Protein AF-0000000073273911 (afdb_homodimer)

Solvent-accessible surface area (backbone atoms only — not comparable to full-atom values): 30010 Å² total; per-residue (Å²): 138,80,82,76,74,84,79,80,79,82,79,71,81,73,72,78,70,66,84,69,39,42,67,83,77,44,75,66,49,50,50,39,46,49,52,36,50,47,49,43,40,64,58,46,48,48,30,57,54,45,45,56,52,60,46,42,65,83,39,64,59,64,43,53,55,41,64,68,31,66,60,48,45,40,10,49,48,44,33,51,50,40,32,65,50,28,38,58,53,31,44,55,45,12,52,44,36,21,52,50,58,52,48,34,56,60,95,61,49,66,58,51,53,50,58,50,46,41,44,70,32,44,25,38,44,46,48,8,46,23,50,35,52,35,46,22,87,86,15,88,43,23,68,63,33,63,73,73,69,56,64,32,52,52,22,65,58,32,34,33,52,42,43,32,38,64,34,36,39,40,26,24,66,41,31,30,62,53,56,61,67,44,65,61,61,62,56,49,49,38,43,73,74,65,44,48,73,69,52,33,37,67,70,48,48,45,68,73,39,41,60,39,45,51,47,13,51,50,53,23,39,37,45,41,57,28,53,36,34,22,42,60,57,23,12,65,55,36,82,78,73,35,25,29,42,47,50,46,22,55,51,25,45,76,68,66,35,53,68,54,15,32,41,43,38,45,53,52,48,51,52,22,50,50,48,51,52,50,48,52,54,47,53,50,51,47,52,49,48,57,59,61,77,95,138,80,83,77,74,83,80,79,79,82,80,71,80,69,74,78,72,66,84,68,39,41,67,80,76,44,74,66,46,50,52,38,46,49,52,36,49,47,49,43,38,62,58,44,48,48,28,56,54,45,45,54,52,61,46,42,65,82,38,64,60,63,41,53,55,41,63,67,33,66,61,49,45,39,10,48,48,44,33,52,49,41,30,66,50,28,40,58,54,32,44,55,44,11,52,42,37,21,52,49,59,52,47,34,56,62,95,58,48,67,59,52,52,52,58,50,47,40,45,70,32,42,25,38,46,46,49,8,48,23,49,35,52,35,47,23,88,87,14,87,42,21,67,64,32,63,73,71,68,56,65,34,52,52,22,66,59,34,35,35,51,41,42,33,40,62,32,36,38,41,25,24,64,41,31,31,61,53,56,60,67,46,65,62,61,61,53,47,50,36,43,73,72,65,42,48,72,67,52,34,37,68,69,48,49,45,67,72,39,41,59,39,46,52,48,11,50,52,53,22,39,36,43,40,58,28,53,38,33,21,44,58,57,23,13,66,57,35,83,78,72,33,26,29,42,46,50,45,23,53,51,25,45,76,67,67,34,54,66,54,16,32,41,42,39,45,53,51,47,51,54,22,51,51,48,51,49,51,48,53,54,47,55,51,50,48,51,50,48,57,59,61,78,95

pLDDT: mean 86.37, std 15.65, range [27.27, 98.19]

InterPro domains:
  IPR000515 ABC transporter type 1, transmembrane domain MetI-like [PF00528] (91-285)
  IPR000515 ABC transporter type 1, transmembrane domain MetI-like [PS50928] (76-279)
  IPR000515 ABC transporter type 1, transmembrane domain MetI-like [cd06261] (79-273)
  IPR005667 Sulphate ABC transporter permease protein 2 [PTHR30406] (26-291)
  IPR005667 Sulphate ABC transporter permease protein 2 [TIGR00969] (34-283)
  IPR011866 Sulphate ABC transporter, permease protein CysW [TIGR02140] (31-285)
  IPR035906 MetI-like superfamily [G3DSA:1.10.3720.10] (29-289)
  IPR035906 MetI-like superfamily [SSF161098] (30-283)

Structure (mmCIF, N/CA/C/O backbone):
data_AF-0000000073273911-model_v1
#
loop_
_entity.id
_entity.type
_entity.pdbx_description
1 polymer 'Sulfate transport system permease protein CysW'
#
loop_
_atom_site.group_PDB
_atom_site.id
_atom_site.type_symbol
_atom_site.label_atom_id
_atom_site.label_alt_id
_atom_site.label_comp_id
_atom_site.label_asym_id
_atom_site.label_entity_id
_atom_site.label_seq_id
_atom_site.pdbx_PDB_ins_code
_atom_site.Cartn_x
_atom_site.Cartn_y
_atom_site.Cartn_z
_atom_site.occupancy
_atom_site.B_iso_or_equiv
_atom_site.auth_seq_id
_atom_site.auth_comp_id
_atom_site.auth_asym_id
_atom_site.auth_atom_id
_atom_site.pdbx_PDB_model_num
ATOM 1 N N . MET A 1 1 ? -10.18 60.844 46.906 1 27.36 1 MET A N 1
ATOM 2 C CA . MET A 1 1 ? -11.227 60.562 45.938 1 27.36 1 MET A CA 1
ATOM 3 C C . MET A 1 1 ? -10.672 59.812 44.719 1 27.36 1 MET A C 1
ATOM 5 O O . MET A 1 1 ? -10.07 60.406 43.844 1 27.36 1 MET A O 1
ATOM 9 N N . GLY A 1 2 ? -10.039 58.625 44.875 1 27.38 2 GLY A N 1
ATOM 10 C CA . GLY A 1 2 ? -9.109 57.75 44.188 1 27.38 2 GLY A CA 1
ATOM 11 C C . GLY A 1 2 ? -9.711 57.062 43 1 27.38 2 GLY A C 1
ATOM 12 O O . GLY A 1 2 ? -10.766 56.438 43.094 1 27.38 2 GLY A O 1
ATOM 13 N N . ALA A 1 3 ? -9.523 57.688 41.75 1 33.06 3 ALA A N 1
ATOM 14 C CA . ALA A 1 3 ? -10.07 57.375 40.438 1 33.06 3 ALA A CA 1
ATOM 15 C C . ALA A 1 3 ? -9.719 55.938 40.031 1 33.06 3 ALA A C 1
ATOM 17 O O . ALA A 1 3 ? -8.547 55.594 39.969 1 33.06 3 ALA A O 1
ATOM 18 N N . GLY A 1 4 ? -10.477 54.906 40.5 1 31.5 4 GLY A N 1
ATOM 19 C CA . GLY A 1 4 ? -10.383 53.5 40.219 1 31.5 4 GLY A CA 1
ATOM 20 C C . GLY A 1 4 ? -10.359 53.156 38.75 1 31.5 4 GLY A C 1
ATOM 21 O O . GLY A 1 4 ? -11.258 53.531 38 1 31.5 4 GLY A O 1
ATOM 22 N N . GLY A 1 5 ? -9.148 53.188 38.094 1 32.78 5 GLY A N 1
ATOM 23 C CA . GLY A 1 5 ? -8.906 53 36.688 1 32.78 5 GLY A CA 1
ATOM 24 C C . GLY A 1 5 ? -9.578 51.75 36.125 1 32.78 5 GLY A C 1
ATOM 25 O O . GLY A 1 5 ? -9.875 50.812 36.875 1 32.78 5 GLY A O 1
ATOM 26 N N . PRO A 1 6 ? -10.414 51.875 35 1 35.94 6 PRO A N 1
ATOM 27 C CA . PRO A 1 6 ? -11.281 50.844 34.438 1 35.94 6 PRO A CA 1
ATOM 28 C C . PRO A 1 6 ? -10.523 49.531 34.156 1 35.94 6 PRO A C 1
ATOM 30 O O . PRO A 1 6 ? -9.32 49.594 33.875 1 35.94 6 PRO A O 1
ATOM 33 N N . LYS A 1 7 ? -10.875 48.375 34.781 1 38.03 7 LYS A N 1
ATOM 34 C CA . LYS A 1 7 ? -10.492 46.969 34.656 1 38.03 7 LYS A CA 1
ATOM 35 C C . LYS A 1 7 ? -10.57 46.5 33.219 1 38.03 7 LYS A C 1
ATOM 37 O O . LYS A 1 7 ? -11.602 46.656 32.562 1 38.03 7 LYS A O 1
ATOM 42 N N . GLY A 1 8 ? -9.414 46.656 32.438 1 31.7 8 GLY A N 1
ATOM 43 C CA . GLY A 1 8 ? -9.25 46.125 31.078 1 31.7 8 GLY A CA 1
ATOM 44 C C . GLY A 1 8 ? -9.703 44.688 30.953 1 31.7 8 GLY A C 1
ATOM 45 O O . GLY A 1 8 ? -9.234 43.812 31.672 1 31.7 8 GLY A O 1
ATOM 46 N N . LYS A 1 9 ? -11.047 44.406 30.562 1 37.41 9 LYS A N 1
ATOM 47 C CA . LYS A 1 9 ? -11.688 43.125 30.266 1 37.41 9 LYS A CA 1
ATOM 48 C C . LYS A 1 9 ? -10.828 42.281 29.344 1 37.41 9 LYS A C 1
ATOM 50 O O . LYS A 1 9 ? -10.281 42.781 28.359 1 37.41 9 LYS A O 1
ATOM 55 N N . GLY A 1 10 ? -10.219 41.156 29.859 1 30.23 10 GLY A N 1
ATOM 56 C CA . GLY A 1 10 ? -9.43 40.062 29.312 1 30.23 10 GLY A CA 1
ATOM 57 C C . GLY A 1 10 ? -10.047 39.469 28.062 1 30.23 10 GLY A C 1
ATOM 58 O O . GLY A 1 10 ? -11.141 38.875 28.125 1 30.23 10 GLY A O 1
ATOM 59 N N . ILE A 1 11 ? -9.891 39.969 26.781 1 33.06 11 ILE A N 1
ATOM 60 C CA . ILE A 1 11 ? -10.281 39.5 25.469 1 33.06 11 ILE A CA 1
ATOM 61 C C . ILE A 1 11 ? -9.711 38.094 25.234 1 33.06 11 ILE A C 1
ATOM 63 O O . ILE A 1 11 ? -9.727 37.594 24.125 1 33.06 11 ILE A O 1
ATOM 67 N N . GLY A 1 12 ? -8.953 37.469 26.188 1 31.44 12 GLY A N 1
ATOM 68 C CA . GLY A 1 12 ? -8.094 36.344 25.781 1 31.44 12 GLY A CA 1
ATOM 69 C C . GLY A 1 12 ? -8.867 35.219 25.156 1 31.44 12 GLY A C 1
ATOM 70 O O . GLY A 1 12 ? -8.352 34.531 24.266 1 31.44 12 GLY A O 1
ATOM 71 N N . SER A 1 13 ? -9.836 34.531 25.859 1 34.91 13 SER A N 1
ATOM 72 C CA . SER A 1 13 ? -10.078 33.094 25.719 1 34.91 13 SER A CA 1
ATOM 73 C C . SER A 1 13 ? -10.812 32.781 24.422 1 34.91 13 SER A C 1
ATOM 75 O O . SER A 1 13 ? -11.305 31.656 24.234 1 34.91 13 SER A O 1
ATOM 77 N N . LYS A 1 14 ? -11.266 33.656 23.531 1 35.56 14 LYS A N 1
ATOM 78 C CA . LYS A 1 14 ? -12.289 33.25 22.562 1 35.56 14 LYS A CA 1
ATOM 79 C C . LYS A 1 14 ? -11.742 32.25 21.562 1 35.56 14 LYS A C 1
ATOM 81 O O . LYS A 1 14 ? -12.469 31.781 20.688 1 35.56 14 LYS A O 1
ATOM 86 N N . LEU A 1 15 ? -10.469 32.25 21.203 1 33.84 15 LEU A N 1
ATOM 87 C CA . LEU A 1 15 ? -10.109 31.766 19.859 1 33.84 15 LEU A CA 1
ATOM 88 C C . LEU A 1 15 ? -10.211 30.25 19.781 1 33.84 15 LEU A C 1
ATOM 90 O O . LEU A 1 15 ? -9.859 29.641 18.766 1 33.84 15 LEU A O 1
ATOM 94 N N . ALA A 1 16 ? -9.984 29.531 20.891 1 38.75 16 ALA A N 1
ATOM 95 C CA . ALA A 1 16 ? -9.828 28.125 20.578 1 38.75 16 ALA A CA 1
ATOM 96 C C . ALA A 1 16 ? -11.117 27.531 20.016 1 38.75 16 ALA A C 1
ATOM 98 O O . ALA A 1 16 ? -12.016 27.156 20.766 1 38.75 16 ALA A O 1
ATOM 99 N N . ASN A 1 17 ? -11.773 28.109 19.016 1 37.59 17 ASN A N 1
ATOM 100 C CA . ASN A 1 17 ? -13.008 27.609 18.438 1 37.59 17 ASN A CA 1
ATOM 101 C C . ASN A 1 17 ? -12.93 26.109 18.172 1 37.59 17 ASN A C 1
ATOM 103 O O . ASN A 1 17 ? -12.141 25.656 17.328 1 37.59 17 ASN A O 1
ATOM 107 N N . LYS A 1 18 ? -13.07 25.188 19.109 1 41.75 18 LYS A N 1
ATOM 108 C CA . LYS A 1 18 ? -13.273 23.734 19.141 1 41.75 18 LYS A CA 1
ATOM 109 C C . LYS A 1 18 ? -14.172 23.281 18 1 41.75 18 LYS A C 1
ATOM 111 O O . LYS A 1 18 ? -15.273 23.797 17.812 1 41.75 18 LYS A O 1
ATOM 116 N N . SER A 1 19 ? -13.688 22.969 16.797 1 46.31 19 SER A N 1
ATOM 117 C CA . SER A 1 19 ? -14.492 22.266 15.812 1 46.31 19 SER A CA 1
ATOM 118 C C . SER A 1 19 ? -15.539 21.375 16.484 1 46.31 19 SER A C 1
ATOM 120 O O . SER A 1 19 ? -15.203 20.438 17.188 1 46.31 19 SER A O 1
ATOM 122 N N . THR A 1 20 ? -16.547 21.875 17.172 1 46.97 20 THR A N 1
ATOM 123 C CA . THR A 1 20 ? -17.625 21.203 17.891 1 46.97 20 THR A CA 1
ATOM 124 C C . THR A 1 20 ? -18.281 20.141 17 1 46.97 20 THR A C 1
ATOM 126 O O . THR A 1 20 ? -18.922 20.469 15.992 1 46.97 20 THR A O 1
ATOM 129 N N . GLY A 1 21 ? -17.641 19.094 16.766 1 55.81 21 GLY A N 1
ATOM 130 C CA . GLY A 1 21 ? -18.375 17.984 16.203 1 55.81 21 GLY A CA 1
ATOM 131 C C . GLY A 1 21 ? -19.812 17.922 16.656 1 55.81 21 GLY A C 1
ATOM 132 O O . GLY A 1 21 ? -20.109 18.25 17.812 1 55.81 21 GLY A O 1
ATOM 133 N N . ARG A 1 22 ? -20.844 18.266 15.781 1 63.28 22 ARG A N 1
ATOM 134 C CA . ARG A 1 22 ? -22.266 18.219 16.078 1 63.28 22 ARG A CA 1
ATOM 135 C C . ARG A 1 22 ? -22.703 16.797 16.438 1 63.28 22 ARG A C 1
ATOM 137 O O . ARG A 1 22 ? -22.109 15.828 15.984 1 63.28 22 ARG A O 1
ATOM 144 N N . LYS A 1 23 ? -23.516 16.609 17.406 1 64.56 23 LYS A N 1
ATOM 145 C CA . LYS A 1 23 ? -24.188 15.344 17.672 1 64.56 23 LYS A CA 1
ATOM 146 C C . LYS A 1 23 ? -24.938 14.852 16.438 1 64.56 23 LYS A C 1
ATOM 148 O O . LYS A 1 23 ? -25.406 15.656 15.617 1 64.56 23 LYS A O 1
ATOM 153 N N . IL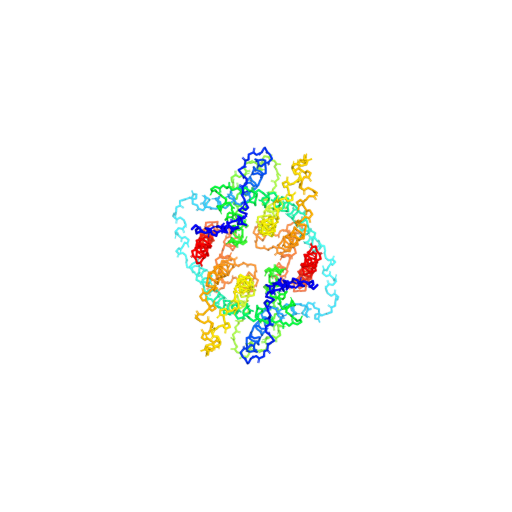E A 1 24 ? -24.844 13.609 16.078 1 62.81 24 ILE A N 1
ATOM 154 C CA . ILE A 1 24 ? -25.578 13.016 14.969 1 62.81 24 ILE A CA 1
ATOM 155 C C . ILE A 1 24 ? -27.078 13.273 15.148 1 62.81 24 ILE A C 1
ATOM 157 O O . ILE A 1 24 ? -27.766 12.523 15.844 1 62.81 24 ILE A O 1
ATOM 161 N N . ASP A 1 25 ? -27.578 14.359 14.766 1 67.62 25 ASP A N 1
ATOM 162 C CA . ASP A 1 25 ? -28.969 14.641 15.117 1 67.62 25 ASP A CA 1
ATOM 163 C C . ASP A 1 25 ? -29.812 14.898 13.875 1 67.62 25 ASP A C 1
ATOM 165 O O . ASP A 1 25 ? -31.016 15.156 13.969 1 67.62 25 ASP A O 1
ATOM 169 N N . THR A 1 26 ? -29.281 14.742 12.766 1 71.81 26 THR A N 1
ATOM 170 C CA . THR A 1 26 ? -30.078 15.008 11.578 1 71.81 26 THR A CA 1
ATOM 171 C C . THR A 1 26 ? -30.281 13.727 10.773 1 71.81 26 THR A C 1
ATOM 173 O O . THR A 1 26 ? -29.453 12.82 10.82 1 71.81 26 THR A O 1
ATOM 176 N N . PRO A 1 27 ? -31.484 13.531 10.258 1 75.62 27 PRO A N 1
ATOM 177 C CA . PRO A 1 27 ? -31.75 12.367 9.414 1 75.62 27 PRO A CA 1
ATOM 178 C C . PRO A 1 27 ? -30.672 12.148 8.352 1 75.62 27 PRO A C 1
ATOM 180 O O . PRO A 1 27 ? -30.344 11.008 8.031 1 75.62 27 PRO A O 1
ATOM 183 N N . GLY A 1 28 ? -30.156 13.188 7.902 1 74.56 28 GLY A N 1
ATOM 184 C CA . GLY A 1 28 ? -29.078 13.078 6.93 1 74.56 28 GLY A CA 1
ATOM 185 C C . GLY A 1 28 ? -27.828 12.469 7.508 1 74.56 28 GLY A C 1
ATOM 186 O O . GLY A 1 28 ? -27.172 11.641 6.859 1 74.56 28 GLY A O 1
ATOM 187 N N . ALA A 1 29 ? -27.531 12.805 8.656 1 76.25 29 ALA A N 1
ATOM 188 C CA . ALA A 1 29 ? -26.359 12.258 9.336 1 76.25 29 ALA A CA 1
ATOM 189 C C . ALA A 1 29 ? -26.531 10.766 9.609 1 76.25 29 ALA A C 1
ATOM 191 O O . ALA A 1 29 ? -25.578 9.992 9.492 1 76.25 29 ALA A O 1
ATOM 192 N N . PHE A 1 30 ? -27.719 10.406 9.875 1 78.69 30 PHE A N 1
ATOM 193 C CA . PHE A 1 30 ? -28 9 10.125 1 78.69 30 PHE A CA 1
ATOM 194 C C . PHE A 1 30 ? -27.859 8.18 8.852 1 78.69 30 PHE A C 1
ATOM 196 O O . PHE A 1 30 ? -27.344 7.059 8.875 1 78.69 30 PHE A O 1
ATOM 203 N N . LEU A 1 31 ? -28.312 8.758 7.809 1 80.44 31 LEU A N 1
ATOM 204 C CA . LEU A 1 31 ? -28.203 8.07 6.527 1 80.44 31 LEU A CA 1
ATOM 205 C C . LEU A 1 31 ? -26.734 7.922 6.113 1 80.44 31 LEU A C 1
ATOM 207 O O . LEU A 1 31 ? -26.328 6.863 5.641 1 80.44 31 LEU A O 1
ATOM 211 N N . LEU A 1 32 ? -26.031 8.984 6.359 1 78.31 32 LEU A N 1
ATOM 212 C CA . LEU A 1 32 ? -24.609 8.938 6.039 1 78.31 32 LEU A CA 1
ATOM 213 C C . LEU A 1 32 ? -23.891 7.895 6.895 1 78.31 32 LEU A C 1
ATOM 215 O O . LEU A 1 32 ? -23.062 7.133 6.395 1 78.31 32 LEU A O 1
ATOM 219 N N . ALA A 1 33 ? -24.25 7.898 8.078 1 81 33 ALA A N 1
ATOM 220 C CA . ALA A 1 33 ? -23.656 6.926 8.992 1 81 33 ALA A CA 1
ATOM 221 C C . ALA A 1 33 ? -24.031 5.5 8.594 1 81 33 ALA A C 1
ATOM 223 O O . ALA A 1 33 ? -23.172 4.613 8.57 1 81 33 ALA A O 1
ATOM 224 N N . PHE A 1 34 ? -25.234 5.332 8.234 1 82.94 34 PHE A N 1
ATOM 225 C CA . PHE A 1 34 ? -25.734 4.008 7.871 1 82.94 34 PHE A CA 1
ATOM 226 C C . PHE A 1 34 ? -25.031 3.492 6.625 1 82.94 34 PHE A C 1
ATOM 228 O O . PHE A 1 34 ? -24.578 2.346 6.59 1 82.94 34 PHE A O 1
ATOM 235 N N . VAL A 1 35 ? -24.875 4.32 5.699 1 83.44 35 VAL A N 1
ATOM 236 C CA . VAL A 1 35 ? -24.266 3.924 4.434 1 83.44 35 VAL A CA 1
ATOM 237 C C . VAL A 1 35 ? -22.781 3.697 4.629 1 83.44 35 VAL A C 1
ATOM 239 O O . VAL A 1 35 ? -22.234 2.686 4.184 1 83.44 35 VAL A O 1
ATOM 242 N N . GLY A 1 36 ? -22.156 4.629 5.359 1 83.56 36 GLY A N 1
ATOM 243 C CA . GLY A 1 36 ? -20.719 4.512 5.59 1 83.56 36 GLY A CA 1
ATOM 244 C C . GLY A 1 36 ? -20.359 3.316 6.449 1 83.56 36 GLY A C 1
ATOM 245 O O . GLY A 1 36 ? -19.5 2.51 6.066 1 83.56 36 GLY A O 1
ATOM 246 N N . ILE A 1 37 ? -21.078 3.141 7.465 1 85.5 37 ILE A N 1
ATOM 247 C CA . ILE A 1 37 ? -20.797 2.049 8.391 1 85.5 37 ILE A CA 1
ATOM 248 C C . ILE A 1 37 ? -21.203 0.719 7.758 1 85.5 37 ILE A C 1
ATOM 250 O O . ILE A 1 37 ? -20.516 -0.291 7.934 1 85.5 37 ILE A O 1
ATOM 254 N N . GLY A 1 38 ? -22.281 0.752 7.066 1 89.5 38 GLY A N 1
ATOM 255 C CA . GLY A 1 38 ? -22.719 -0.447 6.363 1 89.5 38 GLY A CA 1
ATOM 256 C C . GLY A 1 38 ? -21.703 -0.933 5.344 1 89.5 38 GLY A C 1
ATOM 257 O O . GLY A 1 38 ? -21.406 -2.127 5.281 1 89.5 38 GLY A O 1
ATOM 258 N N . TYR A 1 39 ? -21.188 0.005 4.586 1 90.75 39 TYR A N 1
ATOM 259 C CA . TYR A 1 39 ? -20.156 -0.318 3.598 1 90.75 39 TYR A CA 1
ATOM 260 C C . TYR A 1 39 ? -18.906 -0.866 4.27 1 90.75 39 TYR A C 1
ATOM 262 O O . TYR A 1 39 ? -18.344 -1.876 3.83 1 90.75 39 TYR A O 1
ATOM 270 N N . MET A 1 40 ? -18.531 -0.294 5.281 1 89.69 40 MET A N 1
ATOM 271 C CA . MET A 1 40 ? -17.359 -0.735 6.023 1 89.69 40 MET A CA 1
ATOM 272 C C . MET A 1 40 ? -17.578 -2.121 6.617 1 89.69 40 MET A C 1
ATOM 274 O O . MET A 1 40 ? -16.688 -2.975 6.562 1 89.69 40 MET A O 1
ATOM 278 N N . ALA A 1 41 ? -18.719 -2.328 7.203 1 90.88 41 ALA A N 1
ATOM 279 C CA . ALA A 1 41 ? -19.047 -3.623 7.793 1 90.88 41 ALA A CA 1
ATOM 280 C C . ALA A 1 41 ? -19.016 -4.727 6.738 1 90.88 41 ALA A C 1
ATOM 282 O O . ALA A 1 41 ? -18.453 -5.801 6.969 1 90.88 41 ALA A O 1
ATOM 283 N N . LEU A 1 42 ? -19.516 -4.441 5.602 1 90.44 42 LEU A N 1
ATOM 284 C CA . LEU A 1 42 ? -19.656 -5.438 4.543 1 90.44 42 LEU A CA 1
ATOM 285 C C . LEU A 1 42 ? -18.312 -5.707 3.873 1 90.44 42 LEU A C 1
ATOM 287 O O . LEU A 1 42 ? -17.984 -6.855 3.568 1 90.44 42 LEU A O 1
ATOM 291 N N . ILE A 1 43 ? -17.547 -4.684 3.713 1 91.06 43 ILE A N 1
ATOM 292 C CA . ILE A 1 43 ? -16.359 -4.801 2.881 1 91.06 43 ILE A CA 1
ATOM 293 C C . ILE A 1 43 ? -15.141 -5.109 3.758 1 91.06 43 ILE A C 1
ATOM 295 O O . ILE A 1 43 ? -14.219 -5.805 3.33 1 91.06 43 ILE A O 1
ATOM 299 N N . VAL A 1 44 ? -15.164 -4.664 4.977 1 92.25 44 VAL A N 1
ATOM 300 C CA . VAL A 1 44 ? -13.961 -4.777 5.793 1 92.25 44 VAL A CA 1
ATOM 301 C C . VAL A 1 44 ? -14.211 -5.746 6.945 1 92.25 44 VAL A C 1
ATOM 303 O O . VAL A 1 44 ? -13.633 -6.836 6.984 1 92.25 44 VAL A O 1
ATOM 306 N N . ILE A 1 45 ? -15.242 -5.512 7.746 1 92.81 45 ILE A N 1
ATOM 307 C CA . ILE A 1 45 ? -15.406 -6.188 9.031 1 92.81 45 ILE A CA 1
ATOM 308 C C . ILE A 1 45 ? -15.859 -7.629 8.797 1 92.81 45 ILE A C 1
ATOM 310 O O . ILE A 1 45 ? -15.289 -8.562 9.359 1 92.81 45 ILE A O 1
ATOM 314 N N . LEU A 1 46 ? -16.812 -7.82 7.957 1 93.94 46 LEU A N 1
ATOM 315 C CA . LEU A 1 46 ? -17.406 -9.133 7.75 1 93.94 46 LEU A CA 1
ATOM 316 C C . LEU A 1 46 ? -16.391 -10.109 7.16 1 93.94 46 LEU A C 1
ATOM 318 O O . LEU A 1 46 ? -16.172 -11.188 7.711 1 93.94 46 LEU A O 1
ATOM 322 N N . PRO A 1 47 ? -15.75 -9.68 6.059 1 93 47 PRO A N 1
ATOM 323 C CA . PRO A 1 47 ? -14.766 -10.625 5.516 1 93 47 PRO A CA 1
ATOM 324 C C . PRO A 1 47 ? -13.617 -10.891 6.484 1 93 47 PRO A C 1
ATOM 326 O O . PRO A 1 47 ? -13.141 -12.023 6.578 1 93 47 PRO A O 1
ATOM 329 N N . PHE A 1 48 ? -13.164 -9.906 7.152 1 93.12 48 PHE A N 1
ATOM 330 C CA . PHE A 1 48 ? -12.047 -10.055 8.086 1 93.12 48 PHE A CA 1
ATOM 331 C C . PHE A 1 48 ? -12.422 -10.977 9.234 1 93.12 48 PHE A C 1
ATOM 333 O O . PHE A 1 48 ? -11.664 -11.883 9.586 1 93.12 48 PHE A O 1
ATOM 340 N N . ALA A 1 49 ? -13.594 -10.805 9.836 1 93.25 49 ALA A N 1
ATOM 341 C CA . ALA A 1 49 ? -14.07 -11.641 10.938 1 93.25 49 ALA A CA 1
ATOM 342 C C . ALA A 1 49 ? -14.273 -13.086 10.477 1 93.25 49 ALA A C 1
ATOM 344 O O . ALA A 1 49 ? -14.016 -14.023 11.234 1 93.25 49 ALA A O 1
ATOM 345 N N . ASN A 1 50 ? -14.703 -13.258 9.289 1 91.88 50 ASN A N 1
ATOM 346 C CA . ASN A 1 50 ? -15 -14.586 8.758 1 91.88 50 ASN A CA 1
ATOM 347 C C . ASN A 1 50 ? -13.734 -15.43 8.625 1 91.88 50 ASN A C 1
ATOM 349 O O . ASN A 1 50 ? -13.805 -16.656 8.648 1 91.88 50 ASN A O 1
ATOM 353 N N . VAL A 1 51 ? -12.57 -14.766 8.414 1 89.44 51 VAL A N 1
ATOM 354 C CA . VAL A 1 51 ? -11.312 -15.5 8.336 1 89.44 51 VAL A CA 1
ATOM 355 C C . VAL A 1 51 ? -11.086 -16.281 9.625 1 89.44 51 VAL A C 1
ATOM 357 O O . VAL A 1 51 ? -10.695 -17.453 9.586 1 89.44 51 VAL A O 1
ATOM 360 N N . PHE A 1 52 ? -11.375 -15.688 10.719 1 91.94 52 PHE A N 1
ATOM 361 C CA . PHE A 1 52 ? -11.18 -16.328 12.016 1 91.94 52 PHE A CA 1
ATOM 362 C C . PHE A 1 52 ? -12.203 -17.438 12.227 1 91.94 52 PHE A C 1
ATOM 364 O O . PHE A 1 52 ? -11.867 -18.516 12.742 1 91.94 52 PHE A O 1
ATOM 371 N N . VAL A 1 53 ? -13.406 -17.188 11.852 1 90 53 VAL A N 1
ATOM 372 C CA . VAL A 1 53 ? -14.469 -18.172 12.016 1 90 53 VAL A CA 1
ATOM 373 C C . VAL A 1 53 ? -14.141 -19.422 11.203 1 90 53 VAL A C 1
ATOM 375 O O . VAL A 1 53 ? -14.25 -20.547 11.703 1 90 53 VAL A O 1
ATOM 378 N N . GLN A 1 54 ? -13.727 -19.234 10.023 1 86.19 54 GLN A N 1
ATOM 379 C CA . GLN A 1 54 ? -13.445 -20.375 9.148 1 86.19 54 GLN A CA 1
ATOM 380 C C . GLN A 1 54 ? -12.172 -21.094 9.578 1 86.19 54 GLN A C 1
ATOM 382 O O . GLN A 1 54 ? -12.094 -22.328 9.484 1 86.19 54 GLN A O 1
ATOM 387 N N . ALA A 1 55 ? -11.188 -20.344 9.984 1 87.5 55 ALA A N 1
ATOM 388 C CA . ALA A 1 55 ? -9.922 -20.938 10.391 1 87.5 55 ALA A CA 1
ATOM 389 C C . ALA A 1 55 ? -10.117 -21.859 11.586 1 87.5 55 ALA A C 1
ATOM 391 O O . ALA A 1 55 ? -9.43 -22.875 11.719 1 87.5 55 ALA A O 1
ATOM 392 N N . PHE A 1 56 ? -11.125 -21.594 12.398 1 91.38 56 PHE A N 1
ATOM 393 C CA . PHE A 1 56 ? -11.305 -22.375 13.617 1 91.38 56 PHE A CA 1
ATOM 394 C C . PHE A 1 56 ? -12.594 -23.188 13.555 1 91.38 56 PHE A C 1
ATOM 396 O O . PHE A 1 56 ? -13.086 -23.656 14.586 1 91.38 56 PHE A O 1
ATOM 403 N N . SER A 1 57 ? -13.086 -23.297 12.375 1 87.94 57 SER A N 1
ATOM 404 C CA . SER A 1 57 ? -14.32 -24.062 12.203 1 87.94 57 SER A CA 1
ATOM 405 C C . SER A 1 57 ? -14.148 -25.5 12.648 1 87.94 57 SER A C 1
ATOM 407 O O . SER A 1 57 ? -15.102 -26.141 13.094 1 87.94 57 SER A O 1
ATOM 409 N N . LYS A 1 58 ? -13.016 -26.125 12.523 1 89.62 58 LYS A N 1
ATOM 410 C CA . LYS A 1 58 ? -12.734 -27.5 12.906 1 89.62 58 LYS A CA 1
ATOM 411 C C . LYS A 1 58 ? -12.016 -27.562 14.258 1 89.62 58 LYS A C 1
ATOM 413 O O . LYS A 1 58 ? -11.367 -28.562 14.578 1 89.62 58 LYS A O 1
ATOM 418 N N . GLY A 1 59 ? -12.039 -26.469 14.961 1 90.44 59 GLY A N 1
ATOM 419 C CA . GLY A 1 59 ? -11.375 -26.422 16.25 1 90.44 59 GLY A CA 1
ATOM 420 C C . GLY A 1 59 ? -9.984 -25.812 16.188 1 90.44 59 GLY A C 1
ATOM 421 O O . GLY A 1 59 ? -9.523 -25.422 15.102 1 90.44 59 GLY A O 1
ATOM 422 N N . ILE A 1 60 ? -9.312 -25.859 17.266 1 92.44 60 ILE A N 1
ATOM 423 C CA . ILE A 1 60 ? -8.008 -25.219 17.375 1 92.44 60 ILE A CA 1
ATOM 424 C C . ILE A 1 60 ? -6.91 -26.203 17 1 92.44 60 ILE A C 1
ATOM 426 O O . ILE A 1 60 ? -5.777 -25.812 16.703 1 92.44 60 ILE A O 1
ATOM 430 N N . GLY A 1 61 ? -7.207 -27.5 16.969 1 91.56 61 GLY A N 1
ATOM 431 C CA . GLY A 1 61 ? -6.258 -28.562 16.688 1 91.56 61 GLY A CA 1
ATOM 432 C C . GLY A 1 61 ? -5.516 -28.391 15.383 1 91.56 61 GLY A C 1
ATOM 433 O O . GLY A 1 61 ? -4.289 -28.266 15.367 1 91.56 61 GLY A O 1
ATOM 434 N N . PRO A 1 62 ? -6.27 -28.344 14.359 1 91.25 62 PRO A N 1
ATOM 435 C CA . PRO A 1 62 ? -5.617 -28.172 13.062 1 91.25 62 PRO A CA 1
ATOM 436 C C . PRO A 1 62 ? -4.738 -26.922 13 1 91.25 62 PRO A C 1
ATOM 438 O O . PRO A 1 62 ? -3.67 -26.938 12.383 1 91.25 62 PRO A O 1
ATOM 441 N N . PHE A 1 63 ? -5.176 -25.922 13.578 1 92.38 63 PHE A N 1
ATOM 442 C CA . PHE A 1 63 ? -4.395 -24.688 13.633 1 92.38 63 PHE A CA 1
ATOM 443 C C . PHE A 1 63 ? -3.061 -24.922 14.328 1 92.38 63 PHE A C 1
ATOM 445 O O . PHE A 1 63 ? -2.01 -24.531 13.812 1 92.38 63 PHE A O 1
ATOM 452 N N . LEU A 1 64 ? -3.059 -25.578 15.398 1 93.62 64 LEU A N 1
ATOM 453 C CA . LEU A 1 64 ? -1.84 -25.859 16.156 1 93.62 64 LEU A CA 1
ATOM 454 C C . LEU A 1 64 ? -0.936 -26.812 15.398 1 93.62 64 LEU A C 1
ATOM 456 O O . LEU A 1 64 ? 0.291 -26.719 15.477 1 93.62 64 LEU A O 1
ATOM 460 N N . ALA A 1 65 ? -1.518 -27.719 14.727 1 94.44 65 ALA A N 1
ATOM 461 C CA . ALA A 1 65 ? -0.75 -28.672 13.93 1 94.44 65 ALA A CA 1
ATOM 462 C C . ALA A 1 65 ? 0.041 -27.969 12.836 1 94.44 65 ALA A C 1
ATOM 464 O O . ALA A 1 65 ? 1.194 -28.312 12.57 1 94.44 65 ALA A O 1
ATOM 465 N N . VAL A 1 66 ? -0.562 -26.969 12.195 1 94.12 66 VAL A N 1
ATOM 466 C CA . VAL A 1 66 ? 0.091 -26.219 11.125 1 94.12 66 VAL A CA 1
ATOM 467 C C . VAL A 1 66 ? 1.242 -25.391 11.688 1 94.12 66 VAL A C 1
ATOM 469 O O . VAL A 1 66 ? 2.307 -25.297 11.078 1 94.12 66 VAL A O 1
ATOM 472 N N . LEU A 1 67 ? 1.031 -24.891 12.883 1 94.44 67 LEU A N 1
ATOM 473 C CA . LEU A 1 67 ? 2.064 -24.078 13.516 1 94.44 67 LEU A CA 1
ATOM 474 C C . LEU A 1 67 ? 3.318 -24.906 13.773 1 94.44 67 LEU A C 1
ATOM 476 O O . LEU A 1 67 ? 4.426 -24.375 13.82 1 94.44 67 LEU A O 1
ATOM 480 N N . ALA A 1 68 ? 3.119 -26.188 13.883 1 94.5 68 ALA A N 1
ATOM 481 C CA . ALA A 1 68 ? 4.223 -27.078 14.227 1 94.5 68 ALA A CA 1
ATOM 482 C C . ALA A 1 68 ? 4.961 -27.547 12.977 1 94.5 68 ALA A C 1
ATOM 484 O O . ALA A 1 68 ? 6.074 -28.078 13.062 1 94.5 68 ALA A O 1
ATOM 485 N N . GLU A 1 69 ? 4.457 -27.281 11.867 1 95.25 69 GLU A N 1
ATOM 486 C CA . GLU A 1 69 ? 5.082 -27.703 10.617 1 95.25 69 GLU A CA 1
ATOM 487 C C . GLU A 1 69 ? 6.355 -26.906 10.352 1 95.25 69 GLU A C 1
ATOM 489 O O . GLU A 1 69 ? 6.379 -25.688 10.508 1 95.25 69 GLU A O 1
ATOM 494 N N . PRO A 1 70 ? 7.395 -27.641 9.953 1 95.88 70 PRO A N 1
ATOM 495 C CA . PRO A 1 70 ? 8.672 -26.969 9.688 1 95.88 70 PRO A CA 1
ATOM 496 C C . PRO A 1 70 ? 8.57 -25.906 8.594 1 95.88 70 PRO A C 1
ATOM 498 O O . PRO A 1 70 ? 9.195 -24.844 8.703 1 95.88 70 PRO A O 1
ATOM 501 N N . GLU A 1 71 ? 7.828 -26.188 7.578 1 95.56 71 GLU A N 1
ATOM 502 C CA . GLU A 1 71 ? 7.68 -25.234 6.484 1 95.56 71 GLU A CA 1
ATOM 503 C C . GLU A 1 71 ? 7.016 -23.953 6.965 1 95.56 71 GLU A C 1
ATOM 505 O O . GLU A 1 71 ? 7.383 -22.859 6.523 1 95.56 71 GLU A O 1
ATOM 510 N N . PHE A 1 72 ? 6.07 -24.156 7.84 1 96.62 72 PHE A N 1
ATOM 511 C CA . PHE A 1 72 ? 5.379 -23.016 8.406 1 96.62 72 PHE A CA 1
ATOM 512 C C . PHE A 1 72 ? 6.332 -22.172 9.242 1 96.62 72 PHE A C 1
ATOM 514 O O . PHE A 1 72 ? 6.383 -20.938 9.102 1 96.62 72 PHE A O 1
ATOM 521 N N . ARG A 1 73 ? 7.07 -22.75 10.039 1 96.94 73 ARG A N 1
ATOM 522 C CA . ARG A 1 73 ? 8.008 -22.047 10.906 1 96.94 73 ARG A CA 1
ATOM 523 C C . ARG A 1 73 ? 9.086 -21.344 10.102 1 96.94 73 ARG A C 1
ATOM 525 O O . ARG A 1 73 ? 9.539 -20.25 10.469 1 96.94 73 ARG A O 1
ATOM 532 N N . GLN A 1 74 ? 9.5 -21.969 9.086 1 97.06 74 GLN A N 1
ATOM 533 C CA . GLN A 1 74 ? 10.484 -21.344 8.211 1 97.06 74 GLN A CA 1
ATOM 534 C C . GLN A 1 74 ? 9.914 -20.094 7.535 1 97.06 74 GLN A C 1
ATOM 536 O O . GLN A 1 74 ? 10.617 -19.094 7.363 1 97.06 74 GLN A O 1
ATOM 541 N N . ALA A 1 75 ? 8.664 -20.156 7.094 1 97.5 75 ALA A N 1
ATOM 542 C CA . ALA A 1 75 ? 8 -19.016 6.484 1 97.5 75 ALA A CA 1
ATOM 543 C C . ALA A 1 75 ? 7.891 -17.859 7.473 1 97.5 75 ALA A C 1
ATOM 545 O O . ALA A 1 75 ? 8.094 -16.703 7.105 1 97.5 75 ALA A O 1
ATOM 546 N N . VAL A 1 76 ? 7.582 -18.219 8.727 1 96.88 76 VAL A N 1
ATOM 547 C CA . VAL A 1 76 ? 7.508 -17.203 9.781 1 96.88 76 VAL A CA 1
ATOM 548 C C . VAL A 1 76 ? 8.883 -16.562 9.977 1 96.88 76 VAL A C 1
ATOM 550 O O . VAL A 1 76 ? 8.992 -15.336 10.039 1 96.88 76 VAL A O 1
ATOM 553 N N . LYS A 1 77 ? 9.867 -17.359 10.039 1 97.25 77 LYS A N 1
ATOM 554 C CA . LYS A 1 77 ? 11.227 -16.891 10.234 1 97.25 77 LYS A CA 1
ATOM 555 C C . LYS A 1 77 ? 11.656 -15.969 9.094 1 97.25 77 LYS A C 1
ATOM 557 O O . LYS A 1 77 ? 12.258 -14.922 9.32 1 97.25 77 LYS A O 1
ATOM 562 N N . MET A 1 78 ? 11.391 -16.375 7.898 1 97.56 78 MET A N 1
ATOM 563 C CA . MET A 1 78 ? 11.742 -15.578 6.73 1 97.56 78 MET A CA 1
ATOM 564 C C . MET A 1 78 ? 11.062 -14.219 6.773 1 97.56 78 MET A C 1
ATOM 566 O O . MET A 1 78 ? 11.68 -13.195 6.465 1 97.56 78 MET A O 1
ATOM 570 N N . THR A 1 79 ? 9.789 -14.211 7.133 1 97.06 79 THR A N 1
ATOM 571 C CA . THR A 1 79 ? 9.031 -12.969 7.242 1 97.06 79 THR A CA 1
ATOM 572 C C . THR A 1 79 ? 9.648 -12.047 8.289 1 97.06 79 THR A C 1
ATOM 574 O O . THR A 1 79 ? 9.852 -10.859 8.039 1 97.06 79 THR A O 1
ATOM 577 N N . LEU A 1 80 ? 9.984 -12.609 9.422 1 96.69 80 LEU A N 1
ATOM 578 C CA . LEU A 1 80 ? 10.562 -11.828 10.508 1 96.69 80 LEU A CA 1
ATOM 579 C C . LEU A 1 80 ? 11.953 -11.32 10.133 1 96.69 80 LEU A C 1
ATOM 581 O O . LEU A 1 80 ? 12.328 -10.195 10.484 1 96.69 80 LEU A O 1
ATOM 585 N N . LEU A 1 81 ? 12.695 -12.109 9.438 1 97.69 81 LEU A N 1
ATOM 586 C CA . LEU A 1 81 ? 14.039 -11.727 9.031 1 97.69 81 LEU A CA 1
ATOM 587 C C . LEU A 1 81 ? 14 -10.578 8.031 1 97.69 81 LEU A C 1
ATOM 589 O O . LEU A 1 81 ? 14.789 -9.633 8.133 1 97.69 81 LEU A O 1
ATOM 593 N N . LEU A 1 82 ? 13.133 -10.641 7.094 1 97.88 82 LEU A N 1
ATOM 594 C CA . LEU A 1 82 ? 12.992 -9.578 6.113 1 97.88 82 LEU A CA 1
ATOM 595 C C . LEU A 1 82 ? 12.609 -8.258 6.785 1 97.88 82 LEU A C 1
ATOM 597 O O . LEU A 1 82 ? 13.172 -7.207 6.465 1 97.88 82 LEU A O 1
ATOM 601 N N . SER A 1 83 ? 11.664 -8.391 7.672 1 97 83 SER A N 1
ATOM 602 C CA . SER A 1 83 ? 11.266 -7.203 8.414 1 97 83 SER A CA 1
ATOM 603 C C . SER A 1 83 ? 12.414 -6.664 9.258 1 97 83 SER A C 1
ATOM 605 O O . SER A 1 83 ? 12.609 -5.449 9.344 1 97 83 SER A O 1
ATOM 607 N N . ALA A 1 84 ? 13.148 -7.555 9.875 1 97.62 84 ALA A N 1
ATOM 608 C CA . ALA A 1 84 ? 14.25 -7.18 10.758 1 97.62 84 ALA A CA 1
ATOM 609 C C . ALA A 1 84 ? 15.352 -6.465 9.984 1 97.62 84 ALA A C 1
ATOM 611 O O . ALA A 1 84 ? 16.125 -5.691 10.555 1 97.62 84 ALA A O 1
ATOM 612 N N . VAL A 1 85 ? 15.43 -6.664 8.75 1 98.12 85 VAL A N 1
ATOM 613 C CA . VAL A 1 85 ? 16.453 -6.023 7.922 1 98.12 85 VAL A CA 1
ATOM 614 C C . VAL A 1 85 ? 15.883 -4.75 7.297 1 98.12 85 VAL A C 1
ATOM 616 O O . VAL A 1 85 ? 16.484 -3.678 7.398 1 98.12 85 VAL A O 1
ATOM 619 N N . ALA A 1 86 ? 14.742 -4.816 6.73 1 98 86 ALA A N 1
ATOM 620 C CA . ALA A 1 86 ? 14.172 -3.713 5.961 1 98 86 ALA A CA 1
ATOM 621 C C . ALA A 1 86 ? 13.766 -2.559 6.875 1 98 86 ALA A C 1
ATOM 623 O O . ALA A 1 86 ? 13.969 -1.391 6.535 1 98 86 ALA A O 1
ATOM 624 N N . VAL A 1 87 ? 13.18 -2.881 8.039 1 97.75 87 VAL A N 1
ATOM 625 C CA . VAL A 1 87 ? 12.609 -1.852 8.906 1 97.75 87 VAL A CA 1
ATOM 626 C C . VAL A 1 87 ? 13.727 -0.979 9.477 1 97.75 87 VAL A C 1
ATOM 628 O O . VAL A 1 87 ? 13.68 0.248 9.367 1 97.75 87 VAL A O 1
ATOM 631 N N . PRO A 1 88 ? 14.82 -1.542 10.047 1 98.19 88 PRO A N 1
ATOM 632 C CA . PRO A 1 88 ? 15.891 -0.687 10.562 1 98.19 88 PRO A CA 1
ATOM 633 C C . PRO A 1 88 ? 16.578 0.119 9.469 1 98.19 88 PRO A C 1
ATOM 635 O O . PRO A 1 88 ? 16.891 1.297 9.664 1 98.19 88 PRO A O 1
ATOM 638 N N . ILE A 1 89 ? 16.812 -0.461 8.344 1 97.69 89 ILE A N 1
ATOM 639 C CA . ILE A 1 89 ? 17.5 0.233 7.258 1 97.69 89 ILE A CA 1
ATOM 640 C C . ILE A 1 89 ? 16.641 1.392 6.758 1 97.69 89 ILE A C 1
ATOM 642 O O . ILE A 1 89 ? 17.125 2.514 6.609 1 97.69 89 ILE A O 1
ATOM 646 N N . ASN A 1 90 ? 15.344 1.155 6.543 1 97.56 90 ASN A N 1
ATOM 647 C CA . ASN A 1 90 ? 14.445 2.205 6.07 1 97.56 90 ASN A CA 1
ATOM 648 C C . ASN A 1 90 ? 14.188 3.246 7.156 1 97.56 90 ASN A C 1
ATOM 650 O O . ASN A 1 90 ? 13.828 4.387 6.855 1 97.56 90 ASN A O 1
ATOM 654 N N . THR A 1 91 ? 14.312 2.771 8.406 1 97.5 91 THR A N 1
ATOM 655 C CA . THR A 1 91 ? 14.195 3.732 9.5 1 97.5 91 THR A CA 1
ATOM 656 C C . THR A 1 91 ? 15.359 4.719 9.477 1 97.5 91 THR A C 1
ATOM 658 O O . THR A 1 91 ? 15.156 5.93 9.539 1 97.5 91 THR A O 1
ATOM 661 N N . VAL A 1 92 ? 16.562 4.219 9.352 1 95.75 92 VAL A N 1
ATOM 662 C CA . VAL A 1 92 ? 17.75 5.07 9.305 1 95.75 92 VAL A CA 1
ATOM 663 C C . VAL A 1 92 ? 17.688 5.977 8.078 1 95.75 92 VAL A C 1
ATOM 665 O O . VAL A 1 92 ? 17.875 7.191 8.188 1 95.75 92 VAL A O 1
ATOM 668 N N . PHE A 1 93 ? 17.375 5.473 6.98 1 95.38 93 PHE A N 1
ATOM 669 C CA . PHE A 1 93 ? 17.234 6.258 5.758 1 95.38 93 PHE A CA 1
ATOM 670 C C . PHE A 1 93 ? 16.156 7.316 5.918 1 95.38 93 PHE A C 1
ATOM 672 O O . PHE A 1 93 ? 16.344 8.477 5.531 1 95.38 93 PHE A O 1
ATOM 679 N N . GLY A 1 94 ? 14.977 6.836 6.418 1 95.75 94 GLY A N 1
ATOM 680 C CA . GLY A 1 94 ? 13.852 7.742 6.566 1 95.75 94 GLY A CA 1
ATOM 681 C C . GLY A 1 94 ? 14.148 8.93 7.465 1 95.75 94 GLY A C 1
ATOM 682 O O . GLY A 1 94 ? 13.766 10.062 7.16 1 95.75 94 GLY A O 1
ATOM 683 N N . VAL A 1 95 ? 14.82 8.664 8.531 1 94.62 95 VAL A N 1
ATOM 684 C CA . VAL A 1 95 ? 15.195 9.734 9.453 1 94.62 95 VAL A CA 1
ATOM 685 C C . VAL A 1 95 ? 16.156 10.703 8.758 1 94.62 95 VAL A C 1
ATOM 687 O O . VAL A 1 95 ? 15.945 11.922 8.789 1 94.62 95 VAL A O 1
ATOM 690 N N . LEU A 1 96 ? 17.172 10.195 8.086 1 92.31 96 LEU A N 1
ATOM 691 C CA . LEU A 1 96 ? 18.156 11.031 7.398 1 92.31 96 LEU A CA 1
ATOM 692 C C . LEU A 1 96 ? 17.5 11.844 6.285 1 92.31 96 LEU A C 1
ATOM 694 O O . LEU A 1 96 ? 17.75 13.039 6.16 1 92.31 96 LEU A O 1
ATOM 698 N N . ALA A 1 97 ? 16.672 11.219 5.562 1 93.25 97 ALA A N 1
ATOM 699 C CA . ALA A 1 97 ? 16 11.883 4.445 1 93.25 97 ALA A CA 1
ATOM 700 C C . ALA A 1 97 ? 15.039 12.953 4.945 1 93.25 97 ALA A C 1
ATOM 702 O O . ALA A 1 97 ? 15.008 14.062 4.402 1 93.25 97 ALA A O 1
ATOM 703 N N . ALA A 1 98 ? 14.25 12.562 5.953 1 93.44 98 ALA A N 1
ATOM 704 C CA . ALA A 1 98 ? 13.297 13.531 6.5 1 93.44 98 ALA A CA 1
ATOM 705 C C . ALA A 1 98 ? 14.023 14.758 7.051 1 93.44 98 ALA A C 1
ATOM 707 O O . ALA A 1 98 ? 13.57 15.891 6.852 1 93.44 98 ALA A O 1
ATOM 708 N N . LEU A 1 99 ? 15.141 14.594 7.738 1 90.31 99 LEU A N 1
ATOM 709 C CA . LEU A 1 99 ? 15.93 15.703 8.273 1 90.31 99 LEU A CA 1
ATOM 710 C C . LEU A 1 99 ? 16.484 16.578 7.148 1 90.31 99 LEU A C 1
ATOM 712 O O . LEU A 1 99 ? 16.391 17.797 7.203 1 90.31 99 LEU A O 1
ATOM 716 N N . PHE A 1 100 ? 17 15.93 6.152 1 89.38 100 PHE A N 1
ATOM 717 C CA . PHE A 1 100 ? 17.578 16.656 5.031 1 89.38 100 PHE A CA 1
ATOM 718 C C . PHE A 1 100 ? 16.516 17.453 4.285 1 89.38 100 PHE A C 1
ATOM 720 O O . PHE A 1 100 ? 16.719 18.641 3.99 1 89.38 100 PHE A O 1
ATOM 727 N N . LEU A 1 101 ? 15.422 16.844 4.078 1 89.69 101 LEU A N 1
ATOM 728 C CA . LEU A 1 101 ? 14.375 17.453 3.262 1 89.69 101 LEU A CA 1
ATOM 729 C C . LEU A 1 101 ? 13.641 18.547 4.047 1 89.69 101 LEU A C 1
ATOM 731 O O . LEU A 1 101 ? 13.188 19.531 3.469 1 89.69 101 LEU A O 1
ATOM 735 N N . SER A 1 102 ? 13.516 18.344 5.332 1 89.06 102 SER A N 1
ATOM 736 C CA . SER A 1 102 ? 12.773 19.297 6.145 1 89.06 102 SER A CA 1
ATOM 737 C C . SER A 1 102 ? 13.625 20.516 6.488 1 89.06 102 SER A C 1
ATOM 739 O O . SER A 1 102 ? 13.102 21.609 6.691 1 89.06 102 SER A O 1
ATOM 741 N N . ARG A 1 103 ? 14.914 20.406 6.535 1 85.81 103 ARG A N 1
ATOM 742 C CA . ARG A 1 103 ? 15.773 21.469 7.027 1 85.81 103 ARG A CA 1
ATOM 743 C C . ARG A 1 103 ? 16.438 22.219 5.875 1 85.81 103 ARG A C 1
ATOM 745 O O . ARG A 1 103 ? 17.094 23.234 6.082 1 85.81 103 ARG A O 1
ATOM 752 N N . ASN A 1 104 ? 16.297 21.688 4.691 1 86.31 104 ASN A N 1
ATOM 753 C CA . ASN A 1 104 ? 16.969 22.312 3.557 1 86.31 104 ASN A CA 1
ATOM 754 C C . ASN A 1 104 ? 15.977 22.703 2.461 1 86.31 104 ASN A C 1
ATOM 756 O O . ASN A 1 104 ? 14.969 22.016 2.266 1 86.31 104 ASN A O 1
ATOM 760 N N . ARG A 1 105 ? 16.359 23.844 1.79 1 85.38 105 ARG A N 1
ATOM 761 C CA . ARG A 1 105 ? 15.586 24.297 0.629 1 85.38 105 ARG A CA 1
ATOM 762 C C . ARG A 1 105 ? 16.453 24.297 -0.626 1 85.38 105 ARG A C 1
ATOM 764 O O . ARG A 1 105 ? 17.609 24.734 -0.586 1 85.38 105 ARG A O 1
ATOM 771 N N . PHE A 1 106 ? 16.016 23.609 -1.619 1 84.44 106 PHE A N 1
ATOM 772 C CA . PHE A 1 106 ? 16.734 23.578 -2.883 1 84.44 106 PHE A CA 1
ATOM 773 C C . PHE A 1 106 ? 15.797 23.266 -4.039 1 84.44 106 PHE A C 1
ATOM 775 O O . PHE A 1 106 ? 14.695 22.75 -3.828 1 84.44 106 PHE A O 1
ATOM 782 N N . ARG A 1 107 ? 16.047 23.688 -5.309 1 82.31 107 ARG A N 1
ATOM 783 C CA . ARG A 1 107 ? 15.195 23.609 -6.484 1 82.31 107 ARG A CA 1
ATOM 784 C C . ARG A 1 107 ? 14.812 22.172 -6.797 1 82.31 107 ARG A C 1
ATOM 786 O O . ARG A 1 107 ? 13.711 21.906 -7.289 1 82.31 107 ARG A O 1
ATOM 793 N N . GLY A 1 108 ? 15.445 21.094 -6.43 1 86.44 108 GLY A N 1
ATOM 794 C CA . GLY A 1 108 ? 15.18 19.688 -6.734 1 86.44 108 GLY A CA 1
ATOM 795 C C . GLY A 1 108 ? 14.516 18.953 -5.59 1 86.44 108 GLY A C 1
ATOM 796 O O . GLY A 1 108 ? 14.328 17.734 -5.656 1 86.44 108 GLY A O 1
ATOM 797 N N . LYS A 1 109 ? 14.047 19.688 -4.68 1 88.56 109 LYS A N 1
ATOM 798 C CA . LYS A 1 109 ? 13.477 19.078 -3.484 1 88.56 109 LYS A CA 1
ATOM 799 C C . LYS A 1 109 ? 12.164 18.359 -3.807 1 88.56 109 LYS A C 1
ATOM 801 O O . LYS A 1 109 ? 11.961 17.203 -3.404 1 88.56 109 LYS A O 1
ATOM 806 N N . GLU A 1 110 ? 11.32 18.984 -4.566 1 85.5 110 GLU A N 1
ATOM 807 C CA . GLU A 1 110 ? 10.023 18.406 -4.922 1 85.5 110 GLU A CA 1
ATOM 808 C C . GLU A 1 110 ? 10.203 17.156 -5.77 1 85.5 110 GLU A C 1
ATOM 810 O O . GLU A 1 110 ? 9.438 16.188 -5.637 1 85.5 110 GLU A O 1
ATOM 815 N N . LEU A 1 111 ? 11.164 17.219 -6.609 1 86.19 111 LEU A N 1
ATOM 816 C CA . LEU A 1 111 ? 11.453 16.047 -7.445 1 86.19 111 LEU A CA 1
ATOM 817 C C . LEU A 1 111 ? 11.922 14.875 -6.594 1 86.19 111 LEU A C 1
ATOM 819 O O . LEU A 1 111 ? 11.539 13.734 -6.84 1 86.19 111 LEU A O 1
ATOM 823 N N . LEU A 1 112 ? 12.734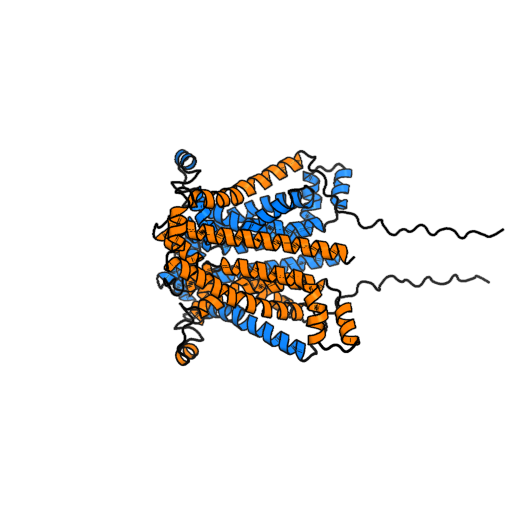 15.18 -5.613 1 89.12 112 LEU A N 1
ATOM 824 C CA . LEU A 1 112 ? 13.219 14.133 -4.723 1 89.12 112 LEU A CA 1
ATOM 825 C C . LEU A 1 112 ? 12.078 13.523 -3.926 1 89.12 112 LEU A C 1
ATOM 827 O O . LEU A 1 112 ? 12.023 12.305 -3.744 1 89.12 112 LEU A O 1
ATOM 831 N N . ILE A 1 113 ? 11.203 14.32 -3.502 1 89.69 113 ILE A N 1
ATOM 832 C CA . ILE A 1 113 ? 10.039 13.852 -2.754 1 89.69 113 ILE A CA 1
ATOM 833 C C . ILE A 1 113 ? 9.172 12.977 -3.65 1 89.69 113 ILE A C 1
ATOM 835 O O . ILE A 1 113 ? 8.688 11.922 -3.223 1 89.69 113 ILE A O 1
ATOM 839 N N . SER A 1 114 ? 9 13.32 -4.879 1 86.62 114 SER A N 1
ATOM 840 C CA . SER A 1 114 ? 8.227 12.539 -5.836 1 86.62 114 SER A CA 1
ATOM 841 C C . SER A 1 114 ? 8.844 11.164 -6.062 1 86.62 114 SER A C 1
ATOM 843 O O . SER A 1 114 ? 8.141 10.164 -6.133 1 86.62 114 SER A O 1
ATOM 845 N N . PHE A 1 115 ? 10.141 11.148 -6.16 1 89 115 PHE A N 1
ATOM 846 C CA . PHE A 1 115 ? 10.828 9.875 -6.348 1 89 115 PHE A CA 1
ATOM 847 C C . PHE A 1 115 ? 10.672 8.992 -5.121 1 89 115 PHE A C 1
ATOM 849 O O . PHE A 1 115 ? 10.57 7.77 -5.242 1 89 115 PHE A O 1
ATOM 856 N N . MET A 1 116 ? 10.688 9.594 -4.031 1 90.12 116 MET A N 1
ATOM 857 C CA . MET A 1 116 ? 10.516 8.844 -2.789 1 90.12 116 MET A CA 1
ATOM 858 C C . MET A 1 116 ? 9.117 8.242 -2.707 1 90.12 116 MET A C 1
ATOM 860 O O . MET A 1 116 ? 8.922 7.203 -2.084 1 90.12 116 MET A O 1
ATOM 864 N N . ASP A 1 117 ? 8.148 8.852 -3.408 1 88.62 117 ASP A N 1
ATOM 865 C CA . ASP A 1 117 ? 6.762 8.391 -3.387 1 88.62 117 ASP A CA 1
ATOM 866 C C . ASP A 1 117 ? 6.504 7.367 -4.488 1 88.62 117 ASP A C 1
ATOM 868 O O . ASP A 1 117 ? 5.434 6.758 -4.539 1 88.62 117 ASP A O 1
ATOM 872 N N . LEU A 1 118 ? 7.469 7.094 -5.301 1 89.75 118 LEU A N 1
ATOM 873 C CA . LEU A 1 118 ? 7.324 6.211 -6.453 1 89.75 118 LEU A CA 1
ATOM 874 C C . LEU A 1 118 ? 6.875 4.82 -6.023 1 89.75 118 LEU A C 1
ATOM 876 O O . LEU A 1 118 ? 6.035 4.203 -6.684 1 89.75 118 LEU A O 1
ATOM 880 N N . PRO A 1 119 ? 7.418 4.285 -4.926 1 92.25 119 PRO A N 1
ATOM 881 C CA . PRO A 1 119 ? 7.008 2.945 -4.504 1 92.25 119 PRO A CA 1
ATOM 882 C C . PRO A 1 119 ? 5.5 2.834 -4.27 1 92.25 119 PRO A C 1
ATOM 884 O O . PRO A 1 119 ? 4.93 1.751 -4.41 1 92.25 119 PRO A O 1
ATOM 887 N N . PHE A 1 120 ? 4.863 3.928 -3.936 1 87.62 120 PHE A N 1
ATOM 888 C CA . PHE A 1 120 ? 3.424 3.904 -3.715 1 87.62 120 PHE A CA 1
ATOM 889 C C . PHE A 1 120 ? 2.676 3.736 -5.031 1 87.62 120 PHE A C 1
ATOM 891 O O . PHE A 1 120 ? 1.575 3.182 -5.059 1 87.62 120 PHE A O 1
ATOM 898 N N . ALA A 1 121 ? 3.32 4.199 -6.047 1 88.06 121 ALA A N 1
ATOM 899 C CA . ALA A 1 121 ? 2.635 4.238 -7.336 1 88.06 121 ALA A CA 1
ATOM 900 C C . ALA A 1 121 ? 2.947 2.992 -8.156 1 88.06 121 ALA A C 1
ATOM 902 O O . ALA A 1 121 ? 2.252 2.693 -9.133 1 88.06 121 ALA A O 1
ATOM 903 N N . ILE A 1 122 ? 3.939 2.338 -7.762 1 92.12 122 ILE A N 1
ATOM 904 C CA . ILE A 1 122 ? 4.383 1.175 -8.523 1 92.12 122 ILE A CA 1
ATOM 905 C C . ILE A 1 122 ? 3.744 -0.089 -7.949 1 92.12 122 ILE A C 1
ATOM 907 O O . ILE A 1 122 ? 3.715 -0.279 -6.73 1 92.12 122 ILE A O 1
ATOM 911 N N . SER A 1 123 ? 3.25 -0.856 -8.836 1 93.75 123 SER A N 1
ATOM 912 C CA . SER A 1 123 ? 2.705 -2.141 -8.406 1 93.75 123 SER A CA 1
ATOM 913 C C . SER A 1 123 ? 3.787 -3.023 -7.797 1 93.75 123 SER A C 1
ATOM 915 O O . SER A 1 123 ? 4.922 -3.049 -8.281 1 93.75 123 SER A O 1
ATOM 917 N N . PRO A 1 124 ? 3.414 -3.762 -6.816 1 94.12 124 PRO A N 1
ATOM 918 C CA . PRO A 1 124 ? 4.406 -4.648 -6.203 1 94.12 124 PRO A CA 1
ATOM 919 C C . PRO A 1 124 ? 4.961 -5.68 -7.184 1 94.12 124 PRO A C 1
ATOM 921 O O . PRO A 1 124 ? 6.137 -6.039 -7.102 1 94.12 124 PRO A O 1
ATOM 924 N N . VAL A 1 125 ? 4.164 -6.137 -8.102 1 94.56 125 VAL A N 1
ATOM 925 C CA . VAL A 1 125 ? 4.633 -7.121 -9.07 1 94.56 125 VAL A CA 1
ATOM 926 C C . VAL A 1 125 ? 5.699 -6.496 -9.969 1 94.56 125 VAL A C 1
ATOM 928 O O . VAL A 1 125 ? 6.676 -7.152 -10.328 1 94.56 125 VAL A O 1
ATOM 931 N N . VAL A 1 126 ? 5.504 -5.27 -10.336 1 94.56 126 VAL A N 1
ATOM 932 C CA . VAL A 1 126 ? 6.484 -4.551 -11.141 1 94.56 126 VAL A CA 1
ATOM 933 C C . VAL A 1 126 ? 7.773 -4.363 -10.352 1 94.56 126 VAL A C 1
ATOM 935 O O . VAL A 1 126 ? 8.875 -4.465 -10.906 1 94.56 126 VAL A O 1
ATOM 938 N N . THR A 1 127 ? 7.598 -4.094 -9.07 1 95.81 127 THR A N 1
ATOM 939 C CA . THR A 1 127 ? 8.766 -3.975 -8.203 1 95.81 127 THR A CA 1
ATOM 940 C C . THR A 1 127 ? 9.594 -5.254 -8.234 1 95.81 127 THR A C 1
ATOM 942 O O . THR A 1 127 ? 10.82 -5.199 -8.383 1 95.81 127 THR A O 1
ATOM 945 N N . GLY A 1 128 ? 8.93 -6.355 -8.117 1 94.94 128 GLY A N 1
ATOM 946 C CA . GLY A 1 128 ? 9.641 -7.617 -8.219 1 94.94 128 GLY A CA 1
ATOM 947 C C . GLY A 1 128 ? 10.367 -7.785 -9.539 1 94.94 128 GLY A C 1
ATOM 948 O O . GLY A 1 128 ? 11.539 -8.18 -9.562 1 94.94 128 GLY A O 1
ATOM 949 N N . MET A 1 129 ? 9.742 -7.41 -10.555 1 92.38 129 MET A N 1
ATOM 950 C CA . MET A 1 129 ? 10.305 -7.551 -11.891 1 92.38 129 MET A CA 1
ATOM 951 C C . MET A 1 129 ? 11.508 -6.633 -12.07 1 92.38 129 MET A C 1
ATOM 953 O O . MET A 1 129 ? 12.5 -7.012 -12.703 1 92.38 129 MET A O 1
ATOM 957 N N . MET A 1 130 ? 11.383 -5.492 -11.578 1 93.12 130 MET A N 1
ATOM 958 C CA . MET A 1 130 ? 12.461 -4.52 -11.68 1 93.12 130 MET A CA 1
ATOM 959 C C . MET A 1 130 ? 13.758 -5.074 -11.086 1 93.12 130 MET A C 1
ATOM 961 O O . MET A 1 130 ? 14.82 -4.961 -11.695 1 93.12 130 MET A O 1
ATOM 965 N N . PHE A 1 131 ? 13.648 -5.684 -9.984 1 94.25 131 PHE A N 1
ATOM 966 C CA . PHE A 1 131 ? 14.844 -6.184 -9.312 1 94.25 131 PHE A CA 1
ATOM 967 C C . PHE A 1 131 ? 15.336 -7.465 -9.977 1 94.25 131 PHE A C 1
ATOM 969 O O . PHE A 1 131 ? 16.547 -7.723 -10.016 1 94.25 131 PHE A O 1
ATOM 976 N N . VAL A 1 132 ? 14.43 -8.25 -10.492 1 92.12 132 VAL A N 1
ATOM 977 C CA . VAL A 1 132 ? 14.844 -9.43 -11.242 1 92.12 132 VAL A CA 1
ATOM 978 C C . VAL A 1 132 ? 15.633 -9.008 -12.477 1 92.12 132 VAL A C 1
ATOM 980 O O . VAL A 1 132 ? 16.672 -9.602 -12.789 1 92.12 132 VAL A O 1
ATOM 983 N N . LEU A 1 133 ? 15.195 -7.996 -13.125 1 89.06 133 LEU A N 1
ATOM 984 C CA . LEU A 1 133 ? 15.844 -7.523 -14.344 1 89.06 133 LEU A CA 1
ATOM 985 C C . LEU A 1 133 ? 17.203 -6.91 -14.039 1 89.06 133 LEU A C 1
ATOM 987 O O . LEU A 1 133 ? 18.125 -7.02 -14.844 1 89.06 133 LEU A O 1
ATOM 991 N N . LEU A 1 134 ? 17.266 -6.332 -12.938 1 91.56 134 LEU A N 1
ATOM 992 C CA . LEU A 1 134 ? 18.484 -5.617 -12.586 1 91.56 134 LEU A CA 1
ATOM 993 C C . LEU A 1 134 ? 19.562 -6.578 -12.07 1 91.56 134 LEU A C 1
ATOM 995 O O . LEU A 1 134 ? 20.734 -6.434 -12.391 1 91.56 134 LEU A O 1
ATOM 999 N N . TYR A 1 135 ? 19.156 -7.539 -11.328 1 91.75 135 TYR A N 1
ATOM 1000 C CA . TYR A 1 135 ? 20.125 -8.359 -10.609 1 91.75 135 TYR A CA 1
ATOM 1001 C C . TYR A 1 135 ? 20.125 -9.789 -11.148 1 91.75 135 TYR A C 1
ATOM 1003 O O . TYR A 1 135 ? 20.891 -10.633 -10.664 1 91.75 135 TYR A O 1
ATOM 1011 N N . GLY A 1 136 ? 19.297 -10.07 -12.07 1 87.25 136 GLY A N 1
ATOM 1012 C CA . GLY A 1 136 ? 19.266 -11.391 -12.688 1 87.25 136 GLY A CA 1
ATOM 1013 C C . GLY A 1 136 ? 20.438 -11.648 -13.602 1 87.25 136 GLY A C 1
ATOM 1014 O O . GLY A 1 136 ? 21.406 -10.891 -13.609 1 87.25 136 GLY A O 1
ATOM 1015 N N . ARG A 1 137 ? 20.359 -12.719 -14.344 1 82.06 137 ARG A N 1
ATOM 1016 C CA . ARG A 1 137 ? 21.469 -13.211 -15.156 1 82.06 137 ARG A CA 1
ATOM 1017 C C . ARG A 1 137 ? 21.812 -12.227 -16.266 1 82.06 137 ARG A C 1
ATOM 1019 O O . ARG A 1 137 ? 22.969 -12.109 -16.672 1 82.06 137 ARG A O 1
ATOM 1026 N N . SER A 1 138 ? 20.859 -11.516 -16.75 1 78.56 138 SER A N 1
ATOM 1027 C CA . SER A 1 138 ? 21.109 -10.586 -17.859 1 78.56 138 SER A CA 1
ATOM 1028 C C . SER A 1 138 ? 21.047 -9.141 -17.375 1 78.56 138 SER A C 1
ATOM 1030 O O . SER A 1 138 ? 20.953 -8.211 -18.188 1 78.56 138 SER A O 1
ATOM 1032 N N . GLY A 1 139 ? 21.156 -8.992 -16.078 1 83.75 139 GLY A N 1
ATOM 1033 C CA . GLY A 1 139 ? 21.016 -7.652 -15.531 1 83.75 139 GLY A CA 1
ATOM 1034 C C . GLY A 1 139 ? 22.312 -6.883 -15.492 1 83.75 139 GLY A C 1
ATOM 1035 O O . GLY A 1 139 ? 23.391 -7.445 -15.742 1 83.75 139 GLY A O 1
ATOM 1036 N N . LEU A 1 140 ? 22.219 -5.613 -15.242 1 83.31 140 LEU A N 1
ATOM 1037 C CA . LEU A 1 140 ? 23.328 -4.672 -15.203 1 83.31 140 LEU A CA 1
ATOM 1038 C C . LEU A 1 140 ? 24.391 -5.121 -14.203 1 83.31 140 LEU A C 1
ATOM 1040 O O . LEU A 1 140 ? 25.578 -4.918 -14.422 1 83.31 140 LEU A O 1
ATOM 1044 N N . PHE A 1 141 ? 23.953 -5.836 -13.156 1 87.88 141 PHE A N 1
ATOM 1045 C CA . PHE A 1 141 ? 24.891 -6.176 -12.086 1 87.88 141 PHE A CA 1
ATOM 1046 C C . PHE A 1 141 ? 25.266 -7.648 -12.156 1 87.88 141 PHE A C 1
ATOM 1048 O O . PHE A 1 141 ? 25.906 -8.172 -11.234 1 87.88 141 PHE A O 1
ATOM 1055 N N . ALA A 1 142 ? 24.906 -8.32 -13.195 1 84.5 142 ALA A N 1
ATOM 1056 C CA . ALA A 1 142 ? 25.156 -9.75 -13.344 1 84.5 142 ALA A CA 1
ATOM 1057 C C . ALA A 1 142 ? 26.656 -10.047 -13.234 1 84.5 142 ALA A C 1
ATOM 1059 O O . ALA A 1 142 ? 27.062 -10.953 -12.5 1 84.5 142 ALA A O 1
ATOM 1060 N N . PRO A 1 143 ? 27.484 -9.227 -13.883 1 83.88 143 PRO A N 1
ATOM 1061 C CA . PRO A 1 143 ? 28.906 -9.523 -13.805 1 83.88 143 PRO A CA 1
ATOM 1062 C C . PRO A 1 143 ? 29.469 -9.359 -12.391 1 83.88 143 PRO A C 1
ATOM 1064 O O . PRO A 1 143 ? 30.281 -10.164 -11.953 1 83.88 143 PRO A O 1
ATOM 1067 N N . LEU A 1 144 ? 29.047 -8.352 -11.711 1 83.69 144 LEU A N 1
ATOM 1068 C CA . LEU A 1 144 ? 29.5 -8.117 -10.344 1 83.69 144 LEU A CA 1
ATOM 1069 C C . LEU A 1 144 ? 29.031 -9.227 -9.414 1 83.69 144 LEU A C 1
ATOM 1071 O O . LEU A 1 144 ? 29.781 -9.656 -8.531 1 83.69 144 LEU A O 1
ATOM 1075 N N . ILE A 1 145 ? 27.891 -9.664 -9.609 1 85.31 145 ILE A N 1
ATOM 1076 C CA . ILE A 1 145 ? 27.312 -10.703 -8.766 1 85.31 145 ILE A CA 1
ATOM 1077 C C . ILE A 1 145 ? 28.031 -12.031 -9.016 1 85.31 145 ILE A C 1
ATOM 1079 O O . ILE A 1 145 ? 28.297 -12.781 -8.07 1 85.31 145 ILE A O 1
ATOM 1083 N N . SER A 1 146 ? 28.25 -12.312 -10.203 1 83.5 146 SER A N 1
ATOM 1084 C CA . SER A 1 146 ? 28.969 -13.531 -10.562 1 83.5 146 SER A CA 1
ATOM 1085 C C . SER A 1 146 ? 30.359 -13.547 -9.938 1 83.5 146 SER A C 1
ATOM 1087 O O . SER A 1 146 ? 30.844 -14.602 -9.516 1 83.5 146 SER A O 1
ATOM 1089 N N . ARG A 1 147 ? 30.953 -12.453 -9.828 1 85.81 147 ARG A N 1
ATOM 1090 C CA . ARG A 1 147 ? 32.312 -12.352 -9.273 1 85.81 147 ARG A CA 1
ATOM 1091 C C . ARG A 1 147 ? 32.312 -12.648 -7.777 1 85.81 147 ARG A C 1
ATOM 1093 O O . ARG A 1 147 ? 33.219 -13.297 -7.27 1 85.81 147 ARG A O 1
ATOM 1100 N N . PHE A 1 148 ? 31.312 -12.289 -7.094 1 86.38 148 PHE A N 1
ATOM 1101 C CA . PHE A 1 148 ? 31.281 -12.445 -5.645 1 86.38 148 PHE A CA 1
ATOM 1102 C C . PHE A 1 148 ? 30.547 -13.719 -5.246 1 86.38 148 PHE A C 1
ATOM 1104 O O . PHE A 1 148 ? 30.672 -14.18 -4.109 1 86.38 148 PHE A O 1
ATOM 1111 N N . GLY A 1 149 ? 29.781 -14.312 -6.148 1 81.62 149 GLY A N 1
ATOM 1112 C CA . GLY A 1 149 ? 29.188 -15.625 -5.961 1 81.62 149 GLY A CA 1
ATOM 1113 C C . GLY A 1 149 ? 27.906 -15.578 -5.137 1 81.62 149 GLY A C 1
ATOM 1114 O O . GLY A 1 149 ? 27.5 -16.594 -4.566 1 81.62 149 GLY A O 1
ATOM 1115 N N . PHE A 1 150 ? 27.438 -14.461 -4.844 1 85 150 PHE A N 1
ATOM 1116 C CA . PHE A 1 150 ? 26.203 -14.469 -4.066 1 85 150 PHE A CA 1
ATOM 1117 C C . PHE A 1 150 ? 25 -14.164 -4.957 1 85 150 PHE A C 1
ATOM 1119 O O . PHE A 1 150 ? 25.109 -13.391 -5.914 1 85 150 PHE A O 1
ATOM 1126 N N . ASN A 1 151 ? 23.938 -14.914 -4.656 1 88.12 151 ASN A N 1
ATOM 1127 C CA . ASN A 1 151 ? 22.719 -14.742 -5.441 1 88.12 151 ASN A CA 1
ATOM 1128 C C . ASN A 1 151 ? 21.812 -13.656 -4.848 1 88.12 151 ASN A C 1
ATOM 1130 O O . ASN A 1 151 ? 21.672 -13.57 -3.629 1 88.12 151 ASN A O 1
ATOM 1134 N N . ILE A 1 152 ? 21.344 -12.875 -5.719 1 92.25 152 ILE A N 1
ATOM 1135 C CA . ILE A 1 152 ? 20.391 -11.852 -5.293 1 92.25 152 ILE A CA 1
ATOM 1136 C C . ILE A 1 152 ? 18.969 -12.266 -5.676 1 92.25 152 ILE A C 1
ATOM 1138 O O . ILE A 1 152 ? 18.062 -12.258 -4.836 1 92.25 152 ILE A O 1
ATOM 1142 N N . VAL A 1 153 ? 18.828 -12.711 -6.902 1 92.69 153 VAL A N 1
ATOM 1143 C CA . VAL A 1 153 ? 17.531 -13.211 -7.34 1 92.69 153 VAL A CA 1
ATOM 1144 C C . VAL A 1 153 ? 17.297 -14.617 -6.789 1 92.69 153 VAL A C 1
ATOM 1146 O O . VAL A 1 153 ? 18.219 -15.43 -6.754 1 92.69 153 VAL A O 1
ATOM 1149 N N . PHE A 1 154 ? 16.062 -14.875 -6.285 1 94.25 154 PHE A N 1
ATOM 1150 C CA . PHE A 1 154 ? 15.672 -16.141 -5.684 1 94.25 154 PHE A CA 1
ATOM 1151 C C . PHE A 1 154 ? 16.438 -16.391 -4.391 1 94.25 154 PHE A C 1
ATOM 1153 O O . PHE A 1 154 ? 16.797 -17.531 -4.082 1 94.25 154 PHE A O 1
ATOM 1160 N N . ALA A 1 155 ? 16.797 -15.328 -3.805 1 95.5 155 ALA A N 1
ATOM 1161 C CA . ALA A 1 155 ? 17.531 -15.383 -2.541 1 95.5 155 ALA A CA 1
ATOM 1162 C C . ALA A 1 155 ? 17.109 -14.25 -1.611 1 95.5 155 ALA A C 1
ATOM 1164 O O . ALA A 1 155 ? 16.422 -13.32 -2.031 1 95.5 155 ALA A O 1
ATOM 1165 N N . PHE A 1 156 ? 17.578 -14.336 -0.378 1 96.62 156 PHE A N 1
ATOM 1166 C CA . PHE A 1 156 ? 17.188 -13.414 0.683 1 96.62 156 PHE A CA 1
ATOM 1167 C C . PHE A 1 156 ? 17.547 -11.977 0.312 1 96.62 156 PHE A C 1
ATOM 1169 O O . PHE A 1 156 ? 16.734 -11.062 0.494 1 96.62 156 PHE A O 1
ATOM 1176 N N . PRO A 1 157 ? 18.688 -11.672 -0.302 1 95.94 157 PRO A N 1
ATOM 1177 C CA . PRO A 1 157 ? 19.047 -10.273 -0.582 1 95.94 157 PRO A CA 1
ATOM 1178 C C . PRO A 1 157 ? 18.078 -9.602 -1.559 1 95.94 157 PRO A C 1
ATOM 1180 O O . PRO A 1 157 ? 17.75 -8.422 -1.401 1 95.94 157 PRO A O 1
ATOM 1183 N N . GLY A 1 158 ? 17.703 -10.383 -2.578 1 96.19 158 GLY A N 1
ATOM 1184 C CA . GLY A 1 158 ? 16.734 -9.828 -3.502 1 96.19 158 GLY A CA 1
ATOM 1185 C C . GLY A 1 158 ? 15.398 -9.5 -2.842 1 96.19 158 GLY A C 1
ATOM 1186 O O . GLY A 1 158 ? 14.805 -8.453 -3.115 1 96.19 158 GLY A O 1
ATOM 1187 N N . MET A 1 159 ? 14.961 -10.406 -1.944 1 97.69 159 MET A N 1
ATOM 1188 C CA . MET A 1 159 ? 13.719 -10.188 -1.2 1 97.69 159 MET A CA 1
ATOM 1189 C C . MET A 1 159 ? 13.836 -8.961 -0.301 1 97.69 159 MET A C 1
ATOM 1191 O O . MET A 1 159 ? 12.898 -8.164 -0.203 1 97.69 159 MET A O 1
ATOM 1195 N N . ALA A 1 160 ? 14.961 -8.828 0.288 1 97.75 160 ALA A N 1
ATOM 1196 C CA . ALA A 1 160 ? 15.211 -7.699 1.177 1 97.75 160 ALA A CA 1
ATOM 1197 C C . ALA A 1 160 ? 15.18 -6.383 0.406 1 97.75 160 ALA A C 1
ATOM 1199 O O . ALA A 1 160 ? 14.562 -5.41 0.846 1 97.75 160 ALA A O 1
ATOM 1200 N N . LEU A 1 161 ? 15.805 -6.363 -0.737 1 96.81 161 LEU A N 1
ATOM 1201 C CA . LEU A 1 161 ? 15.844 -5.16 -1.561 1 96.81 161 LEU A CA 1
ATOM 1202 C C . LEU A 1 161 ? 14.438 -4.758 -1.996 1 96.81 161 LEU A C 1
ATOM 1204 O O . LEU A 1 161 ? 14.078 -3.58 -1.942 1 96.81 161 LEU A O 1
ATOM 1208 N N . ALA A 1 162 ? 13.68 -5.746 -2.428 1 96.94 162 ALA A N 1
ATOM 1209 C CA . ALA A 1 162 ? 12.305 -5.48 -2.854 1 96.94 162 ALA A CA 1
ATOM 1210 C C . ALA A 1 162 ? 11.469 -4.941 -1.7 1 96.94 162 ALA A C 1
ATOM 1212 O O . ALA A 1 162 ? 10.703 -3.984 -1.873 1 96.94 162 ALA A O 1
ATOM 1213 N N . THR A 1 163 ? 11.633 -5.531 -0.531 1 97.56 163 THR A N 1
ATOM 1214 C CA . THR A 1 163 ? 10.898 -5.102 0.653 1 97.56 163 THR A CA 1
ATOM 1215 C C . THR A 1 163 ? 11.312 -3.695 1.068 1 97.56 163 THR A C 1
ATOM 1217 O O . THR A 1 163 ? 10.469 -2.881 1.45 1 97.56 163 THR A O 1
ATOM 1220 N N . MET A 1 164 ? 12.586 -3.404 0.977 1 97.5 164 MET A N 1
ATOM 1221 C CA . MET A 1 164 ? 13.086 -2.066 1.279 1 97.5 164 MET A CA 1
ATOM 1222 C C . MET A 1 164 ? 12.492 -1.035 0.327 1 97.5 164 MET A C 1
ATOM 1224 O O . MET A 1 164 ? 12.109 0.059 0.748 1 97.5 164 MET A O 1
ATOM 1228 N N . PHE A 1 165 ? 12.406 -1.372 -0.884 1 97.19 165 PHE A N 1
ATOM 1229 C CA . PHE A 1 165 ? 11.844 -0.475 -1.886 1 97.19 165 PHE A CA 1
ATOM 1230 C C . PHE A 1 165 ? 10.406 -0.116 -1.543 1 97.19 165 PHE A C 1
ATOM 1232 O O . PHE A 1 165 ? 10.055 1.063 -1.478 1 97.19 165 PHE A O 1
ATOM 1239 N N . VAL A 1 166 ? 9.594 -1.126 -1.252 1 95.56 166 VAL A N 1
ATOM 1240 C CA . VAL A 1 166 ? 8.156 -0.923 -1.082 1 95.56 166 VAL A CA 1
ATOM 1241 C C . VAL A 1 166 ? 7.895 -0.161 0.215 1 95.56 166 VAL A C 1
ATOM 1243 O O . VAL A 1 166 ? 6.902 0.562 0.325 1 95.56 166 VAL A O 1
ATOM 1246 N N . THR A 1 167 ? 8.75 -0.19 1.193 1 95.88 167 THR A N 1
ATOM 1247 C CA . THR A 1 167 ? 8.492 0.381 2.51 1 95.88 167 THR A CA 1
ATOM 1248 C C . THR A 1 167 ? 9.266 1.681 2.701 1 95.88 167 THR A C 1
ATOM 1250 O O . THR A 1 167 ? 9.117 2.354 3.723 1 95.88 167 THR A O 1
ATOM 1253 N N . MET A 1 168 ? 9.953 2.121 1.763 1 94.94 168 MET A N 1
ATOM 1254 C CA . MET A 1 168 ? 10.914 3.215 1.856 1 94.94 168 MET A CA 1
ATOM 1255 C C . MET A 1 168 ? 10.227 4.512 2.27 1 94.94 168 MET A C 1
ATOM 1257 O O . MET A 1 168 ? 10.75 5.258 3.104 1 94.94 168 MET A O 1
ATOM 1261 N N . PRO A 1 169 ? 9.07 4.773 1.799 1 93.94 169 PRO A N 1
ATOM 1262 C CA . PRO A 1 169 ? 8.523 6.117 2.014 1 93.94 169 PRO A CA 1
ATOM 1263 C C . PRO A 1 169 ? 7.902 6.285 3.398 1 93.94 169 PRO A C 1
ATOM 1265 O O . PRO A 1 169 ? 7.68 7.414 3.846 1 93.94 169 PRO A O 1
ATOM 1268 N N . PHE A 1 170 ? 7.621 5.27 4.109 1 94.5 170 PHE A N 1
ATOM 1269 C CA . PHE A 1 170 ? 6.73 5.328 5.262 1 94.5 170 PHE A CA 1
ATOM 1270 C C . PHE A 1 170 ? 7.344 6.168 6.375 1 94.5 170 PHE A C 1
ATOM 1272 O O . PHE A 1 170 ? 6.691 7.07 6.906 1 94.5 170 PHE A O 1
ATOM 1279 N N . VAL A 1 171 ? 8.586 5.996 6.691 1 96.19 171 VAL A N 1
ATOM 1280 C CA . VAL A 1 171 ? 9.203 6.75 7.773 1 96.19 171 VAL A CA 1
ATOM 1281 C C . VAL A 1 171 ? 9.352 8.211 7.367 1 96.19 171 VAL A C 1
ATOM 1283 O O . VAL A 1 171 ? 9.055 9.117 8.148 1 96.19 171 VAL A O 1
ATOM 1286 N N . VAL A 1 172 ? 9.758 8.453 6.152 1 95.06 172 VAL A N 1
ATOM 1287 C CA . VAL A 1 172 ? 9.953 9.82 5.676 1 95.06 172 VAL A CA 1
ATOM 1288 C C . VAL A 1 172 ? 8.633 10.578 5.699 1 95.06 172 VAL A C 1
ATOM 1290 O O . VAL A 1 172 ? 8.562 11.711 6.188 1 95.06 172 VAL A O 1
ATOM 1293 N N . ARG A 1 173 ? 7.605 9.938 5.273 1 91.88 173 ARG A N 1
ATOM 1294 C CA . ARG A 1 173 ? 6.305 10.586 5.145 1 91.88 173 ARG A CA 1
ATOM 1295 C C . ARG A 1 173 ? 5.699 10.875 6.516 1 91.88 173 ARG A C 1
ATOM 1297 O O . ARG A 1 173 ? 4.977 11.859 6.688 1 91.88 173 ARG A O 1
ATOM 1304 N N . GLU A 1 174 ? 6.02 10.07 7.453 1 91.81 174 GLU A N 1
ATOM 1305 C CA . GLU A 1 174 ? 5.516 10.305 8.805 1 91.81 174 GLU A CA 1
ATOM 1306 C C . GLU A 1 174 ? 6.316 11.391 9.508 1 91.81 174 GLU A C 1
ATOM 1308 O O . GLU A 1 174 ? 5.754 12.195 10.266 1 91.81 174 GLU A O 1
ATOM 1313 N N . LEU A 1 175 ? 7.586 11.516 9.203 1 95.5 175 LEU A N 1
ATOM 1314 C CA . LEU A 1 175 ? 8.469 12.391 9.969 1 95.5 175 LEU A CA 1
ATOM 1315 C C . LEU A 1 175 ? 8.477 13.797 9.383 1 95.5 175 LEU A C 1
ATOM 1317 O O . LEU A 1 175 ? 8.625 14.781 10.117 1 95.5 175 LEU A O 1
ATOM 1321 N N . MET A 1 176 ? 8.336 13.898 8.117 1 93.06 176 MET A N 1
ATOM 1322 C CA . MET A 1 176 ? 8.484 15.195 7.461 1 93.06 176 MET A CA 1
ATOM 1323 C C . MET A 1 176 ? 7.504 16.219 8.031 1 93.06 176 MET A C 1
ATOM 1325 O O . MET A 1 176 ? 7.906 17.297 8.445 1 93.06 176 MET A O 1
ATOM 1329 N N . PRO A 1 177 ? 6.219 15.875 8.133 1 87.5 177 PRO A N 1
ATOM 1330 C CA . PRO A 1 177 ? 5.293 16.859 8.711 1 87.5 177 PRO A CA 1
ATOM 1331 C C . PRO A 1 177 ? 5.621 17.188 10.164 1 87.5 177 PRO A C 1
ATOM 1333 O O . PRO A 1 177 ? 5.449 18.344 10.586 1 87.5 177 PRO A O 1
ATOM 1336 N N . VAL A 1 178 ? 6.062 16.25 10.914 1 90.31 178 VAL A N 1
ATOM 1337 C CA . VAL A 1 178 ? 6.41 16.453 12.32 1 90.31 178 VAL A CA 1
ATOM 1338 C C . VAL A 1 178 ? 7.609 17.391 12.422 1 90.31 178 VAL A C 1
ATOM 1340 O O . VAL A 1 178 ? 7.617 18.312 13.242 1 90.31 178 VAL A O 1
ATOM 1343 N N . LEU A 1 179 ? 8.578 17.219 11.586 1 92.31 179 LEU A N 1
ATOM 1344 C CA . LEU A 1 179 ? 9.781 18.047 11.586 1 92.31 179 LEU A CA 1
ATOM 1345 C C . LEU A 1 179 ? 9.469 19.453 11.117 1 92.31 179 LEU A C 1
ATOM 1347 O O . LEU A 1 179 ? 10.031 20.422 11.641 1 92.31 179 LEU A O 1
ATOM 1351 N N . GLU A 1 180 ? 8.602 19.547 10.219 1 87.5 180 GLU A N 1
ATOM 1352 C CA . GLU A 1 180 ? 8.234 20.844 9.695 1 87.5 180 GLU A CA 1
ATOM 1353 C C . GLU A 1 180 ? 7.418 21.641 10.719 1 87.5 180 GLU A C 1
ATOM 1355 O O . GLU A 1 180 ? 7.484 22.875 10.75 1 87.5 180 GLU A O 1
ATOM 1360 N N . GLU A 1 181 ? 6.707 20.938 11.492 1 84.5 181 GLU A N 1
ATOM 1361 C CA . GLU A 1 181 ? 5.895 21.594 12.516 1 84.5 181 GLU A CA 1
ATOM 1362 C C . GLU A 1 181 ? 6.734 21.953 13.734 1 84.5 181 GLU A C 1
ATOM 1364 O O . GLU A 1 181 ? 6.367 22.844 14.508 1 84.5 181 GLU A O 1
ATOM 1369 N N . MET A 1 182 ? 7.762 21.266 13.883 1 84.75 182 MET A N 1
ATOM 1370 C CA . MET A 1 182 ? 8.641 21.484 15.023 1 84.75 182 MET A CA 1
ATOM 1371 C C . MET A 1 182 ? 9.297 22.859 14.945 1 84.75 182 MET A C 1
ATOM 1373 O O . MET A 1 182 ? 9.688 23.312 13.859 1 84.75 182 MET A O 1
ATOM 1377 N N . ASP A 1 183 ? 9.32 23.531 16.031 1 77.94 183 ASP A N 1
ATOM 1378 C CA . ASP A 1 183 ? 9.977 24.828 16.109 1 77.94 183 ASP A CA 1
ATOM 1379 C C . ASP A 1 183 ? 11.484 24.703 15.922 1 77.94 183 ASP A C 1
ATOM 1381 O O . ASP A 1 183 ? 12.18 24.125 16.766 1 77.94 183 ASP A O 1
ATOM 1385 N N . ILE A 1 184 ? 11.953 25.219 14.945 1 81.19 184 ILE A N 1
ATOM 1386 C CA . ILE A 1 184 ? 13.367 25.156 14.602 1 81.19 184 ILE A CA 1
ATOM 1387 C C . ILE A 1 184 ? 14.18 25.922 15.641 1 81.19 184 ILE A C 1
ATOM 1389 O O . ILE A 1 184 ? 15.383 25.703 15.781 1 81.19 184 ILE A O 1
ATOM 1393 N N . GLN A 1 185 ? 13.461 26.719 16.375 1 84.44 185 GLN A N 1
ATOM 1394 C CA . GLN A 1 185 ? 14.141 27.562 17.359 1 84.44 185 GLN A CA 1
ATOM 1395 C C . GLN A 1 185 ? 14.82 26.719 18.438 1 84.44 185 GLN A C 1
ATOM 1397 O O . GLN A 1 185 ? 15.867 27.109 18.969 1 84.44 185 GLN A O 1
ATOM 1402 N N . GLU A 1 186 ? 14.242 25.547 18.703 1 86.69 186 GLU A N 1
ATOM 1403 C CA . GLU A 1 186 ? 14.852 24.656 19.703 1 86.69 186 GLU A CA 1
ATOM 1404 C C . GLU A 1 186 ? 16.203 24.125 19.203 1 86.69 186 GLU A C 1
ATOM 1406 O O . GLU A 1 186 ? 17.156 24.047 19.969 1 86.69 186 GLU A O 1
ATOM 1411 N N . GLU A 1 187 ? 16.234 23.781 18 1 87.56 187 GLU A N 1
ATOM 1412 C CA . GLU A 1 187 ? 17.484 23.297 17.406 1 87.56 187 GLU A CA 1
ATOM 1413 C C . GLU A 1 187 ? 18.516 24.406 17.281 1 87.56 187 GLU A C 1
ATOM 1415 O O . GLU A 1 187 ? 19.703 24.188 17.516 1 87.56 187 GLU A O 1
ATOM 1420 N N . GLU A 1 188 ? 18.031 25.547 16.953 1 86.69 188 GLU A N 1
ATOM 1421 C CA . GLU A 1 188 ? 18.906 26.703 16.828 1 86.69 188 GLU A CA 1
ATOM 1422 C C . GLU A 1 188 ? 19.484 27.109 18.188 1 86.69 188 GLU A C 1
ATOM 1424 O O . GLU A 1 188 ? 20.656 27.5 18.266 1 86.69 188 GLU A O 1
ATOM 1429 N N . ALA A 1 189 ? 18.656 27.062 19.125 1 89.75 189 ALA A N 1
ATOM 1430 C CA . ALA A 1 189 ? 19.109 27.375 20.484 1 89.75 189 ALA A CA 1
ATOM 1431 C C . ALA A 1 189 ? 20.203 26.422 20.922 1 89.75 189 ALA A C 1
ATOM 1433 O O . ALA A 1 189 ? 21.203 26.844 21.531 1 89.75 189 ALA A O 1
ATOM 1434 N N . ALA A 1 190 ? 20.031 25.203 20.625 1 89.81 190 ALA A N 1
ATOM 1435 C CA . ALA A 1 190 ? 21.047 24.219 20.969 1 89.81 190 ALA A CA 1
ATOM 1436 C C . ALA A 1 190 ? 22.375 24.5 20.266 1 89.81 190 ALA A C 1
ATOM 1438 O O . ALA A 1 190 ? 23.438 24.422 20.875 1 89.81 190 ALA A O 1
ATOM 1439 N N . THR A 1 191 ? 22.266 24.875 19.031 1 85.94 191 THR A N 1
ATOM 1440 C CA . THR A 1 191 ? 23.469 25.188 18.25 1 85.94 191 THR A CA 1
ATOM 1441 C C . THR A 1 191 ? 24.141 26.453 18.781 1 85.94 191 THR A C 1
ATOM 1443 O O . THR A 1 191 ? 25.359 26.531 18.812 1 85.94 191 THR A O 1
ATOM 1446 N N . SER A 1 192 ? 23.312 27.328 19.156 1 90.56 192 SER A N 1
ATOM 1447 C CA . SER A 1 192 ? 23.844 28.578 19.703 1 90.56 192 SER A CA 1
ATOM 1448 C C . SER A 1 192 ? 24.578 28.328 21.016 1 90.56 192 SER A C 1
ATOM 1450 O O . SER A 1 192 ? 25.531 29.047 21.359 1 90.56 192 SER A O 1
ATOM 1452 N N . LEU A 1 193 ? 24.188 27.344 21.703 1 92.88 193 LEU A N 1
ATOM 1453 C CA . LEU A 1 193 ? 24.812 26.969 22.969 1 92.88 193 LEU A CA 1
ATOM 1454 C C . LEU A 1 193 ? 26.047 26.094 22.734 1 92.88 193 LEU A C 1
ATOM 1456 O O . LEU A 1 193 ? 26.688 25.672 23.688 1 92.88 193 LEU A O 1
ATOM 1460 N N . GLY A 1 194 ? 26.344 25.859 21.516 1 90.31 194 GLY A N 1
ATOM 1461 C CA . GLY A 1 194 ? 27.578 25.156 21.156 1 90.31 194 GLY A CA 1
ATOM 1462 C C . GLY A 1 194 ? 27.359 23.688 20.891 1 90.31 194 GLY A C 1
ATOM 1463 O O . GLY A 1 194 ? 28.328 22.938 20.703 1 90.31 194 GLY A O 1
ATOM 1464 N N . ALA A 1 195 ? 26.172 23.312 20.891 1 90.56 195 ALA A N 1
ATOM 1465 C CA . ALA A 1 195 ? 25.906 21.891 20.625 1 90.56 195 ALA A CA 1
ATOM 1466 C C . ALA A 1 195 ? 26.234 21.531 19.188 1 90.56 195 ALA A C 1
ATOM 1468 O O . ALA A 1 195 ? 25.969 22.328 18.266 1 90.56 195 ALA A O 1
ATOM 1469 N N . SER A 1 196 ? 26.828 20.328 19.031 1 89.62 196 SER A N 1
ATOM 1470 C CA . SER A 1 196 ? 27.078 19.828 17.688 1 89.62 196 SER A CA 1
ATOM 1471 C C . SER A 1 196 ? 25.797 19.328 17.031 1 89.62 196 SER A C 1
ATOM 1473 O O . SER A 1 196 ? 24.766 19.203 17.688 1 89.62 196 SER A O 1
ATOM 1475 N N . GLY A 1 197 ? 25.875 19.031 15.781 1 84.88 197 GLY A N 1
ATOM 1476 C CA . GLY A 1 197 ? 24.734 18.484 15.078 1 84.88 197 GLY A CA 1
ATOM 1477 C C . GLY A 1 197 ? 24.266 17.156 15.641 1 84.88 197 GLY A C 1
ATOM 1478 O O . GLY A 1 197 ? 23.062 16.922 15.734 1 84.88 197 GLY A O 1
ATOM 1479 N N . TRP A 1 198 ? 25.188 16.422 15.977 1 88.5 198 TRP A N 1
ATOM 1480 C CA . TRP A 1 198 ? 24.891 15.109 16.547 1 88.5 198 TRP A CA 1
ATOM 1481 C C . TRP A 1 198 ? 24.234 15.242 17.906 1 88.5 198 TRP A C 1
ATOM 1483 O O . TRP A 1 198 ? 23.281 14.523 18.219 1 88.5 198 TRP A O 1
ATOM 1493 N N . GLN A 1 199 ? 24.75 16.188 18.719 1 91.56 199 GLN A N 1
ATOM 1494 C CA . GLN A 1 199 ? 24.188 16.453 20.031 1 91.56 199 GLN A CA 1
ATOM 1495 C C . GLN A 1 199 ? 22.766 17.016 19.906 1 91.56 199 GLN A C 1
ATOM 1497 O O . GLN A 1 199 ? 21.875 16.609 20.656 1 91.56 199 GLN A O 1
ATOM 1502 N N . THR A 1 200 ? 22.656 17.875 18.953 1 91.25 200 THR A N 1
ATOM 1503 C CA . THR A 1 200 ? 21.359 18.484 18.734 1 91.25 200 THR A CA 1
ATOM 1504 C C . THR A 1 200 ? 20.344 17.438 18.281 1 91.25 200 THR A C 1
ATOM 1506 O O . THR A 1 200 ? 19.188 17.469 18.734 1 91.25 200 THR A O 1
ATOM 1509 N N . PHE A 1 201 ? 20.781 16.516 17.5 1 91.88 201 PHE A N 1
ATOM 1510 C CA . PHE A 1 201 ? 19.906 15.469 17.016 1 91.88 201 PHE A CA 1
ATOM 1511 C C . PHE A 1 201 ? 19.438 14.578 18.156 1 91.88 201 PHE A C 1
ATOM 1513 O O . PHE A 1 201 ? 18.234 14.344 18.312 1 91.88 201 PHE A O 1
ATOM 1520 N N . TRP A 1 202 ? 20.281 14.125 19.016 1 93.5 202 TRP A N 1
ATOM 1521 C CA . TRP A 1 202 ? 19.969 13.141 20.031 1 93.5 202 TRP A CA 1
ATOM 1522 C C . TRP A 1 202 ? 19.234 13.781 21.203 1 93.5 202 TRP A C 1
ATOM 1524 O O . TRP A 1 202 ? 18.406 13.148 21.859 1 93.5 202 TRP A O 1
ATOM 1534 N N . LYS A 1 203 ? 19.453 15.078 21.453 1 93.69 203 LYS A N 1
ATOM 1535 C CA . LYS A 1 203 ? 18.922 15.695 22.672 1 93.69 203 LYS A CA 1
ATOM 1536 C C . LYS A 1 203 ? 17.688 16.531 22.359 1 93.69 203 LYS A C 1
ATOM 1538 O O . LYS A 1 203 ? 16.844 16.75 23.234 1 93.69 203 LYS A O 1
ATOM 1543 N N . VAL A 1 204 ? 17.594 17 21.141 1 93.12 204 VAL A N 1
ATOM 1544 C CA . VAL A 1 204 ? 16.5 17.922 20.844 1 93.12 204 VAL A CA 1
ATOM 1545 C C . VAL A 1 204 ? 15.602 17.328 19.766 1 93.12 204 VAL A C 1
ATOM 1547 O O . VAL A 1 204 ? 14.414 17.094 20 1 93.12 204 VAL A O 1
ATOM 1550 N N . THR A 1 205 ? 16.156 16.984 18.641 1 93.31 205 THR A N 1
ATOM 1551 C CA . THR A 1 205 ? 15.367 16.578 17.484 1 93.31 205 THR A CA 1
ATOM 1552 C C . THR A 1 205 ? 14.688 15.234 17.734 1 93.31 205 THR A C 1
ATOM 1554 O O . THR A 1 205 ? 13.461 15.125 17.625 1 93.31 205 THR A O 1
ATOM 1557 N N . LEU A 1 206 ? 15.461 14.234 18.141 1 94.56 206 LEU A N 1
ATOM 1558 C CA . LEU A 1 206 ? 14.945 12.875 18.281 1 94.56 206 LEU A CA 1
ATOM 1559 C C . LEU A 1 206 ? 13.844 12.812 19.328 1 94.56 206 LEU A C 1
ATOM 1561 O O . LEU A 1 206 ? 12.781 12.227 19.078 1 94.56 206 LEU A O 1
ATOM 1565 N N . PRO A 1 207 ? 14.047 13.414 20.453 1 93.69 207 PRO A N 1
ATOM 1566 C CA . PRO A 1 207 ? 12.977 13.391 21.453 1 93.69 207 PRO A CA 1
ATOM 1567 C C . PRO A 1 207 ? 11.695 14.062 20.969 1 93.69 207 PRO A C 1
ATOM 1569 O O . PRO A 1 207 ? 10.594 13.648 21.359 1 93.69 207 PRO A O 1
ATOM 1572 N N . ASN A 1 208 ? 11.82 15.078 20.141 1 92.5 208 ASN A N 1
ATOM 1573 C CA . ASN A 1 208 ? 10.641 15.805 19.672 1 92.5 208 ASN A CA 1
ATOM 1574 C C . ASN A 1 208 ? 9.914 15.039 18.578 1 92.5 208 ASN A C 1
ATOM 1576 O O . ASN A 1 208 ? 8.711 15.227 18.391 1 92.5 208 ASN A O 1
ATOM 1580 N N . ILE A 1 209 ? 10.641 14.148 17.906 1 94.5 209 ILE A N 1
ATOM 1581 C CA . ILE A 1 209 ? 9.992 13.477 16.781 1 94.5 209 ILE A CA 1
ATOM 1582 C C . ILE A 1 209 ? 9.773 12 17.125 1 94.5 209 ILE A C 1
ATOM 1584 O O . ILE A 1 209 ? 9.414 11.203 16.266 1 94.5 209 ILE A O 1
ATOM 1588 N N . ARG A 1 210 ? 9.953 11.625 18.328 1 94.88 210 ARG A N 1
ATOM 1589 C CA . ARG A 1 210 ? 9.977 10.227 18.734 1 94.88 210 ARG A CA 1
ATOM 1590 C C . ARG A 1 210 ? 8.648 9.539 18.422 1 94.88 210 ARG A C 1
ATOM 1592 O O . ARG A 1 210 ? 8.625 8.391 17.984 1 94.88 210 ARG A O 1
ATOM 1599 N N . TRP A 1 211 ? 7.555 10.164 18.688 1 92.75 211 TRP A N 1
ATOM 1600 C CA . TRP A 1 211 ? 6.254 9.555 18.438 1 92.75 211 TRP A CA 1
ATOM 1601 C C . TRP A 1 211 ? 6.008 9.375 16.953 1 92.75 211 TRP A C 1
ATOM 1603 O O . TRP A 1 211 ? 5.512 8.328 16.516 1 92.75 211 TRP A O 1
ATOM 1613 N N . GLY A 1 212 ? 6.387 10.422 16.172 1 93.75 212 GLY A N 1
ATOM 1614 C CA . GLY A 1 212 ? 6.301 10.281 14.719 1 93.75 212 GLY A CA 1
ATOM 1615 C C . GLY A 1 212 ? 7.18 9.172 14.172 1 93.75 212 GLY A C 1
ATOM 1616 O O . GLY A 1 212 ? 6.77 8.438 13.273 1 93.75 212 GLY A O 1
ATOM 1617 N N . LEU A 1 213 ? 8.336 9.078 14.766 1 96.75 213 LEU A N 1
ATOM 1618 C CA . LEU A 1 213 ? 9.273 8.039 14.344 1 96.75 213 LEU A CA 1
ATOM 1619 C C . LEU A 1 213 ? 8.719 6.656 14.648 1 96.75 213 LEU A C 1
ATOM 1621 O O . LEU A 1 213 ? 8.742 5.77 13.797 1 96.75 213 LEU A O 1
ATOM 1625 N N . LEU A 1 214 ? 8.219 6.5 15.852 1 95.81 214 LEU A N 1
ATOM 1626 C CA . LEU A 1 214 ? 7.656 5.211 16.234 1 95.81 214 LEU A CA 1
ATOM 1627 C C . LEU A 1 214 ? 6.473 4.844 15.344 1 95.81 214 LEU A C 1
ATOM 1629 O O . LEU A 1 214 ? 6.32 3.684 14.953 1 95.81 214 LEU A O 1
ATOM 1633 N N . TYR A 1 215 ? 5.703 5.832 15.031 1 92.81 215 TYR A N 1
ATOM 1634 C CA . TYR A 1 215 ? 4.582 5.605 14.125 1 92.81 215 TYR A CA 1
ATOM 1635 C C . TYR A 1 215 ? 5.07 5.152 12.75 1 92.81 215 TYR A C 1
ATOM 1637 O O . TYR A 1 215 ? 4.539 4.199 12.18 1 92.81 215 TYR A O 1
ATOM 1645 N N . GLY A 1 216 ? 6.059 5.844 12.242 1 94.81 216 GLY A N 1
ATOM 1646 C CA . GLY A 1 216 ? 6.645 5.457 10.969 1 94.81 216 GLY A CA 1
ATOM 1647 C C . GLY A 1 216 ? 7.203 4.047 10.969 1 94.81 216 GLY A C 1
ATOM 1648 O O . GLY A 1 216 ? 7.02 3.303 10.008 1 94.81 216 GLY A O 1
ATOM 1649 N N . ILE A 1 217 ? 7.824 3.662 12.062 1 96.56 217 ILE A N 1
ATOM 1650 C CA . ILE A 1 217 ? 8.422 2.34 12.195 1 96.56 217 ILE A CA 1
ATOM 1651 C C . ILE A 1 217 ? 7.324 1.276 12.203 1 96.56 217 ILE A C 1
ATOM 1653 O O . ILE A 1 217 ? 7.445 0.245 11.539 1 96.56 217 ILE A O 1
ATOM 1657 N N . ILE A 1 218 ? 6.262 1.531 12.898 1 93.62 218 ILE A N 1
ATOM 1658 C CA . ILE A 1 218 ? 5.152 0.592 13 1 93.62 218 ILE A CA 1
ATOM 1659 C C . ILE A 1 218 ? 4.52 0.391 11.625 1 93.62 218 ILE A C 1
ATOM 1661 O O . ILE A 1 218 ? 4.254 -0.742 11.219 1 93.62 218 ILE A O 1
ATOM 1665 N N . LEU A 1 219 ? 4.344 1.449 10.938 1 91.5 219 LEU A N 1
ATOM 1666 C CA . LEU A 1 219 ? 3.754 1.362 9.609 1 91.5 219 LEU A CA 1
ATOM 1667 C C . LEU A 1 219 ? 4.684 0.629 8.648 1 91.5 219 LEU A C 1
ATOM 1669 O O . LEU A 1 219 ? 4.23 -0.168 7.824 1 91.5 219 LEU A O 1
ATOM 1673 N N . THR A 1 220 ? 5.969 0.928 8.75 1 95.81 220 THR A N 1
ATOM 1674 C CA . THR A 1 220 ? 6.953 0.256 7.91 1 95.81 220 THR A CA 1
ATOM 1675 C C . THR A 1 220 ? 6.949 -1.248 8.172 1 95.81 220 THR A C 1
ATOM 1677 O O . THR A 1 220 ? 6.992 -2.045 7.23 1 95.81 220 THR A O 1
ATOM 1680 N N . ASN A 1 221 ? 6.895 -1.578 9.391 1 94.25 221 ASN A N 1
ATOM 1681 C CA . ASN A 1 221 ? 6.879 -2.99 9.75 1 94.25 221 ASN A CA 1
ATOM 1682 C C . ASN A 1 221 ? 5.621 -3.688 9.242 1 94.25 221 ASN A C 1
ATOM 1684 O O . ASN A 1 221 ? 5.688 -4.809 8.734 1 94.25 221 ASN A O 1
ATOM 1688 N N . ALA A 1 222 ? 4.52 -3.072 9.438 1 91.69 222 ALA A N 1
ATOM 1689 C CA . ALA A 1 222 ? 3.26 -3.631 8.945 1 91.69 222 ALA A CA 1
ATOM 1690 C C . ALA A 1 222 ? 3.318 -3.879 7.445 1 91.69 222 ALA A C 1
ATOM 1692 O O . ALA A 1 222 ? 2.92 -4.945 6.969 1 91.69 222 ALA A O 1
ATOM 1693 N N . ARG A 1 223 ? 3.814 -2.936 6.754 1 93.12 223 ARG A N 1
ATOM 1694 C CA . ARG A 1 223 ? 3.914 -3.045 5.301 1 93.12 223 ARG A CA 1
ATOM 1695 C C . ARG A 1 223 ? 4.898 -4.137 4.898 1 93.12 223 ARG A C 1
ATOM 1697 O O . ARG A 1 223 ? 4.668 -4.863 3.934 1 93.12 223 ARG A O 1
ATOM 1704 N N . ALA A 1 224 ? 5.98 -4.219 5.625 1 96.31 224 ALA A N 1
ATOM 1705 C CA . ALA A 1 224 ? 6.996 -5.227 5.336 1 96.31 224 ALA A CA 1
ATOM 1706 C C . ALA A 1 224 ? 6.449 -6.633 5.547 1 96.31 224 ALA A C 1
ATOM 1708 O O . ALA A 1 224 ? 6.625 -7.512 4.699 1 96.31 224 ALA A O 1
ATOM 1709 N N . MET A 1 225 ? 5.789 -6.793 6.574 1 94.62 225 MET A N 1
ATOM 1710 C CA . MET A 1 225 ? 5.262 -8.117 6.918 1 94.62 225 MET A CA 1
ATOM 1711 C C . MET A 1 225 ? 4.16 -8.523 5.949 1 94.62 225 MET A C 1
ATOM 1713 O O . MET A 1 225 ? 3.955 -9.719 5.707 1 94.62 225 MET A O 1
ATOM 1717 N N . GLY A 1 226 ? 3.506 -7.602 5.418 1 94.94 226 GLY A N 1
ATOM 1718 C CA . GLY A 1 226 ? 2.391 -7.902 4.531 1 94.94 226 GLY A CA 1
ATOM 1719 C C . GLY A 1 226 ? 2.781 -7.926 3.066 1 94.94 226 GLY A C 1
ATOM 1720 O O . GLY A 1 226 ? 1.934 -8.133 2.195 1 94.94 226 GLY A O 1
ATOM 1721 N N . GLU A 1 227 ? 4.02 -7.695 2.799 1 95.5 227 GLU A N 1
ATOM 1722 C CA . GLU A 1 227 ? 4.465 -7.656 1.408 1 95.5 227 GLU A CA 1
ATOM 1723 C C . GLU A 1 227 ? 4.281 -9.016 0.732 1 95.5 227 GLU A C 1
ATOM 1725 O O . GLU A 1 227 ? 4.656 -10.047 1.292 1 95.5 227 GLU A O 1
ATOM 1730 N N . PHE A 1 228 ? 3.674 -9.102 -0.44 1 96.31 228 PHE A N 1
ATOM 1731 C CA . PHE A 1 228 ? 3.416 -10.32 -1.188 1 96.31 228 PHE A CA 1
ATOM 1732 C C . PHE A 1 228 ? 3.869 -10.18 -2.635 1 96.31 228 PHE A C 1
ATOM 1734 O O . PHE A 1 228 ? 4.652 -10.992 -3.131 1 96.31 228 PHE A O 1
ATOM 1741 N N . GLY A 1 229 ? 3.482 -9.156 -3.268 1 94.69 229 GLY A N 1
ATOM 1742 C CA . GLY A 1 229 ? 3.633 -9.047 -4.711 1 94.69 229 GLY A CA 1
ATOM 1743 C C . GLY A 1 229 ? 5.082 -9.031 -5.16 1 94.69 229 GLY A C 1
ATOM 1744 O O . GLY A 1 229 ? 5.469 -9.797 -6.051 1 94.69 229 GLY A O 1
ATOM 1745 N N . ALA A 1 230 ? 5.855 -8.211 -4.574 1 96.69 230 ALA A N 1
ATOM 1746 C CA . ALA A 1 230 ? 7.254 -8.086 -4.973 1 96.69 230 ALA A CA 1
ATOM 1747 C C . ALA A 1 230 ? 8.031 -9.359 -4.66 1 96.69 230 ALA A C 1
ATOM 1749 O O . ALA A 1 230 ? 8.805 -9.844 -5.488 1 96.69 230 ALA A O 1
ATOM 1750 N N . VAL A 1 231 ? 7.742 -9.891 -3.51 1 96.38 231 VAL A N 1
ATOM 1751 C CA . VAL A 1 231 ? 8.484 -11.07 -3.078 1 96.38 231 VAL A CA 1
ATOM 1752 C C . VAL A 1 231 ? 8.023 -12.297 -3.869 1 96.38 231 VAL A C 1
ATOM 1754 O O . VAL A 1 231 ? 8.805 -13.219 -4.109 1 96.38 231 VAL A O 1
ATOM 1757 N N . SER A 1 232 ? 6.82 -12.289 -4.309 1 94.81 232 SER A N 1
ATOM 1758 C CA . SER A 1 232 ? 6.32 -13.406 -5.102 1 94.81 232 SER A CA 1
ATOM 1759 C C . SER A 1 232 ? 7.086 -13.539 -6.41 1 94.81 232 SER A C 1
ATOM 1761 O O . SER A 1 232 ? 7.246 -14.648 -6.938 1 94.81 232 SER A O 1
ATOM 1763 N N . VAL A 1 233 ? 7.57 -12.461 -6.918 1 92.56 233 VAL A N 1
ATOM 1764 C CA . VAL A 1 233 ? 8.25 -12.461 -8.211 1 92.56 233 VAL A CA 1
ATOM 1765 C C . VAL A 1 233 ? 9.742 -12.719 -8.008 1 92.56 233 VAL A C 1
ATOM 1767 O O . VAL A 1 233 ? 10.32 -13.594 -8.656 1 92.56 233 VAL A O 1
ATOM 1770 N N . ILE A 1 234 ? 10.32 -12.125 -7.027 1 94.5 234 ILE A N 1
ATOM 1771 C CA . ILE A 1 234 ? 11.781 -12.109 -6.934 1 94.5 234 ILE A CA 1
ATOM 1772 C C . ILE A 1 234 ? 12.258 -13.328 -6.152 1 94.5 234 ILE A C 1
ATOM 1774 O O . ILE A 1 234 ? 13.414 -13.75 -6.285 1 94.5 234 ILE A O 1
ATOM 1778 N N . SER A 1 235 ? 11.492 -13.906 -5.312 1 95.19 235 SER A N 1
ATOM 1779 C CA . SER A 1 235 ? 11.93 -14.945 -4.387 1 95.19 235 SER A CA 1
ATOM 1780 C C . SER A 1 235 ? 11.969 -16.312 -5.074 1 95.19 235 SER A C 1
ATOM 1782 O O . SER A 1 235 ? 12.664 -17.219 -4.617 1 95.19 235 SER A O 1
ATOM 1784 N N . GLY A 1 236 ? 11.195 -16.547 -6.098 1 91.25 236 GLY A N 1
ATOM 1785 C CA . GLY A 1 236 ? 11.016 -17.875 -6.672 1 91.25 236 GLY A CA 1
ATOM 1786 C C . GLY A 1 236 ? 10.203 -18.797 -5.793 1 91.25 236 GLY A C 1
ATOM 1787 O O . GLY A 1 236 ? 9.914 -19.938 -6.18 1 91.25 236 GLY A O 1
ATOM 1788 N N . ASN A 1 237 ? 9.812 -18.297 -4.625 1 93.88 237 ASN A N 1
ATOM 1789 C CA . ASN A 1 237 ? 8.953 -19.016 -3.691 1 93.88 237 ASN A CA 1
ATOM 1790 C C . ASN A 1 237 ? 9.484 -20.422 -3.414 1 93.88 237 ASN A C 1
ATOM 1792 O O . ASN A 1 237 ? 8.75 -21.406 -3.553 1 93.88 237 ASN A O 1
ATOM 1796 N N . ILE A 1 238 ? 10.75 -20.516 -3.115 1 91.56 238 ILE A N 1
ATOM 1797 C CA . ILE A 1 238 ? 11.383 -21.797 -2.826 1 91.56 238 ILE A CA 1
ATOM 1798 C C . ILE A 1 238 ? 11.086 -22.219 -1.387 1 91.56 238 ILE A C 1
ATOM 1800 O O . ILE A 1 238 ? 11.508 -21.547 -0.443 1 91.56 238 ILE A O 1
ATOM 1804 N N . ILE A 1 239 ? 10.43 -23.328 -1.299 1 90.06 239 ILE A N 1
ATOM 1805 C CA . ILE A 1 239 ? 10 -23.828 0.004 1 90.06 239 ILE A CA 1
ATOM 1806 C C . ILE A 1 239 ? 11.211 -24 0.917 1 90.06 239 ILE A C 1
ATOM 1808 O O . ILE A 1 239 ? 12.227 -24.562 0.507 1 90.06 239 ILE A O 1
ATOM 1812 N N . GLY A 1 240 ? 11.125 -23.453 2.082 1 89.12 240 GLY A N 1
ATOM 1813 C CA . GLY A 1 240 ? 12.172 -23.609 3.076 1 89.12 240 GLY A CA 1
ATOM 1814 C C . GLY A 1 240 ? 13.32 -22.641 2.9 1 89.12 240 GLY A C 1
ATOM 1815 O O . GLY A 1 240 ? 14.219 -22.562 3.74 1 89.12 240 GLY A O 1
ATOM 1816 N N . GLN A 1 241 ? 13.281 -21.844 1.847 1 92.44 241 GLN A N 1
ATOM 1817 C CA . GLN A 1 241 ? 14.414 -20.969 1.581 1 92.44 241 GLN A CA 1
ATOM 1818 C C . GLN A 1 241 ? 13.953 -19.531 1.366 1 92.44 241 GLN A C 1
ATOM 1820 O O . GLN A 1 241 ? 14.477 -18.609 1.992 1 92.44 241 GLN A O 1
ATOM 1825 N N . THR A 1 242 ? 13.039 -19.375 0.484 1 96.56 242 THR A N 1
ATOM 1826 C CA . THR A 1 242 ? 12.633 -18.016 0.153 1 96.56 242 THR A CA 1
ATOM 1827 C C . THR A 1 242 ? 11.117 -17.859 0.222 1 96.56 242 THR A C 1
ATOM 1829 O O . THR A 1 242 ? 10.523 -17.156 -0.594 1 96.56 242 THR A O 1
ATOM 1832 N N . GLN A 1 243 ? 10.547 -18.578 1.123 1 97.75 243 GLN A N 1
ATOM 1833 C CA . GLN A 1 243 ? 9.094 -18.484 1.268 1 97.75 243 GLN A CA 1
ATOM 1834 C C . GLN A 1 243 ? 8.711 -17.703 2.52 1 97.75 243 GLN A C 1
ATOM 1836 O O . GLN A 1 243 ? 9.047 -18.109 3.635 1 97.75 243 GLN A O 1
ATOM 1841 N N . THR A 1 244 ? 8.031 -16.609 2.277 1 97.81 244 THR A N 1
ATOM 1842 C CA . THR A 1 244 ? 7.477 -15.828 3.381 1 97.81 244 THR A CA 1
ATOM 1843 C C . THR A 1 244 ? 6.09 -16.344 3.762 1 97.81 244 THR A C 1
ATOM 1845 O O . THR A 1 244 ? 5.535 -17.203 3.086 1 97.81 244 THR A O 1
ATOM 1848 N N . LEU A 1 245 ? 5.59 -15.867 4.863 1 97.25 245 LEU A N 1
ATOM 1849 C CA . LEU A 1 245 ? 4.27 -16.266 5.336 1 97.25 245 LEU A CA 1
ATOM 1850 C C . LEU A 1 245 ? 3.199 -15.945 4.301 1 97.25 245 LEU A C 1
ATOM 1852 O O . LEU A 1 245 ? 2.254 -16.719 4.113 1 97.25 245 LEU A O 1
ATOM 1856 N N . THR A 1 246 ? 3.305 -14.789 3.611 1 97.56 246 THR A N 1
ATOM 1857 C CA . THR A 1 246 ? 2.34 -14.406 2.59 1 97.56 246 THR A CA 1
ATOM 1858 C C . THR A 1 246 ? 2.398 -15.359 1.4 1 97.56 246 THR A C 1
ATOM 1860 O O . THR A 1 246 ? 1.363 -15.742 0.853 1 97.56 246 THR A O 1
ATOM 1863 N N . LEU A 1 247 ? 3.582 -15.742 1.024 1 97.31 247 LEU A N 1
ATOM 1864 C CA . LEU A 1 247 ? 3.746 -16.719 -0.044 1 97.31 247 LEU A CA 1
ATOM 1865 C C . LEU A 1 247 ? 3.213 -18.078 0.383 1 97.31 247 LEU A C 1
ATOM 1867 O O . LEU A 1 247 ? 2.646 -18.812 -0.432 1 97.31 247 LEU A O 1
ATOM 1871 N N . PHE A 1 248 ? 3.445 -18.391 1.636 1 97.38 248 PHE A N 1
ATOM 1872 C CA . PHE A 1 248 ? 2.945 -19.641 2.191 1 97.38 248 PHE A CA 1
ATOM 1873 C C . PHE A 1 248 ? 1.425 -19.703 2.107 1 97.38 248 PHE A C 1
ATOM 1875 O O . PHE A 1 248 ? 0.858 -20.75 1.773 1 97.38 248 PHE A O 1
ATOM 1882 N N . VAL A 1 249 ? 0.741 -18.641 2.387 1 95.06 249 VAL A N 1
ATOM 1883 C CA . VAL A 1 249 ? -0.712 -18.562 2.279 1 95.06 249 VAL A CA 1
ATOM 1884 C C . VAL A 1 249 ? -1.144 -18.891 0.849 1 95.06 249 VAL A C 1
ATOM 1886 O O . VAL A 1 249 ? -1.995 -19.75 0.631 1 95.06 249 VAL A O 1
ATOM 1889 N N . GLU A 1 250 ? -0.561 -18.172 -0.059 1 93.5 250 GLU A N 1
ATOM 1890 C CA . GLU A 1 250 ? -0.935 -18.312 -1.462 1 93.5 250 GLU A CA 1
ATOM 1891 C C . GLU A 1 250 ? -0.649 -19.734 -1.96 1 93.5 250 GLU A C 1
ATOM 1893 O O . GLU A 1 250 ? -1.493 -20.344 -2.615 1 93.5 250 GLU A O 1
ATOM 1898 N N . SER A 1 251 ? 0.54 -20.234 -1.668 1 94.5 251 SER A N 1
ATOM 1899 C CA . SER A 1 251 ? 0.931 -21.578 -2.109 1 94.5 251 SER A CA 1
ATOM 1900 C C . SER A 1 251 ? 0.03 -22.641 -1.502 1 94.5 251 SER A C 1
ATOM 1902 O O . SER A 1 251 ? -0.39 -23.578 -2.191 1 94.5 251 SER A O 1
ATOM 1904 N N . SER A 1 252 ? -0.236 -22.531 -0.206 1 94.25 252 SER A N 1
ATOM 1905 C CA . SER A 1 252 ? -1.093 -23.5 0.472 1 94.25 252 SER A CA 1
ATOM 1906 C C . SER A 1 252 ? -2.502 -23.5 -0.112 1 94.25 252 SER A C 1
ATOM 1908 O O . SER A 1 252 ? -3.111 -24.562 -0.283 1 94.25 252 SER A O 1
ATOM 1910 N N . TYR A 1 253 ? -2.963 -22.359 -0.44 1 90.06 253 TYR A N 1
ATOM 1911 C CA . TYR A 1 253 ? -4.285 -22.25 -1.047 1 90.06 253 TYR A CA 1
ATOM 1912 C C . TYR A 1 253 ? -4.305 -22.891 -2.43 1 90.06 253 TYR A C 1
ATOM 1914 O O . TYR A 1 253 ? -5.238 -23.625 -2.768 1 90.06 253 TYR A O 1
ATOM 1922 N N . LYS A 1 254 ? -3.318 -22.625 -3.213 1 88.06 254 LYS A N 1
ATOM 1923 C CA . LYS A 1 254 ? -3.24 -23.172 -4.57 1 88.06 254 LYS A CA 1
ATOM 1924 C C . LYS A 1 254 ? -3.09 -24.688 -4.559 1 88.06 254 LYS A C 1
ATOM 1926 O O . LYS A 1 254 ? -3.551 -25.359 -5.473 1 88.06 254 LYS A O 1
ATOM 1931 N N . GLU A 1 255 ? -2.518 -25.172 -3.508 1 91.56 255 GLU A N 1
ATOM 1932 C CA . GLU A 1 255 ? -2.32 -26.609 -3.363 1 91.56 255 GLU A CA 1
ATOM 1933 C C . GLU A 1 255 ? -3.496 -27.25 -2.641 1 91.56 255 GLU A C 1
ATOM 1935 O O . GLU A 1 255 ? -3.42 -28.422 -2.238 1 91.56 255 GLU A O 1
ATOM 1940 N N . TYR A 1 256 ? -4.461 -26.5 -2.318 1 88.75 256 TYR A N 1
ATOM 1941 C CA . TYR A 1 256 ? -5.715 -26.953 -1.726 1 88.75 256 TYR A CA 1
ATOM 1942 C C . TYR A 1 256 ? -5.508 -27.406 -0.283 1 88.75 256 TYR A C 1
ATOM 1944 O O . TYR A 1 256 ? -6.207 -28.297 0.207 1 88.75 256 TYR A O 1
ATOM 1952 N N . ASN A 1 257 ? -4.5 -26.953 0.267 1 91.81 257 ASN A N 1
ATOM 1953 C CA . ASN A 1 257 ? -4.316 -27.094 1.708 1 91.81 257 ASN A CA 1
ATOM 1954 C C . ASN A 1 257 ? -4.93 -25.922 2.463 1 91.81 257 ASN A C 1
ATOM 1956 O O . ASN A 1 257 ? -4.211 -25.031 2.92 1 91.81 257 ASN A O 1
ATOM 1960 N N . SER A 1 258 ? -6.199 -26.031 2.631 1 87.62 258 SER A N 1
ATOM 1961 C CA . SER A 1 258 ? -6.961 -24.906 3.156 1 87.62 258 SER A CA 1
ATOM 1962 C C . SER A 1 258 ? -6.605 -24.625 4.613 1 87.62 258 SER A C 1
ATOM 1964 O O . SER A 1 258 ? -6.527 -23.469 5.027 1 87.62 258 SER A O 1
ATOM 1966 N N . GLU A 1 259 ? -6.395 -25.641 5.348 1 89.94 259 GLU A N 1
ATOM 1967 C CA . GLU A 1 259 ? -6.082 -25.469 6.762 1 89.94 259 GLU A CA 1
ATOM 1968 C C . GLU A 1 259 ? -4.797 -24.656 6.945 1 89.94 259 GLU A C 1
ATOM 1970 O O . GLU A 1 259 ? -4.742 -23.75 7.77 1 89.94 259 GLU A O 1
ATOM 1975 N N . ALA A 1 260 ? -3.814 -25.047 6.141 1 93.38 260 ALA A N 1
ATOM 1976 C CA . ALA A 1 260 ? -2.541 -24.344 6.219 1 93.38 260 ALA A CA 1
ATOM 1977 C C . ALA A 1 260 ? -2.689 -22.891 5.77 1 93.38 260 ALA A C 1
ATOM 1979 O O . ALA A 1 260 ? -2.143 -21.969 6.395 1 93.38 260 ALA A O 1
ATOM 1980 N N . ALA A 1 261 ? -3.428 -22.688 4.727 1 93.56 261 ALA A N 1
ATOM 1981 C CA . ALA A 1 261 ? -3.664 -21.344 4.215 1 93.56 261 ALA A CA 1
ATOM 1982 C C . ALA A 1 261 ? -4.383 -20.484 5.246 1 93.56 261 ALA A C 1
ATOM 1984 O O . ALA A 1 261 ? -4.008 -19.328 5.477 1 93.56 261 ALA A O 1
ATOM 1985 N N . PHE A 1 262 ? -5.32 -21.094 5.895 1 90.38 262 PHE A N 1
ATOM 1986 C CA . PHE A 1 262 ? -6.113 -20.359 6.879 1 90.38 262 PHE A CA 1
ATOM 1987 C C . PHE A 1 262 ? -5.281 -20.031 8.109 1 90.38 262 PHE A C 1
ATOM 1989 O O . PHE A 1 262 ? -5.371 -18.922 8.648 1 90.38 262 PHE A O 1
ATOM 1996 N N . ALA A 1 263 ? -4.551 -20.953 8.5 1 93.12 263 ALA A N 1
ATOM 1997 C CA . ALA A 1 263 ? -3.703 -20.719 9.672 1 93.12 263 ALA A CA 1
ATOM 1998 C C . ALA A 1 263 ? -2.74 -19.562 9.438 1 93.12 263 ALA A C 1
ATOM 2000 O O . ALA A 1 263 ? -2.584 -18.703 10.297 1 93.12 263 ALA A O 1
ATOM 2001 N N . ALA A 1 264 ? -2.104 -19.594 8.289 1 95.06 264 ALA A N 1
ATOM 2002 C CA . ALA A 1 264 ? -1.171 -18.516 7.957 1 95.06 264 ALA A CA 1
ATOM 2003 C C . ALA A 1 264 ? -1.894 -17.188 7.84 1 95.06 264 ALA A C 1
ATOM 2005 O O . ALA A 1 264 ? -1.383 -16.156 8.289 1 95.06 264 ALA A O 1
ATOM 2006 N N . ALA A 1 265 ? -3.049 -17.203 7.25 1 94.62 265 ALA A N 1
ATOM 2007 C CA . ALA A 1 265 ? -3.854 -16 7.117 1 94.62 265 ALA A CA 1
ATOM 2008 C C . ALA A 1 265 ? -4.242 -15.445 8.484 1 94.62 265 ALA A C 1
ATOM 2010 O O . ALA A 1 265 ? -4.238 -14.227 8.688 1 94.62 265 ALA A O 1
ATOM 2011 N N . VAL A 1 266 ? -4.566 -16.297 9.375 1 94.31 266 VAL A N 1
ATOM 2012 C CA . VAL A 1 266 ? -4.934 -15.891 10.727 1 94.31 266 VAL A CA 1
ATOM 2013 C C . VAL A 1 266 ? -3.736 -15.242 11.422 1 94.31 266 VAL A C 1
ATOM 2015 O O . VAL A 1 266 ? -3.867 -14.188 12.039 1 94.31 266 VAL A O 1
ATOM 2018 N N . LEU A 1 267 ? -2.615 -15.883 11.305 1 95 267 LEU A N 1
ATOM 2019 C CA . LEU A 1 267 ? -1.428 -15.32 11.945 1 95 267 LEU A CA 1
ATOM 2020 C C . LEU A 1 267 ? -1.107 -13.938 11.383 1 95 267 LEU A C 1
ATOM 2022 O O . LEU A 1 267 ? -0.826 -13.008 12.141 1 95 267 LEU A O 1
ATOM 2026 N N . LEU A 1 268 ? -1.154 -13.82 10.109 1 94.81 268 LEU A N 1
ATOM 2027 C CA . LEU A 1 268 ? -0.923 -12.531 9.477 1 94.81 268 LEU A CA 1
ATOM 2028 C C . LEU A 1 268 ? -1.966 -11.508 9.922 1 94.81 268 LEU A C 1
ATOM 2030 O O . LEU A 1 268 ? -1.646 -10.336 10.125 1 94.81 268 LEU A O 1
ATOM 2034 N N . SER A 1 269 ? -3.193 -11.969 10.062 1 93.12 269 SER A N 1
ATOM 2035 C CA . SER A 1 269 ? -4.27 -11.102 10.523 1 93.12 269 SER A CA 1
ATOM 2036 C C . SER A 1 269 ? -4.027 -10.625 11.953 1 93.12 269 SER A C 1
ATOM 2038 O O . SER A 1 269 ? -4.246 -9.453 12.266 1 93.12 269 SER A O 1
ATOM 2040 N N . ILE A 1 270 ? -3.611 -11.516 12.758 1 93.38 270 ILE A N 1
ATOM 2041 C CA . ILE A 1 270 ? -3.301 -11.164 14.141 1 93.38 270 ILE A CA 1
ATOM 2042 C C . ILE A 1 270 ? -2.176 -10.133 14.172 1 93.38 270 ILE A C 1
ATOM 2044 O O . ILE A 1 270 ? -2.252 -9.148 14.906 1 93.38 270 ILE A O 1
ATOM 2048 N N . LEU A 1 271 ? -1.183 -10.344 13.352 1 90.62 271 LEU A N 1
ATOM 2049 C CA . LEU A 1 271 ? -0.075 -9.398 13.273 1 90.62 271 LEU A CA 1
ATOM 2050 C C . LEU A 1 271 ? -0.559 -8.031 12.805 1 90.62 271 LEU A C 1
ATOM 2052 O O . LEU A 1 271 ? -0.103 -7 13.297 1 90.62 271 LEU A O 1
ATOM 2056 N N . ALA A 1 272 ? -1.498 -8.047 11.891 1 88.62 272 ALA A N 1
ATOM 2057 C CA . ALA A 1 272 ? -2.086 -6.801 11.398 1 88.62 272 ALA A CA 1
ATOM 2058 C C . ALA A 1 272 ? -2.85 -6.078 12.5 1 88.62 272 ALA A C 1
ATOM 2060 O O . ALA A 1 272 ? -2.686 -4.871 12.695 1 88.62 272 ALA A O 1
ATOM 2061 N N . VAL A 1 273 ? -3.613 -6.773 13.258 1 89.88 273 VAL A N 1
ATOM 2062 C CA . VAL A 1 273 ? -4.426 -6.195 14.328 1 89.88 273 VAL A CA 1
ATOM 2063 C C . VAL A 1 273 ? -3.523 -5.656 15.43 1 89.88 273 VAL A C 1
ATOM 2065 O O . VAL A 1 273 ? -3.77 -4.57 15.969 1 89.88 273 VAL A O 1
ATOM 2068 N N . VAL A 1 274 ? -2.527 -6.391 15.75 1 91.81 274 VAL A N 1
ATOM 2069 C CA . VAL A 1 274 ? -1.571 -5.953 16.75 1 91.81 274 VAL A CA 1
ATOM 2070 C C . VAL A 1 274 ? -0.897 -4.66 16.297 1 91.81 274 VAL A C 1
ATOM 2072 O O . VAL A 1 274 ? -0.722 -3.73 17.094 1 91.81 274 VAL A O 1
ATOM 2075 N N . THR A 1 275 ? -0.546 -4.648 15.07 1 87.19 275 THR A N 1
ATOM 2076 C CA . THR A 1 275 ? 0.077 -3.449 14.523 1 87.19 275 THR A CA 1
ATOM 2077 C C . THR A 1 275 ? -0.866 -2.254 14.617 1 87.19 275 THR A C 1
ATOM 2079 O O . THR A 1 275 ? -0.453 -1.163 15.016 1 87.19 275 THR A O 1
ATOM 2082 N N . LEU A 1 276 ? -2.105 -2.436 14.266 1 84.5 276 LEU A N 1
ATOM 2083 C CA . LEU A 1 276 ? -3.094 -1.365 14.359 1 84.5 276 LEU A CA 1
ATOM 2084 C C . LEU A 1 276 ? -3.277 -0.915 15.805 1 84.5 276 LEU A C 1
ATOM 2086 O O . LEU A 1 276 ? -3.424 0.28 16.078 1 84.5 276 LEU A O 1
ATOM 2090 N N . PHE A 1 277 ? -3.297 -1.859 16.672 1 89.75 277 PHE A N 1
ATOM 2091 C CA . PHE A 1 277 ? -3.447 -1.561 18.094 1 89.75 277 PHE A CA 1
ATOM 2092 C C . PHE A 1 277 ? -2.273 -0.73 18.609 1 89.75 277 PHE A C 1
ATOM 2094 O O . PHE A 1 277 ? -2.465 0.247 19.328 1 89.75 277 PHE A O 1
ATOM 2101 N N . LEU A 1 278 ? -1.142 -1.105 18.234 1 90.25 278 LEU A N 1
ATOM 2102 C CA . LEU A 1 278 ? 0.051 -0.363 18.625 1 90.25 278 LEU A CA 1
ATOM 2103 C C . LEU A 1 278 ? 0.037 1.041 18.031 1 90.25 278 LEU A C 1
ATOM 2105 O O . LEU A 1 278 ? 0.391 2.01 18.703 1 90.25 278 LEU A O 1
ATOM 2109 N N . LYS A 1 279 ? -0.313 1.122 16.812 1 86 279 LYS A N 1
ATOM 2110 C CA . LYS A 1 279 ? -0.424 2.418 16.156 1 86 279 LYS A CA 1
ATOM 2111 C C . LYS A 1 279 ? -1.396 3.332 16.891 1 86 279 LYS A C 1
ATOM 2113 O O . LYS A 1 279 ? -1.095 4.504 17.125 1 86 279 LYS A O 1
ATOM 2118 N N . ASP A 1 280 ? -2.531 2.816 17.281 1 86.44 280 ASP A N 1
ATOM 2119 C CA . ASP A 1 280 ? -3.559 3.586 17.969 1 86.44 280 ASP A CA 1
ATOM 2120 C C . ASP A 1 280 ? -3.064 4.051 19.344 1 86.44 280 ASP A C 1
ATOM 2122 O O . ASP A 1 280 ? -3.291 5.199 19.734 1 86.44 280 ASP A O 1
ATOM 2126 N N . ARG A 1 281 ? -2.426 3.182 20.031 1 88.25 281 ARG A N 1
ATOM 2127 C CA . ARG A 1 281 ? -1.895 3.523 21.359 1 88.25 281 ARG A CA 1
ATOM 2128 C C . ARG A 1 281 ? -0.839 4.617 21.25 1 88.25 281 ARG A C 1
ATOM 2130 O O . ARG A 1 281 ? -0.778 5.512 22.094 1 88.25 281 ARG A O 1
ATOM 2137 N N . LEU A 1 282 ? -0.095 4.527 20.25 1 87.69 282 LEU A N 1
ATOM 2138 C CA . LEU A 1 282 ? 0.958 5.516 20.047 1 87.69 282 LEU A CA 1
ATOM 2139 C C . LEU A 1 282 ? 0.365 6.875 19.688 1 87.69 28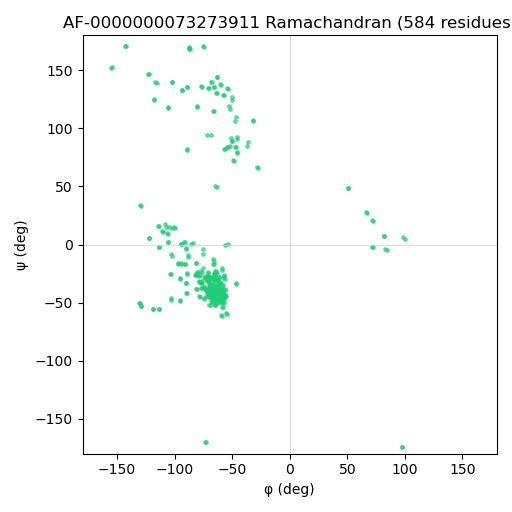2 LEU A C 1
ATOM 2141 O O . LEU A 1 282 ? 0.856 7.91 20.156 1 87.69 282 LEU A O 1
ATOM 2145 N N . GLU A 1 283 ? -0.589 6.863 18.875 1 83.19 283 GLU A N 1
ATOM 2146 C CA . GLU A 1 283 ? -1.26 8.109 18.516 1 83.19 283 GLU A CA 1
ATOM 2147 C C . GLU A 1 283 ? -1.879 8.781 19.734 1 83.19 283 GLU A C 1
ATOM 2149 O O . GLU A 1 283 ? -1.819 10.008 19.875 1 83.19 283 GLU A O 1
ATOM 2154 N N . ARG A 1 284 ? -2.424 8.008 20.609 1 83.88 284 ARG A N 1
ATOM 2155 C CA . ARG A 1 284 ? -3.016 8.539 21.828 1 83.88 284 ARG A CA 1
ATOM 2156 C C . ARG A 1 284 ? -1.945 9.109 22.75 1 83.88 284 ARG A C 1
ATOM 2158 O O . ARG A 1 284 ? -2.148 10.148 23.391 1 83.88 284 ARG A O 1
ATOM 2165 N N . ALA A 1 285 ? -0.912 8.414 22.797 1 86 285 ALA A N 1
ATOM 2166 C CA . ALA A 1 285 ? 0.19 8.883 23.641 1 86 285 ALA A CA 1
ATOM 2167 C C . ALA A 1 285 ? 0.751 10.203 23.109 1 86 285 ALA A C 1
ATOM 2169 O O . ALA A 1 285 ? 1.061 11.102 23.891 1 86 285 ALA A O 1
ATOM 2170 N N . ALA A 1 286 ? 0.901 10.289 21.859 1 84.94 286 ALA A N 1
ATOM 2171 C CA . ALA A 1 286 ? 1.39 11.516 21.234 1 84.94 286 ALA A CA 1
ATOM 2172 C C . ALA A 1 286 ? 0.435 12.68 21.484 1 84.94 286 ALA A C 1
ATOM 2174 O O . ALA A 1 286 ? 0.87 13.805 21.75 1 84.94 286 ALA A O 1
ATOM 2175 N N . ALA A 1 287 ? -0.813 12.422 21.469 1 80.94 287 ALA A N 1
ATOM 2176 C CA . ALA A 1 287 ? -1.829 13.445 21.688 1 80.94 287 ALA A CA 1
ATOM 2177 C C . ALA A 1 287 ? -1.816 13.922 23.141 1 80.94 287 ALA A C 1
ATOM 2179 O O . ALA A 1 287 ? -1.985 15.109 23.406 1 80.94 287 ALA A O 1
ATOM 2180 N N . LYS A 1 288 ? -1.624 13.047 23.984 1 83.44 288 LYS A N 1
ATOM 2181 C CA . LYS A 1 288 ? -1.57 13.391 25.406 1 83.44 288 LYS A CA 1
ATOM 2182 C C . LYS A 1 288 ? -0.367 14.273 25.719 1 83.44 288 LYS A C 1
ATOM 2184 O O . LYS A 1 288 ? -0.467 15.211 26.516 1 83.44 288 LYS A O 1
ATOM 2189 N N . GLU A 1 289 ? 0.702 13.953 25.156 1 81.5 289 GLU A N 1
ATOM 2190 C CA . GLU A 1 289 ? 1.914 14.734 25.375 1 81.5 289 GLU A CA 1
ATOM 2191 C C . GLU A 1 289 ? 1.769 16.141 24.797 1 81.5 289 GLU A C 1
ATOM 2193 O O . GLU A 1 289 ? 2.264 17.109 25.375 1 81.5 289 GLU A O 1
ATOM 2198 N N . LYS A 1 290 ? 1.134 16.188 23.688 1 74.44 290 LYS A N 1
ATOM 2199 C CA . LYS A 1 290 ? 0.903 17.5 23.062 1 74.44 290 LYS A CA 1
ATOM 2200 C C . LYS A 1 290 ? -0.015 18.359 23.922 1 74.44 290 LYS A C 1
ATOM 2202 O O . LYS A 1 290 ? 0.176 19.578 24.031 1 74.44 290 LYS A O 1
ATOM 2207 N N . ASN A 1 291 ? -0.926 17.703 24.5 1 70.94 291 ASN A N 1
ATOM 2208 C CA . ASN A 1 291 ? -1.856 18.422 25.375 1 70.94 291 ASN A CA 1
ATOM 2209 C C . ASN A 1 291 ? -1.204 18.812 26.688 1 70.94 291 ASN A C 1
ATOM 2211 O O . ASN A 1 291 ? -1.526 19.844 27.266 1 70.94 291 ASN A O 1
ATOM 2215 N N . GLU A 1 292 ? -0.335 17.922 27.172 1 67.69 292 GLU A N 1
ATOM 2216 C CA . GLU A 1 292 ? 0.325 18.203 28.453 1 67.69 292 GLU A CA 1
ATOM 2217 C C . GLU A 1 292 ? 1.471 19.203 28.266 1 67.69 292 GLU A C 1
ATOM 2219 O O . GLU A 1 292 ? 1.826 19.922 29.203 1 67.69 292 GLU A O 1
ATOM 2224 N N . GLY A 1 293 ? 2.281 19.031 27.25 1 53.47 293 GLY A N 1
ATOM 2225 C CA . GLY A 1 293 ? 3.385 19.953 27.047 1 53.47 293 GLY A CA 1
ATOM 2226 C C . GLY A 1 293 ? 2.93 21.359 26.688 1 53.47 293 GLY A C 1
ATOM 2227 O O . GLY A 1 293 ? 3.754 22.25 26.453 1 53.47 293 GLY A O 1
ATOM 2228 N N . LYS A 1 294 ? 1.65 21.688 26.328 1 45.66 294 LYS A N 1
ATOM 2229 C CA . LYS A 1 294 ? 1.116 23.047 26.359 1 45.66 294 LYS A CA 1
ATOM 2230 C C . LYS A 1 294 ? 0.662 23.422 27.766 1 45.66 294 LYS A C 1
ATOM 2232 O O . LYS A 1 294 ? 0.19 22.578 28.531 1 45.66 294 LYS A O 1
ATOM 2237 N N . MET B 1 1 ? -2.18 75 17.359 1 27.27 1 MET B N 1
ATOM 2238 C CA . MET B 1 1 ? -1.027 74.188 17.781 1 27.27 1 MET B CA 1
ATOM 2239 C C . MET B 1 1 ? -1.408 72.688 17.938 1 27.27 1 MET B C 1
ATOM 2241 O O . MET B 1 1 ? -1.998 72.312 18.938 1 27.27 1 MET B O 1
ATOM 2245 N N . GLY B 1 2 ? -1.914 72 16.891 1 27.28 2 GLY B N 1
ATOM 2246 C CA . GLY B 1 2 ? -2.66 70.812 16.625 1 27.28 2 GLY B CA 1
ATOM 2247 C C . GLY B 1 2 ? -1.872 69.562 16.922 1 27.28 2 GLY B C 1
ATOM 2248 O O . GLY B 1 2 ? -0.746 69.375 16.438 1 27.28 2 GLY B O 1
ATOM 2249 N N . ALA B 1 3 ? -2.039 69 18.156 1 33.78 3 ALA B N 1
ATOM 2250 C CA . ALA B 1 3 ? -1.382 67.875 18.781 1 33.78 3 ALA B CA 1
ATOM 2251 C C . ALA B 1 3 ? -1.513 66.625 17.922 1 33.78 3 ALA B C 1
ATOM 2253 O O . ALA B 1 3 ? -2.625 66.188 17.609 1 33.78 3 ALA B O 1
ATOM 2254 N N . GLY B 1 4 ? -0.654 66.438 16.875 1 31.22 4 GLY B N 1
ATOM 2255 C CA . GLY B 1 4 ? -0.525 65.312 15.953 1 31.22 4 GLY B CA 1
ATOM 2256 C C . GLY B 1 4 ? -0.404 63.969 16.656 1 31.22 4 GLY B C 1
ATOM 2257 O O . GLY B 1 4 ? 0.414 63.812 17.562 1 31.22 4 GLY B O 1
ATOM 2258 N N . GLY B 1 5 ? -1.544 63.25 16.906 1 32.34 5 GLY B N 1
ATOM 2259 C CA . GLY B 1 5 ? -1.697 62 17.609 1 32.34 5 GLY B CA 1
ATOM 2260 C C . GLY B 1 5 ? -0.74 60.906 17.125 1 32.34 5 GLY B C 1
ATOM 2261 O O . GLY B 1 5 ? -0.26 60.969 15.992 1 32.34 5 GLY B O 1
ATOM 2262 N N . PRO B 1 6 ? 0.107 60.281 18.078 1 35.69 6 PRO B N 1
ATOM 2263 C CA . PRO B 1 6 ? 1.188 59.344 17.766 1 35.69 6 PRO B CA 1
ATOM 2264 C C . PRO B 1 6 ? 0.73 58.188 16.875 1 35.69 6 PRO B C 1
ATOM 2266 O O . PRO B 1 6 ? -0.435 57.781 16.938 1 35.69 6 PRO B O 1
ATOM 2269 N N . LYS B 1 7 ? 1.258 58.031 15.625 1 38.03 7 LYS B N 1
ATOM 2270 C CA . LYS B 1 7 ? 1.151 57 14.609 1 38.03 7 LYS B CA 1
ATOM 2271 C C . LYS B 1 7 ? 1.427 55.625 15.195 1 38.03 7 LYS B C 1
ATOM 2273 O O . LYS B 1 7 ? 2.473 55.406 15.805 1 38.03 7 LYS B O 1
ATOM 2278 N N . GLY B 1 8 ? 0.342 54.906 15.719 1 31.64 8 GLY B N 1
ATOM 2279 C CA . GLY B 1 8 ? 0.385 53.531 16.172 1 31.64 8 GLY B CA 1
ATOM 2280 C C . GLY B 1 8 ? 1.108 52.594 15.203 1 31.64 8 GLY B C 1
ATOM 2281 O O . GLY B 1 8 ? 0.745 52.531 14.031 1 31.64 8 GLY B O 1
ATOM 2282 N N . LYS B 1 9 ? 2.506 52.375 15.359 1 37.53 9 LYS B N 1
ATOM 2283 C CA . LYS B 1 9 ? 3.381 51.469 14.625 1 37.53 9 LYS B CA 1
ATOM 2284 C C . LYS B 1 9 ? 2.762 50.062 14.523 1 37.53 9 LYS B C 1
ATOM 2286 O O . LYS B 1 9 ? 2.26 49.531 15.508 1 37.53 9 LYS B O 1
ATOM 2291 N N . GLY B 1 10 ? 2.248 49.656 13.312 1 30.2 10 GLY B N 1
ATOM 2292 C CA . GLY B 1 10 ? 1.701 48.406 12.812 1 30.2 10 GLY B CA 1
ATOM 2293 C C . GLY B 1 10 ? 2.559 47.219 13.148 1 30.2 10 GLY B C 1
ATOM 2294 O O . GLY B 1 10 ? 3.705 47.125 12.703 1 30.2 10 GLY B O 1
ATOM 2295 N N . ILE B 1 11 ? 2.514 46.531 14.375 1 32.81 11 ILE B N 1
ATOM 2296 C CA . ILE B 1 11 ? 3.119 45.312 14.875 1 32.81 11 ILE B CA 1
ATOM 2297 C C . ILE B 1 11 ? 2.799 44.156 13.922 1 32.81 11 ILE B C 1
ATOM 2299 O O . ILE B 1 11 ? 2.998 42.969 14.258 1 32.81 11 ILE B O 1
ATOM 2303 N N . GLY B 1 12 ? 2.053 44.312 12.781 1 31.61 12 GLY B N 1
ATOM 2304 C CA . GLY B 1 12 ? 1.438 43.156 12.133 1 31.61 12 GLY B CA 1
ATOM 2305 C C . GLY B 1 12 ? 2.443 42.125 11.703 1 31.61 12 GLY B C 1
ATOM 2306 O O . GLY B 1 12 ? 2.125 40.938 11.664 1 31.61 12 GLY B O 1
ATOM 2307 N N . SER B 1 13 ? 3.434 42.406 10.805 1 34.53 13 SER B N 1
ATOM 2308 C CA . SER B 1 13 ? 3.932 41.5 9.789 1 34.53 13 SER B CA 1
ATOM 2309 C C . SER B 1 13 ? 4.832 40.438 10.414 1 34.53 13 SER B C 1
ATOM 2311 O O . SER B 1 13 ? 5.504 39.688 9.703 1 34.53 13 SER B O 1
ATOM 2313 N N . LYS B 1 14 ? 5.27 40.406 11.664 1 35.16 14 LYS B N 1
ATOM 2314 C CA . LYS B 1 14 ? 6.457 39.625 12.023 1 35.16 14 LYS B CA 1
ATOM 2315 C C . LYS B 1 14 ? 6.199 38.125 11.891 1 35.16 14 LYS B C 1
ATOM 2317 O O . LYS B 1 14 ? 7.117 37.312 12.031 1 35.16 14 LYS B O 1
ATOM 2322 N N . LEU B 1 15 ? 4.996 37.594 12.164 1 33.78 15 LEU B N 1
ATOM 2323 C CA . LEU B 1 15 ? 4.926 36.219 12.656 1 33.78 15 LEU B CA 1
ATOM 2324 C C . LEU B 1 15 ? 5.16 35.25 11.531 1 33.78 15 LEU B C 1
ATOM 2326 O O . LEU B 1 15 ? 4.941 34.031 11.695 1 33.78 15 LEU B O 1
ATOM 2330 N N . ALA B 1 16 ? 4.992 35.656 10.289 1 38.91 16 ALA B N 1
ATOM 2331 C CA . ALA B 1 16 ? 5.082 34.531 9.352 1 38.91 16 ALA B CA 1
ATOM 2332 C C . ALA B 1 16 ? 6.469 33.906 9.383 1 38.91 16 ALA B C 1
ATOM 2334 O O . ALA B 1 16 ? 7.391 34.375 8.711 1 38.91 16 ALA B O 1
ATOM 2335 N N . ASN B 1 17 ? 7.062 33.562 10.523 1 37.81 17 ASN B N 1
ATOM 2336 C CA . ASN B 1 17 ? 8.383 32.938 10.625 1 37.81 17 ASN B CA 1
ATOM 2337 C C . ASN B 1 17 ? 8.547 31.797 9.625 1 37.81 17 ASN B C 1
ATOM 2339 O O . ASN B 1 17 ? 7.867 30.781 9.719 1 37.81 17 ASN B O 1
ATOM 2343 N N . LYS B 1 18 ? 8.828 32 8.344 1 41.75 18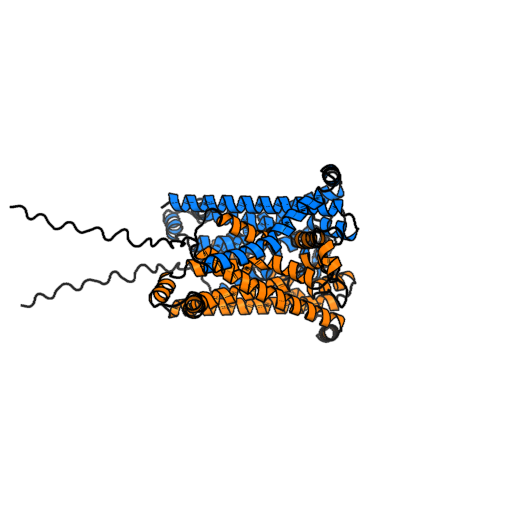 LYS B N 1
ATOM 2344 C CA . LYS B 1 18 ? 9.258 31.188 7.203 1 41.75 18 LYS B CA 1
ATOM 2345 C C . LYS B 1 18 ? 10.242 30.109 7.625 1 41.75 18 LYS B C 1
ATOM 2347 O O . LYS B 1 18 ? 11.273 30.406 8.234 1 41.75 18 LYS B O 1
ATOM 2352 N N . SER B 1 19 ? 9.859 28.938 8.094 1 46.16 19 SER B N 1
ATOM 2353 C CA . SER B 1 19 ? 10.797 27.828 8.195 1 46.16 19 SER B CA 1
ATOM 2354 C C . SER B 1 19 ? 11.906 27.938 7.152 1 46.16 19 SER B C 1
ATOM 2356 O O . SER B 1 19 ? 11.648 27.844 5.949 1 46.16 19 SER B O 1
ATOM 2358 N N . THR B 1 20 ? 12.797 28.906 7.156 1 46.81 20 THR B N 1
ATOM 2359 C CA . THR B 1 20 ? 13.914 29.188 6.262 1 46.81 20 THR B CA 1
ATOM 2360 C C . THR B 1 20 ? 14.758 27.938 6.039 1 46.81 20 THR B C 1
ATOM 2362 O O . THR B 1 20 ? 15.391 27.422 6.969 1 46.81 20 THR B O 1
ATOM 2365 N N . GLY B 1 21 ? 14.266 27.016 5.324 1 55.69 21 GLY B N 1
ATOM 2366 C CA . GLY B 1 21 ? 15.172 25.984 4.867 1 55.69 21 GLY B CA 1
ATOM 2367 C C . GLY B 1 21 ? 16.594 26.484 4.633 1 55.69 21 GLY B C 1
ATOM 2368 O O . GLY B 1 21 ? 16.781 27.609 4.188 1 55.69 21 GLY B O 1
ATOM 2369 N N . ARG B 1 22 ? 17.609 26.141 5.539 1 62.91 22 ARG B N 1
ATOM 2370 C CA . ARG B 1 22 ? 19.016 26.516 5.426 1 62.91 22 ARG B CA 1
ATOM 2371 C C . ARG B 1 22 ? 19.625 25.984 4.137 1 62.91 22 ARG B C 1
ATOM 2373 O O . ARG B 1 22 ? 19.188 24.953 3.621 1 62.91 22 ARG B O 1
ATOM 2380 N N . LYS B 1 23 ? 20.391 26.719 3.451 1 64.25 23 LYS B N 1
ATOM 2381 C CA . LYS B 1 23 ? 21.219 26.234 2.348 1 64.25 23 LYS B CA 1
ATOM 2382 C C . LYS B 1 23 ? 22.094 25.078 2.789 1 64.25 23 LYS B C 1
ATOM 2384 O O . LYS B 1 23 ? 22.484 25 3.953 1 64.25 23 LYS B O 1
ATOM 2389 N N . ILE B 1 24 ? 22.188 24 2.039 1 62.66 24 ILE B N 1
ATOM 2390 C CA . ILE B 1 24 ? 23.062 22.875 2.322 1 62.66 24 ILE B CA 1
ATOM 2391 C C . ILE B 1 24 ? 24.5 23.375 2.51 1 62.66 24 ILE B C 1
ATOM 2393 O O . ILE B 1 24 ? 25.219 23.562 1.534 1 62.66 24 ILE B O 1
ATOM 2397 N N . ASP B 1 25 ? 24.875 23.812 3.613 1 67.44 25 ASP B N 1
ATOM 2398 C CA . ASP B 1 25 ? 26.188 24.453 3.701 1 67.44 25 ASP B CA 1
ATOM 2399 C C . ASP B 1 25 ? 27.062 23.75 4.73 1 67.44 25 ASP B C 1
ATOM 2401 O O . ASP B 1 25 ? 28.219 24.141 4.941 1 67.44 25 ASP B O 1
ATOM 2405 N N . THR B 1 26 ? 26.625 22.703 5.266 1 71.62 26 THR B N 1
ATOM 2406 C CA . THR B 1 26 ? 27.469 22.047 6.262 1 71.62 26 THR B CA 1
ATOM 2407 C C . THR B 1 26 ? 27.875 20.656 5.789 1 71.62 26 THR B C 1
ATOM 2409 O O . THR B 1 26 ? 27.156 20.031 5 1 71.62 26 THR B O 1
ATOM 2412 N N . PRO B 1 27 ? 29.109 20.281 6.027 1 75.5 27 PRO B N 1
ATOM 2413 C CA . PRO B 1 27 ? 29.562 18.938 5.668 1 75.5 27 PRO B CA 1
ATOM 2414 C C . PRO B 1 27 ? 28.594 17.844 6.098 1 75.5 27 PRO B C 1
ATOM 2416 O O . PRO B 1 27 ? 28.422 16.859 5.391 1 75.5 27 PRO B O 1
ATOM 2419 N N . GLY B 1 28 ? 27.969 18.078 7.152 1 74.56 28 GLY B N 1
ATOM 2420 C CA . GLY B 1 28 ? 26.969 17.125 7.609 1 74.56 28 GLY B CA 1
ATOM 2421 C C . GLY B 1 28 ? 25.766 17.047 6.691 1 74.56 28 GLY B C 1
ATOM 2422 O O . GLY B 1 28 ? 25.266 15.953 6.414 1 74.56 28 GLY B O 1
ATOM 2423 N N . ALA B 1 29 ? 25.375 18.094 6.207 1 76.25 29 ALA B N 1
ATOM 2424 C CA . ALA B 1 29 ? 24.25 18.156 5.281 1 76.25 29 ALA B CA 1
ATOM 2425 C C . ALA B 1 29 ? 24.594 17.469 3.963 1 76.25 29 ALA B C 1
ATOM 2427 O O . ALA B 1 29 ? 23.75 16.781 3.375 1 76.25 29 ALA B O 1
ATOM 2428 N N . PHE B 1 30 ? 25.797 17.594 3.592 1 78.75 30 PHE B N 1
ATOM 2429 C CA . PHE B 1 30 ? 26.234 16.953 2.359 1 78.75 30 PHE B CA 1
ATOM 2430 C C . PHE B 1 30 ? 26.281 15.438 2.518 1 78.75 30 PHE B C 1
ATOM 2432 O O . PHE B 1 30 ? 25.906 14.703 1.6 1 78.75 30 PHE B O 1
ATOM 2439 N N . LEU B 1 31 ? 26.719 15.039 3.65 1 80.38 31 LEU B N 1
ATOM 2440 C CA . LEU B 1 31 ? 26.766 13.602 3.914 1 80.38 31 LEU B CA 1
ATOM 2441 C C . LEU B 1 31 ? 25.359 13.016 3.967 1 80.38 31 LEU B C 1
ATOM 2443 O O . LEU B 1 31 ? 25.109 11.938 3.418 1 80.38 31 LEU B O 1
ATOM 2447 N N . LEU B 1 32 ? 24.5 13.766 4.578 1 78.44 32 LEU B N 1
ATOM 2448 C CA . LEU B 1 32 ? 23.125 13.312 4.656 1 78.44 32 LEU B CA 1
ATOM 2449 C C . LEU B 1 32 ? 22.5 13.25 3.268 1 78.44 32 LEU B C 1
ATOM 2451 O O . LEU B 1 32 ? 21.797 12.281 2.941 1 78.44 32 LEU B O 1
ATOM 2455 N N . ALA B 1 33 ? 22.781 14.211 2.545 1 81 33 ALA B N 1
ATOM 2456 C CA . ALA B 1 33 ? 22.266 14.25 1.179 1 81 33 ALA B CA 1
ATOM 2457 C C . ALA B 1 33 ? 22.828 13.102 0.346 1 81 33 ALA B C 1
ATOM 2459 O O . ALA B 1 33 ? 22.094 12.438 -0.381 1 81 33 ALA B O 1
ATOM 2460 N N . PHE B 1 34 ? 24.078 12.875 0.516 1 83 34 PHE B N 1
ATOM 2461 C CA . PHE B 1 34 ? 24.75 11.836 -0.25 1 83 34 PHE B CA 1
ATOM 2462 C C . PHE B 1 34 ? 24.188 10.461 0.087 1 83 34 PHE B C 1
ATOM 2464 O O . PHE B 1 34 ? 23.891 9.672 -0.809 1 83 34 PHE B O 1
ATOM 2471 N N . VAL B 1 35 ? 24 10.234 1.303 1 83.5 35 VAL B N 1
ATOM 2472 C CA . VAL B 1 35 ? 23.516 8.93 1.75 1 83.5 35 VAL B CA 1
ATOM 2473 C C . VAL B 1 35 ? 22.047 8.758 1.358 1 83.5 35 VAL B C 1
ATOM 2475 O O . VAL B 1 35 ? 21.656 7.719 0.818 1 83.5 35 VAL B O 1
ATOM 2478 N N . GLY B 1 36 ? 21.281 9.82 1.582 1 83.62 36 GLY B N 1
ATOM 2479 C CA . GLY B 1 36 ? 19.859 9.758 1.258 1 83.62 36 GLY B CA 1
ATOM 2480 C C . GLY B 1 36 ? 19.594 9.633 -0.231 1 83.62 36 GLY B C 1
ATOM 2481 O O . GLY B 1 36 ? 18.875 8.734 -0.667 1 83.62 36 GLY B O 1
ATOM 2482 N N . ILE B 1 37 ? 20.266 10.406 -0.961 1 85.62 37 ILE B N 1
ATOM 2483 C CA . ILE B 1 37 ? 20.078 10.422 -2.408 1 85.62 37 ILE B CA 1
ATOM 2484 C C . ILE B 1 37 ? 20.688 9.156 -3.018 1 85.62 37 ILE B C 1
ATOM 2486 O O . ILE B 1 37 ? 20.125 8.586 -3.955 1 85.62 37 ILE B O 1
ATOM 2490 N N . GLY B 1 38 ? 21.797 8.781 -2.49 1 89.56 38 GLY B N 1
ATOM 2491 C CA . GLY B 1 38 ? 22.422 7.551 -2.955 1 89.56 38 GLY B CA 1
ATOM 2492 C C . GLY B 1 38 ? 21.547 6.328 -2.756 1 89.56 38 GLY B C 1
ATOM 2493 O O . GLY B 1 38 ? 21.391 5.508 -3.664 1 89.56 38 GLY B O 1
ATOM 2494 N N . TYR B 1 39 ? 20.953 6.25 -1.591 1 90.75 39 TYR B N 1
ATOM 2495 C CA . TYR B 1 39 ? 20.031 5.152 -1.289 1 90.75 39 TYR B CA 1
ATOM 2496 C C . TYR B 1 39 ? 18.828 5.184 -2.209 1 90.75 39 TYR B C 1
ATOM 2498 O O . TYR B 1 39 ? 18.422 4.152 -2.754 1 90.75 39 TYR B O 1
ATOM 2506 N N . MET B 1 40 ? 18.312 6.277 -2.408 1 89.69 40 MET B N 1
ATOM 2507 C CA . MET B 1 40 ? 17.156 6.434 -3.287 1 89.69 40 MET B CA 1
ATOM 2508 C C . MET B 1 40 ? 17.516 6.07 -4.723 1 89.69 40 MET B C 1
ATOM 2510 O O . MET B 1 40 ? 16.75 5.391 -5.406 1 89.69 40 MET B O 1
ATOM 2514 N N . ALA B 1 41 ? 18.641 6.535 -5.184 1 90.94 41 ALA B N 1
ATOM 2515 C CA . ALA B 1 41 ? 19.094 6.234 -6.539 1 90.94 41 ALA B CA 1
ATOM 2516 C C . ALA B 1 41 ? 19.266 4.734 -6.738 1 90.94 41 ALA B C 1
ATOM 2518 O O . ALA B 1 41 ? 18.828 4.18 -7.75 1 90.94 41 ALA B O 1
ATOM 2519 N N . LEU B 1 42 ? 19.797 4.082 -5.781 1 90.56 42 LEU B N 1
ATOM 2520 C CA . LEU B 1 42 ? 20.125 2.662 -5.883 1 90.56 42 LEU B CA 1
ATOM 2521 C C . LEU B 1 42 ? 18.875 1.807 -5.754 1 90.56 42 LEU B C 1
ATOM 2523 O O . LEU B 1 42 ? 18.703 0.818 -6.473 1 90.56 42 LEU B O 1
ATOM 2527 N N . ILE B 1 43 ? 18 2.221 -4.91 1 91.19 43 ILE B N 1
ATOM 2528 C CA . ILE B 1 43 ? 16.875 1.356 -4.551 1 91.19 43 ILE B CA 1
ATOM 2529 C C . ILE B 1 43 ? 15.664 1.695 -5.41 1 91.19 43 ILE B C 1
ATOM 2531 O O . ILE B 1 43 ? 14.859 0.818 -5.738 1 91.19 43 ILE B O 1
ATOM 2535 N N . VAL B 1 44 ? 15.555 2.92 -5.828 1 92.19 44 VAL B N 1
ATOM 2536 C CA . VAL B 1 44 ? 14.328 3.334 -6.504 1 92.19 44 VAL B CA 1
ATOM 2537 C C . VAL B 1 44 ? 14.625 3.664 -7.965 1 92.19 44 VAL B C 1
ATOM 2539 O O . VAL B 1 44 ? 14.195 2.951 -8.867 1 92.19 44 VAL B O 1
ATOM 2542 N N . ILE B 1 45 ? 15.562 4.562 -8.219 1 92.75 45 ILE B N 1
ATOM 2543 C CA . ILE B 1 45 ? 15.742 5.164 -9.539 1 92.75 45 ILE B CA 1
ATOM 2544 C C . ILE B 1 45 ? 16.391 4.156 -10.484 1 92.75 45 ILE B C 1
ATOM 2546 O O . ILE B 1 45 ? 15.906 3.945 -11.594 1 92.75 45 ILE B O 1
ATOM 2550 N N . LEU B 1 46 ? 17.422 3.496 -10.039 1 94 46 LEU B N 1
ATOM 2551 C CA . LEU B 1 46 ? 18.188 2.598 -10.898 1 94 46 LEU B CA 1
ATOM 2552 C C . LEU B 1 46 ? 17.328 1.415 -11.344 1 94 46 LEU B C 1
ATOM 2554 O O . LEU B 1 46 ? 17.219 1.145 -12.539 1 94 46 LEU B O 1
ATOM 2558 N N . PRO B 1 47 ? 16.719 0.748 -10.375 1 93.12 47 PRO B N 1
ATOM 2559 C CA . PRO B 1 47 ? 15.891 -0.377 -10.82 1 93.12 47 PRO B CA 1
ATOM 2560 C C . PRO B 1 47 ? 14.727 0.062 -11.711 1 93.12 47 PRO B C 1
ATOM 2562 O O . PRO B 1 47 ? 14.391 -0.624 -12.68 1 93.12 47 PRO B O 1
ATOM 2565 N N . PHE B 1 48 ? 14.133 1.118 -11.367 1 93.25 48 PHE B N 1
ATOM 2566 C CA . PHE B 1 48 ? 12.992 1.609 -12.133 1 93.25 48 PHE B CA 1
ATOM 2567 C C . PHE B 1 48 ? 13.414 1.979 -13.555 1 93.25 48 PHE B C 1
ATOM 2569 O O . PHE B 1 48 ? 12.758 1.592 -14.523 1 93.25 48 PHE B O 1
ATOM 2576 N N . ALA B 1 49 ? 14.508 2.703 -13.719 1 93.38 49 ALA B N 1
ATOM 2577 C CA . ALA B 1 49 ? 15.016 3.102 -15.031 1 93.38 49 ALA B CA 1
ATOM 2578 C C . ALA B 1 49 ? 15.43 1.884 -15.852 1 93.38 49 ALA B C 1
ATOM 2580 O O . ALA B 1 49 ? 15.242 1.857 -17.062 1 93.38 49 ALA B O 1
ATOM 2581 N N . ASN B 1 50 ? 15.93 0.904 -15.219 1 91.81 50 ASN B N 1
ATOM 2582 C CA . ASN B 1 50 ? 16.422 -0.289 -15.898 1 91.81 50 ASN B CA 1
ATOM 2583 C C . ASN B 1 50 ? 15.281 -1.07 -16.562 1 91.81 50 ASN B C 1
ATOM 2585 O O . ASN B 1 50 ? 15.508 -1.799 -17.531 1 91.81 50 ASN B O 1
ATOM 2589 N N . VAL B 1 51 ? 14.047 -0.974 -15.977 1 89.38 51 VAL B N 1
ATOM 2590 C CA . VAL B 1 51 ? 12.898 -1.646 -16.562 1 89.38 51 VAL B CA 1
ATOM 2591 C C . VAL B 1 51 ? 12.695 -1.153 -18 1 89.38 51 VAL B C 1
ATOM 2593 O O . VAL B 1 51 ? 12.453 -1.95 -18.906 1 89.38 51 VAL B O 1
ATOM 2596 N N . PHE B 1 52 ? 12.852 0.104 -18.219 1 91.88 52 PHE B N 1
ATOM 2597 C CA . PHE B 1 52 ? 12.664 0.69 -19.531 1 91.88 52 PHE B CA 1
ATOM 2598 C C . PHE B 1 52 ? 13.797 0.303 -20.469 1 91.88 52 PHE B C 1
ATOM 2600 O O . PHE B 1 52 ? 13.57 0.004 -21.641 1 91.88 52 PHE B O 1
ATOM 2607 N N . VAL B 1 53 ? 14.984 0.318 -19.969 1 90 53 VAL B N 1
ATOM 2608 C CA . VAL B 1 53 ? 16.141 -0.026 -20.766 1 90 53 VAL B CA 1
ATOM 2609 C C . VAL B 1 53 ? 16.031 -1.472 -21.25 1 90 53 VAL B C 1
ATOM 2611 O O . VAL B 1 53 ? 16.266 -1.762 -22.422 1 90 53 VAL B O 1
ATOM 2614 N N . GLN B 1 54 ? 15.672 -2.326 -20.391 1 86.25 54 GLN B N 1
ATOM 2615 C CA . GLN B 1 54 ? 15.586 -3.74 -20.75 1 86.25 54 GLN B CA 1
ATOM 2616 C C . GLN B 1 54 ? 14.398 -4.012 -21.656 1 86.25 54 GLN B C 1
ATOM 2618 O O . GLN B 1 54 ? 14.477 -4.848 -22.562 1 86.25 54 GLN B O 1
ATOM 2623 N N . ALA B 1 55 ? 13.289 -3.352 -21.375 1 87.62 55 ALA B N 1
ATOM 2624 C CA . ALA B 1 55 ? 12.086 -3.564 -22.188 1 87.62 55 ALA B CA 1
ATOM 2625 C C . ALA B 1 55 ? 12.328 -3.172 -23.641 1 87.62 55 ALA B C 1
ATOM 2627 O O . ALA B 1 55 ? 11.766 -3.781 -24.547 1 87.62 55 ALA B O 1
ATOM 2628 N N . PHE B 1 56 ? 13.242 -2.244 -23.859 1 91.38 56 PHE B N 1
ATOM 2629 C CA . PHE B 1 56 ? 13.445 -1.748 -25.219 1 91.38 56 PHE B CA 1
ATOM 2630 C C . PHE B 1 56 ? 14.82 -2.137 -25.734 1 91.38 56 PHE B C 1
ATOM 2632 O O . PHE B 1 56 ? 15.312 -1.559 -26.703 1 91.38 56 PHE B O 1
ATOM 2639 N N . SER B 1 57 ? 15.391 -3.064 -25.062 1 88 57 SER B N 1
ATOM 2640 C CA . SER B 1 57 ? 16.719 -3.504 -25.469 1 88 57 SER B CA 1
ATOM 2641 C C . SER B 1 57 ? 16.719 -4.078 -26.875 1 88 57 SER B C 1
ATOM 2643 O O . SER B 1 57 ? 17.719 -3.992 -27.594 1 88 57 SER B O 1
ATOM 2645 N N . LYS B 1 58 ? 15.68 -4.688 -27.359 1 89.62 58 LYS B N 1
ATOM 2646 C CA . LYS B 1 58 ? 15.555 -5.27 -28.688 1 89.62 58 LYS B CA 1
ATOM 2647 C C . LYS B 1 58 ? 14.766 -4.352 -29.625 1 89.62 58 LYS B C 1
ATOM 2649 O O . LYS B 1 58 ? 14.234 -4.801 -30.641 1 89.62 58 LYS B O 1
ATOM 2654 N N . GLY B 1 59 ? 14.609 -3.146 -29.219 1 90.44 59 GLY B N 1
ATOM 2655 C CA . GLY B 1 59 ? 13.867 -2.195 -30.031 1 90.44 59 GLY B CA 1
ATOM 2656 C C . GLY B 1 59 ? 12.414 -2.053 -29.594 1 90.44 59 GLY B C 1
ATOM 2657 O O . GLY B 1 59 ? 11.977 -2.707 -28.641 1 90.44 59 GLY B O 1
ATOM 2658 N N . ILE B 1 60 ? 11.688 -1.321 -30.344 1 92.44 60 ILE B N 1
ATOM 2659 C CA . ILE B 1 60 ? 10.312 -0.996 -30 1 92.44 60 ILE B CA 1
ATOM 2660 C C . ILE B 1 60 ? 9.367 -2.035 -30.594 1 92.44 60 ILE B C 1
ATOM 2662 O O . ILE B 1 60 ? 8.211 -2.158 -30.172 1 92.44 60 ILE B O 1
ATOM 2666 N N . GLY B 1 61 ? 9.828 -2.814 -31.562 1 91.62 61 GLY B N 1
ATOM 2667 C CA . GLY B 1 61 ? 9.039 -3.799 -32.281 1 91.62 61 GLY B CA 1
ATOM 2668 C C . GLY B 1 61 ? 8.367 -4.809 -31.375 1 91.62 61 GLY B C 1
ATOM 2669 O O . GLY B 1 61 ? 7.137 -4.898 -31.344 1 91.62 61 GLY B O 1
ATOM 2670 N N . PRO B 1 62 ? 9.164 -5.48 -30.656 1 91.19 62 PRO B N 1
ATOM 2671 C CA . PRO B 1 62 ? 8.578 -6.469 -29.734 1 91.19 62 PRO B CA 1
ATOM 2672 C C . PRO B 1 62 ? 7.559 -5.859 -28.781 1 91.19 62 PRO B C 1
ATOM 2674 O O . PRO B 1 62 ? 6.543 -6.488 -28.484 1 91.19 62 PRO B O 1
ATOM 2677 N N . PHE B 1 63 ? 7.832 -4.738 -28.344 1 92.38 63 PHE B N 1
ATOM 2678 C CA . PHE B 1 63 ? 6.902 -4.039 -27.453 1 92.38 63 PHE B CA 1
ATOM 2679 C C . PHE B 1 63 ? 5.566 -3.812 -28.156 1 92.38 63 PHE B C 1
ATOM 2681 O O . PHE B 1 63 ? 4.508 -4.105 -27.594 1 92.38 63 PHE B O 1
ATOM 2688 N N . LEU B 1 64 ? 5.586 -3.381 -29.344 1 93.62 64 LEU B N 1
ATOM 2689 C CA . LEU B 1 64 ? 4.367 -3.115 -30.094 1 93.62 64 LEU B CA 1
ATOM 2690 C C . LEU B 1 64 ? 3.643 -4.414 -30.422 1 93.62 64 LEU B C 1
ATOM 2692 O O . LEU B 1 64 ? 2.412 -4.449 -30.484 1 93.62 64 LEU B O 1
ATOM 2696 N N . ALA B 1 65 ? 4.371 -5.414 -30.672 1 94.44 65 ALA B N 1
ATOM 2697 C CA . ALA B 1 65 ? 3.783 -6.719 -30.969 1 94.44 65 ALA B CA 1
ATOM 2698 C C . ALA B 1 65 ? 2.979 -7.238 -29.781 1 94.44 65 ALA B C 1
ATOM 2700 O O . ALA B 1 65 ? 1.897 -7.801 -29.953 1 94.44 65 ALA B O 1
ATOM 2701 N N . VAL B 1 66 ? 3.488 -7.047 -28.562 1 94.12 66 VAL B N 1
ATOM 2702 C CA . VAL B 1 66 ? 2.812 -7.504 -27.359 1 94.12 66 VAL B CA 1
ATOM 2703 C C . VAL B 1 66 ? 1.534 -6.699 -27.141 1 94.12 66 VAL B C 1
ATOM 2705 O O . VAL B 1 66 ? 0.504 -7.25 -26.75 1 94.12 66 VAL B O 1
ATOM 2708 N N . LEU B 1 67 ? 1.606 -5.438 -27.469 1 94.56 67 LEU B N 1
ATOM 2709 C CA . LEU B 1 67 ? 0.443 -4.574 -27.297 1 94.56 67 LEU B CA 1
ATOM 2710 C C . LEU B 1 67 ? -0.712 -5.035 -28.172 1 94.56 67 LEU B C 1
ATOM 2712 O O . LEU B 1 67 ? -1.879 -4.809 -27.844 1 94.56 67 LEU B O 1
ATOM 2716 N N . ALA B 1 68 ? -0.362 -5.719 -29.219 1 94.5 68 ALA B N 1
ATOM 2717 C CA . ALA B 1 68 ? -1.364 -6.141 -30.203 1 94.5 68 ALA B CA 1
ATOM 2718 C C . ALA B 1 68 ? -1.959 -7.496 -29.812 1 94.5 68 ALA B C 1
ATOM 2720 O O . ALA B 1 68 ? -2.998 -7.895 -30.344 1 94.5 68 ALA B O 1
ATOM 2721 N N . GLU B 1 69 ? -1.42 -8.133 -28.906 1 95.25 69 GLU B N 1
ATOM 2722 C CA . GLU B 1 69 ? -1.908 -9.445 -28.484 1 95.25 69 GLU B CA 1
ATOM 2723 C C . GLU B 1 69 ? -3.254 -9.328 -27.766 1 95.25 69 GLU B C 1
ATOM 2725 O O . GLU B 1 69 ? -3.438 -8.461 -26.922 1 95.25 69 GLU B O 1
ATOM 2730 N N . PRO B 1 70 ? -4.172 -10.219 -28.156 1 95.88 70 PRO B 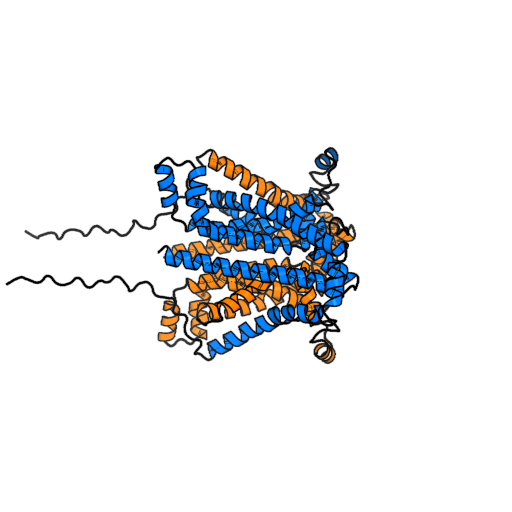N 1
ATOM 2731 C CA . PRO B 1 70 ? -5.504 -10.172 -27.547 1 95.88 70 PRO B CA 1
ATOM 2732 C C . PRO B 1 70 ? -5.473 -10.352 -26.031 1 95.88 70 PRO B C 1
ATOM 2734 O O . PRO B 1 70 ? -6.23 -9.703 -25.312 1 95.88 70 PRO B O 1
ATOM 2737 N N . GLU B 1 71 ? -4.645 -11.227 -25.578 1 95.56 71 GLU B N 1
ATOM 2738 C CA . GLU B 1 71 ? -4.551 -11.469 -24.141 1 95.56 71 GLU B CA 1
ATOM 2739 C C . GLU B 1 71 ? -4.086 -10.219 -23.406 1 95.56 71 GLU B C 1
ATOM 2741 O O . GLU B 1 71 ? -4.559 -9.93 -22.297 1 95.56 71 GLU B O 1
ATOM 2746 N N . PHE B 1 72 ? -3.17 -9.547 -24.062 1 96.69 72 PHE B N 1
ATOM 2747 C CA . PHE B 1 72 ? -2.668 -8.305 -23.469 1 96.69 72 PHE B CA 1
ATOM 2748 C C . PHE B 1 72 ? -3.768 -7.254 -23.406 1 96.69 72 PHE B C 1
ATOM 2750 O O . PHE B 1 72 ? -3.963 -6.617 -22.375 1 96.69 72 PHE B O 1
ATOM 2757 N N . ARG B 1 73 ? -4.473 -7.09 -24.391 1 97 73 ARG B N 1
ATOM 2758 C CA . ARG B 1 73 ? -5.543 -6.098 -24.453 1 97 73 ARG B CA 1
ATOM 2759 C C . ARG B 1 73 ? -6.656 -6.43 -23.469 1 97 73 ARG B C 1
ATOM 2761 O O . ARG B 1 73 ? -7.262 -5.527 -22.875 1 97 73 ARG B O 1
ATOM 2768 N N . GLN B 1 74 ? -6.918 -7.652 -23.344 1 97.12 74 GLN B N 1
ATOM 2769 C CA . GLN B 1 74 ? -7.926 -8.07 -22.375 1 97.12 74 GLN B CA 1
ATOM 2770 C C . GLN B 1 74 ? -7.473 -7.762 -20.953 1 97.12 74 GLN B C 1
ATOM 2772 O O . GLN B 1 74 ? -8.281 -7.367 -20.109 1 97.12 74 GLN B O 1
ATOM 2777 N N . ALA B 1 75 ? -6.207 -7.988 -20.641 1 97.5 75 ALA B N 1
ATOM 2778 C CA . ALA B 1 75 ? -5.66 -7.672 -19.328 1 97.5 75 ALA B CA 1
ATOM 2779 C C . ALA B 1 75 ? -5.758 -6.176 -19.031 1 97.5 75 ALA B C 1
ATOM 2781 O O . ALA B 1 75 ? -6.082 -5.77 -17.922 1 97.5 75 ALA B O 1
ATOM 2782 N N . VAL B 1 76 ? -5.477 -5.379 -20.094 1 96.88 76 VAL B N 1
ATOM 2783 C CA . VAL B 1 76 ? -5.594 -3.932 -19.953 1 96.88 76 VAL B CA 1
ATOM 2784 C C . VAL B 1 76 ? -7.043 -3.555 -19.672 1 96.88 76 VAL B C 1
ATOM 2786 O O . VAL B 1 76 ? -7.316 -2.766 -18.766 1 96.88 76 VAL B O 1
ATOM 2789 N N . LYS B 1 77 ? -7.922 -4.129 -20.391 1 97.25 77 LYS B N 1
ATOM 2790 C CA . LYS B 1 77 ? -9.344 -3.854 -20.219 1 97.25 77 LYS B CA 1
ATOM 2791 C C . LYS B 1 77 ? -9.82 -4.23 -18.828 1 97.25 77 LYS B C 1
ATOM 2793 O O . LYS B 1 77 ? -10.562 -3.479 -18.188 1 97.25 77 LYS B O 1
ATOM 2798 N N . MET B 1 78 ? -9.43 -5.367 -18.375 1 97.56 78 MET B N 1
ATOM 2799 C CA . MET B 1 78 ? -9.812 -5.828 -17.047 1 97.56 78 MET B CA 1
ATOM 2800 C C . MET B 1 78 ? -9.312 -4.867 -15.969 1 97.56 78 MET B C 1
ATOM 2802 O O . MET B 1 78 ? -10.031 -4.559 -15.016 1 97.56 78 MET B O 1
ATOM 2806 N N . THR B 1 79 ? -8.078 -4.426 -16.109 1 97.12 79 THR B N 1
ATOM 2807 C CA . THR B 1 79 ? -7.488 -3.479 -15.156 1 97.12 79 THR B CA 1
ATOM 2808 C C . THR B 1 79 ? -8.281 -2.174 -15.141 1 97.12 79 THR B C 1
ATOM 2810 O O . THR B 1 79 ? -8.617 -1.663 -14.07 1 97.12 79 THR B O 1
ATOM 2813 N N . LEU B 1 80 ? -8.617 -1.69 -16.297 1 96.69 80 LEU B N 1
ATOM 2814 C CA . LEU B 1 80 ? -9.352 -0.436 -16.422 1 96.69 80 LEU B CA 1
ATOM 2815 C C . LEU B 1 80 ? -10.766 -0.588 -15.875 1 96.69 80 LEU B C 1
ATOM 2817 O O . LEU B 1 80 ? -11.297 0.326 -15.242 1 96.69 80 LEU B O 1
ATOM 2821 N N . LEU B 1 81 ? -11.352 -1.704 -16.094 1 97.69 81 LEU B N 1
ATOM 2822 C CA . LEU B 1 81 ? -12.711 -1.956 -15.625 1 97.69 81 LEU B CA 1
ATOM 2823 C C . LEU B 1 81 ? -12.75 -2.016 -14.102 1 97.69 81 LEU B C 1
ATOM 2825 O O . LEU B 1 81 ? -13.656 -1.457 -13.484 1 97.69 81 LEU B O 1
ATOM 2829 N N . LEU B 1 82 ? -11.836 -2.678 -13.523 1 97.88 82 LEU B N 1
ATOM 2830 C CA . LEU B 1 82 ? -11.773 -2.766 -12.062 1 97.88 82 LEU B CA 1
ATOM 2831 C C . LEU B 1 82 ? -11.602 -1.384 -11.445 1 97.88 82 LEU B C 1
ATOM 2833 O O . LEU B 1 82 ? -12.266 -1.054 -10.461 1 97.88 82 LEU B O 1
ATOM 2837 N N . SER B 1 83 ? -10.695 -0.654 -12.031 1 96.94 83 SER B N 1
ATOM 2838 C CA . SER B 1 83 ? -10.492 0.706 -11.547 1 96.94 83 SER B CA 1
ATOM 2839 C C . SER B 1 83 ? -11.742 1.554 -11.727 1 96.94 83 SER B C 1
ATOM 2841 O O . SER B 1 83 ? -12.102 2.342 -10.852 1 96.94 83 SER B O 1
ATOM 2843 N N . ALA B 1 84 ? -12.398 1.39 -12.844 1 97.62 84 ALA B N 1
ATOM 2844 C CA . ALA B 1 84 ? -13.594 2.166 -13.172 1 97.62 84 ALA B CA 1
ATOM 2845 C C . ALA B 1 84 ? -14.734 1.863 -12.203 1 97.62 84 ALA B C 1
ATOM 2847 O O . ALA B 1 84 ? -15.625 2.688 -12.008 1 97.62 84 ALA B O 1
ATOM 2848 N N . VAL B 1 85 ? -14.703 0.77 -11.586 1 98.12 85 VAL B N 1
ATOM 2849 C CA . VAL B 1 85 ? -15.742 0.395 -10.633 1 98.12 85 VAL B CA 1
ATOM 2850 C C . VAL B 1 85 ? -15.305 0.765 -9.219 1 98.12 85 VAL B C 1
ATOM 2852 O O . VAL B 1 85 ? -16.047 1.427 -8.484 1 98.12 85 VAL B O 1
ATOM 2855 N N . ALA B 1 86 ? -14.141 0.424 -8.844 1 98 86 ALA B N 1
ATOM 2856 C CA . ALA B 1 86 ? -13.664 0.578 -7.473 1 98 86 ALA B CA 1
ATOM 2857 C C . ALA B 1 86 ? -13.469 2.049 -7.125 1 98 86 ALA B C 1
ATOM 2859 O O . ALA B 1 86 ? -13.797 2.479 -6.016 1 98 86 ALA B O 1
ATOM 2860 N N . VAL B 1 87 ? -12.922 2.834 -8.07 1 97.75 87 VAL B N 1
ATOM 2861 C CA . VAL B 1 87 ? -12.531 4.211 -7.773 1 97.75 87 VAL B CA 1
ATOM 2862 C C . VAL B 1 87 ? -13.781 5.055 -7.523 1 97.75 87 VAL B C 1
ATOM 2864 O O . VAL B 1 87 ? -13.891 5.727 -6.496 1 97.75 87 VAL B O 1
ATOM 2867 N N . PRO B 1 88 ? -14.828 5.012 -8.383 1 98.19 88 PRO B N 1
ATOM 2868 C CA . PRO B 1 88 ? -16.031 5.809 -8.109 1 98.19 88 PRO B CA 1
ATOM 2869 C C . PRO B 1 88 ? -16.75 5.367 -6.84 1 98.19 88 PRO B C 1
ATOM 2871 O O . PRO B 1 88 ? -17.219 6.207 -6.066 1 98.19 88 PRO B O 1
ATOM 2874 N N . ILE B 1 89 ? -16.844 4.102 -6.602 1 97.69 89 ILE B N 1
ATOM 2875 C CA . ILE B 1 89 ? -17.547 3.6 -5.426 1 97.69 89 ILE B CA 1
ATOM 2876 C C . ILE B 1 89 ? -16.812 4.031 -4.16 1 97.69 89 ILE B C 1
ATOM 2878 O O . ILE B 1 89 ? -17.422 4.547 -3.223 1 97.69 89 ILE B O 1
ATOM 2882 N N . ASN B 1 90 ? -15.484 3.887 -4.121 1 97.62 90 ASN B N 1
ATOM 2883 C CA . ASN B 1 90 ? -14.695 4.281 -2.955 1 97.62 90 ASN B CA 1
ATOM 2884 C C . ASN B 1 90 ? -14.633 5.797 -2.809 1 97.62 90 ASN B C 1
ATOM 2886 O O . ASN B 1 90 ? -14.414 6.312 -1.709 1 97.62 90 ASN B O 1
ATOM 2890 N N . THR B 1 91 ? -14.766 6.465 -3.973 1 97.5 91 THR B N 1
ATOM 2891 C CA . THR B 1 91 ? -14.836 7.922 -3.9 1 97.5 91 THR B CA 1
ATOM 2892 C C . THR B 1 91 ? -16.109 8.367 -3.193 1 97.5 91 THR B C 1
ATOM 2894 O O . THR B 1 91 ? -16.062 9.188 -2.275 1 97.5 91 THR B O 1
ATOM 2897 N N . VAL B 1 92 ? -17.234 7.816 -3.584 1 95.75 92 VAL B N 1
ATOM 2898 C CA . VAL B 1 92 ? -18.516 8.156 -2.969 1 95.75 92 VAL B CA 1
ATOM 2899 C C . VAL B 1 92 ? -18.5 7.77 -1.49 1 95.75 92 VAL B C 1
ATOM 2901 O O . VAL B 1 92 ? -18.844 8.578 -0.628 1 95.75 92 VAL B O 1
ATOM 2904 N N . PHE B 1 93 ? -18.047 6.645 -1.167 1 95.38 93 PHE B N 1
ATOM 2905 C CA . PHE B 1 93 ? -17.938 6.199 0.217 1 95.38 93 PHE B CA 1
ATOM 2906 C C . PHE B 1 93 ? -17.016 7.109 1.009 1 95.38 93 PHE B C 1
ATOM 2908 O O . PHE B 1 93 ? -17.328 7.5 2.135 1 95.38 93 PHE B O 1
ATOM 2915 N N . GLY B 1 94 ? -15.82 7.344 0.389 1 95.81 94 GLY B N 1
ATOM 2916 C CA . GLY B 1 94 ? -14.82 8.156 1.07 1 95.81 94 GLY B CA 1
ATOM 2917 C C . GLY B 1 94 ? -15.32 9.547 1.409 1 95.81 94 GLY B C 1
ATOM 2918 O O . GLY B 1 94 ? -15.07 10.055 2.504 1 95.81 94 GLY B O 1
ATOM 2919 N N . VAL B 1 95 ? -16.016 10.133 0.499 1 94.56 95 VAL B N 1
ATOM 2920 C CA . VAL B 1 95 ? -16.578 11.461 0.733 1 94.56 95 VAL B CA 1
ATOM 2921 C C . VAL B 1 95 ? -17.609 11.398 1.86 1 94.56 95 VAL B C 1
ATOM 2923 O O . VAL B 1 95 ? -17.562 12.195 2.797 1 94.56 95 VAL B O 1
ATOM 2926 N N . LEU B 1 96 ? -18.516 10.438 1.823 1 92.25 96 LEU B N 1
ATOM 2927 C CA . LEU B 1 96 ? -19.547 10.289 2.838 1 92.25 96 LEU B CA 1
ATOM 2928 C C . LEU B 1 96 ? -18.938 10.008 4.207 1 92.25 96 LEU B C 1
ATOM 2930 O O . LEU B 1 96 ? -19.328 10.617 5.203 1 92.25 96 LEU B O 1
ATOM 2934 N N . ALA B 1 97 ? -18 9.172 4.223 1 93.25 97 ALA B N 1
ATOM 2935 C CA . ALA B 1 97 ? -17.359 8.797 5.48 1 93.25 97 ALA B CA 1
ATOM 2936 C C . ALA B 1 97 ? -16.562 9.961 6.062 1 93.25 97 ALA B C 1
ATOM 2938 O O . ALA B 1 97 ? -16.641 10.234 7.266 1 93.25 97 ALA B O 1
ATOM 2939 N N . ALA B 1 98 ? -15.789 10.609 5.176 1 93.44 98 ALA B N 1
ATOM 2940 C CA . ALA B 1 98 ? -15 11.742 5.645 1 93.44 98 ALA B CA 1
ATOM 2941 C C . ALA B 1 98 ? -15.898 12.844 6.211 1 93.44 98 ALA B C 1
ATOM 2943 O O . ALA B 1 98 ? -15.586 13.438 7.242 1 93.44 98 ALA B O 1
ATOM 2944 N N . LEU B 1 99 ? -17.031 13.133 5.59 1 90.19 99 LEU B N 1
ATOM 2945 C CA . LEU B 1 99 ? -17.984 14.141 6.066 1 90.19 99 LEU B CA 1
ATOM 2946 C C . LEU B 1 99 ? -18.578 13.734 7.41 1 90.19 99 LEU B C 1
ATOM 2948 O O . LEU B 1 99 ? -18.641 14.547 8.336 1 90.19 99 LEU B O 1
ATOM 2952 N N . PHE B 1 100 ? -18.938 12.508 7.508 1 89.31 100 PHE B N 1
ATOM 2953 C CA . PHE B 1 100 ? -19.547 12.008 8.734 1 89.31 100 PHE B CA 1
ATOM 2954 C C . PHE B 1 100 ? -18.562 12.047 9.891 1 89.31 100 PHE B C 1
ATOM 2956 O O . PHE B 1 100 ? -18.875 12.523 10.977 1 89.31 100 PHE B O 1
ATOM 2963 N N . LEU B 1 101 ? -17.375 11.648 9.609 1 89.75 101 LEU B N 1
ATOM 2964 C CA . LEU B 1 101 ? -16.375 11.516 10.656 1 89.75 101 LEU B CA 1
ATOM 2965 C C . LEU B 1 101 ? -15.828 12.883 11.055 1 89.75 101 LEU B C 1
ATOM 2967 O O . LEU B 1 101 ? -15.469 13.102 12.211 1 89.75 101 LEU B O 1
ATOM 2971 N N . SER B 1 102 ? -15.766 13.773 10.102 1 89 102 SER B N 1
ATOM 2972 C CA . SER B 1 102 ? -15.195 15.086 10.383 1 89 102 SER B CA 1
ATOM 2973 C C . SER B 1 102 ? -16.203 16 11.055 1 89 102 SER B C 1
ATOM 2975 O O . SER B 1 102 ? -15.844 16.891 11.82 1 89 102 SER B O 1
ATOM 2977 N N . ARG B 1 103 ? -17.469 15.812 10.875 1 85.81 103 ARG B N 1
ATOM 2978 C CA . ARG B 1 103 ? -18.484 16.75 11.352 1 85.81 103 ARG B CA 1
ATOM 2979 C C . ARG B 1 103 ? -19.172 16.219 12.609 1 85.81 103 ARG B C 1
ATOM 2981 O O . ARG B 1 103 ? -19.953 16.938 13.234 1 85.81 103 ARG B O 1
ATOM 2988 N N . ASN B 1 104 ? -18.891 15.008 12.945 1 86.5 104 ASN B N 1
ATOM 2989 C CA . ASN B 1 104 ? -19.562 14.43 14.102 1 86.5 104 ASN B CA 1
ATOM 2990 C C . ASN B 1 104 ? -18.578 13.938 15.141 1 86.5 104 ASN B C 1
ATOM 2992 O O . ASN B 1 104 ? -17.484 13.484 14.797 1 86.5 104 ASN B O 1
ATOM 2996 N N . ARG B 1 105 ? -19.047 14.07 16.422 1 85.56 105 ARG B N 1
ATOM 2997 C CA . ARG B 1 105 ? -18.281 13.539 17.547 1 85.56 105 ARG B CA 1
ATOM 2998 C C . ARG B 1 105 ? -19.078 12.461 18.281 1 85.56 105 ARG B C 1
ATOM 3000 O O . ARG B 1 105 ? -20.281 12.609 18.516 1 85.56 105 ARG B O 1
ATOM 3007 N N . PHE B 1 106 ? -18.484 11.305 18.406 1 84.69 106 PHE B N 1
ATOM 3008 C CA . PHE B 1 106 ? -19.125 10.203 19.125 1 84.69 106 PHE B CA 1
ATOM 3009 C C . PHE B 1 106 ? -18.078 9.227 19.656 1 84.69 106 PHE B C 1
ATOM 3011 O O . PHE B 1 106 ? -16.938 9.219 19.203 1 84.69 106 PHE B O 1
ATOM 3018 N N . ARG B 1 107 ? -18.297 8.461 20.781 1 82.44 107 ARG B N 1
ATOM 3019 C CA . ARG B 1 107 ? -17.375 7.613 21.516 1 82.44 107 ARG B CA 1
ATOM 3020 C C . ARG B 1 107 ? -16.797 6.527 20.609 1 82.44 107 ARG B C 1
ATOM 3022 O O . ARG B 1 107 ? -15.641 6.125 20.781 1 82.44 107 ARG B O 1
ATOM 3029 N N . GLY B 1 108 ? -17.297 6.094 19.484 1 86.5 108 GLY B N 1
ATOM 3030 C CA . GLY B 1 108 ? -16.844 5.031 18.609 1 86.5 108 GLY B CA 1
ATOM 3031 C C . GLY B 1 108 ? -16.172 5.547 17.344 1 86.5 108 GLY B C 1
ATOM 3032 O O . GLY B 1 108 ? -15.828 4.766 16.453 1 86.5 108 GLY B O 1
ATOM 3033 N N . LYS B 1 109 ? -15.852 6.758 17.391 1 88.56 109 LYS B N 1
ATOM 3034 C CA . LYS B 1 109 ? -15.281 7.379 16.203 1 88.56 109 LYS B CA 1
ATOM 3035 C C . LYS B 1 109 ? -13.875 6.852 15.93 1 88.56 109 LYS B C 1
ATOM 3037 O O . LYS B 1 109 ? -13.562 6.484 14.797 1 88.56 109 LYS B O 1
ATOM 3042 N N . GLU B 1 110 ? -13.07 6.75 16.938 1 85.56 110 GLU B N 1
ATOM 3043 C CA . GLU B 1 110 ? -11.695 6.277 16.781 1 85.56 110 GLU B CA 1
ATOM 3044 C C . GLU B 1 110 ? -11.656 4.824 16.328 1 85.56 110 GLU B C 1
ATOM 3046 O O . GLU B 1 110 ? -10.789 4.434 15.547 1 85.56 110 GLU B O 1
ATOM 3051 N N . LEU B 1 111 ? -12.562 4.09 16.844 1 86.25 111 LEU B N 1
ATOM 3052 C CA . LEU B 1 111 ? -12.656 2.691 16.453 1 86.25 111 LEU B CA 1
ATOM 3053 C C . LEU B 1 111 ? -13.031 2.568 14.977 1 86.25 111 LEU B C 1
ATOM 3055 O O . LEU B 1 111 ? -12.5 1.718 14.266 1 86.25 111 LEU B O 1
ATOM 3059 N N . LEU B 1 112 ? -13.93 3.418 14.555 1 89.12 112 LEU B N 1
ATOM 3060 C CA . LEU B 1 112 ? -14.344 3.408 13.148 1 89.12 112 LEU B CA 1
ATOM 3061 C C . LEU B 1 112 ? -13.172 3.789 12.242 1 89.12 112 LEU B C 1
ATOM 3063 O O . LEU B 1 112 ? -12.984 3.182 11.188 1 89.12 112 LEU B O 1
ATOM 3067 N N . ILE B 1 113 ? -12.438 4.719 12.641 1 89.69 113 ILE B N 1
ATOM 3068 C CA . ILE B 1 113 ? -11.273 5.152 11.883 1 89.69 113 ILE B CA 1
ATOM 3069 C C . ILE B 1 113 ? -10.242 4.027 11.82 1 89.69 113 ILE B C 1
ATOM 3071 O O . ILE B 1 113 ? -9.664 3.77 10.766 1 89.69 113 ILE B O 1
ATOM 3075 N N . SER B 1 114 ? -10.047 3.307 12.875 1 86.69 114 SER B N 1
ATOM 3076 C CA . SER B 1 114 ? -9.117 2.18 12.914 1 86.69 114 SER B CA 1
ATOM 3077 C C . SER B 1 114 ? -9.547 1.077 11.953 1 86.69 114 SER B C 1
ATOM 3079 O O . SER B 1 114 ? -8.719 0.492 11.258 1 86.69 114 SER B O 1
ATOM 3081 N N . PHE B 1 115 ? -10.812 0.829 11.922 1 89 115 PHE B N 1
ATOM 3082 C CA . PHE B 1 115 ? -11.328 -0.189 11.016 1 89 115 PHE B CA 1
ATOM 3083 C C . PHE B 1 115 ? -11.133 0.238 9.562 1 89 115 PHE B C 1
ATOM 3085 O O . PHE B 1 115 ? -10.875 -0.595 8.695 1 89 115 PHE B O 1
ATOM 3092 N N . MET B 1 116 ? -11.297 1.454 9.344 1 90.06 116 MET B N 1
ATOM 3093 C CA . MET B 1 116 ? -11.102 1.982 7.996 1 90.06 116 MET B CA 1
ATOM 3094 C C . MET B 1 116 ? -9.648 1.854 7.562 1 90.06 116 MET B C 1
ATOM 3096 O O . MET B 1 116 ? -9.359 1.723 6.371 1 90.06 116 MET B O 1
ATOM 3100 N N . ASP B 1 117 ? -8.719 1.796 8.523 1 88.75 117 ASP B N 1
ATOM 3101 C CA . ASP B 1 117 ? -7.289 1.705 8.242 1 88.75 117 ASP B CA 1
ATOM 3102 C C . ASP B 1 117 ? -6.84 0.248 8.148 1 88.75 117 ASP B C 1
ATOM 3104 O O . ASP B 1 117 ? -5.699 -0.032 7.773 1 88.75 117 ASP B O 1
ATOM 3108 N N . LEU B 1 118 ? -7.719 -0.672 8.391 1 89.94 118 LEU B N 1
ATOM 3109 C CA . LEU B 1 118 ? -7.395 -2.094 8.438 1 89.94 118 LEU B CA 1
ATOM 3110 C C . LEU B 1 118 ? -6.797 -2.561 7.113 1 89.94 118 LEU B C 1
ATOM 3112 O O . LEU B 1 118 ? -5.852 -3.35 7.098 1 89.94 118 LEU B O 1
ATOM 3116 N N . PRO B 1 119 ? -7.328 -2.104 5.977 1 92.38 119 PRO B N 1
ATOM 3117 C CA . PRO B 1 119 ? -6.777 -2.547 4.695 1 92.38 119 PRO B CA 1
ATOM 3118 C C . PRO B 1 119 ? -5.289 -2.242 4.551 1 92.38 119 PRO B C 1
ATOM 3120 O O . PRO B 1 119 ? -4.574 -2.947 3.834 1 92.38 119 PRO B O 1
ATOM 3123 N N . PHE B 1 120 ? -4.82 -1.231 5.238 1 87.75 120 PHE B N 1
ATOM 3124 C CA . PHE B 1 120 ? -3.404 -0.893 5.168 1 87.75 120 PHE B CA 1
ATOM 3125 C C . PHE B 1 120 ? -2.562 -1.927 5.91 1 87.75 120 PHE B C 1
ATOM 3127 O O . PHE B 1 120 ? -1.404 -2.158 5.559 1 87.75 120 PHE B O 1
ATOM 3134 N N . ALA B 1 121 ? -3.189 -2.512 6.863 1 88.25 121 ALA B N 1
ATOM 3135 C CA . ALA B 1 121 ? -2.439 -3.406 7.742 1 88.25 121 ALA B CA 1
ATOM 3136 C C . ALA B 1 121 ? -2.541 -4.852 7.266 1 88.25 121 ALA B C 1
ATOM 3138 O O . ALA B 1 121 ? -1.752 -5.703 7.68 1 88.25 121 ALA B O 1
ATOM 3139 N N . ILE B 1 122 ? -3.48 -5.066 6.453 1 92.31 122 ILE B N 1
ATOM 3140 C CA . ILE B 1 122 ? -3.725 -6.43 5.996 1 92.31 122 ILE B CA 1
ATOM 3141 C C . ILE B 1 122 ? -2.971 -6.68 4.695 1 92.31 122 ILE B C 1
ATOM 3143 O O . ILE B 1 122 ? -2.998 -5.848 3.783 1 92.31 122 ILE B O 1
ATOM 3147 N N . SER B 1 123 ? -2.322 -7.785 4.684 1 93.88 123 SER B N 1
ATOM 3148 C CA . SER B 1 123 ? -1.644 -8.172 3.451 1 93.88 123 SER B CA 1
ATOM 3149 C C . SER B 1 123 ? -2.637 -8.383 2.314 1 93.88 123 SER B C 1
ATOM 3151 O O . SER B 1 123 ? -3.729 -8.914 2.527 1 93.88 123 SER B O 1
ATOM 3153 N N . PRO B 1 124 ? -2.24 -8.023 1.148 1 94.19 124 PRO B N 1
ATOM 3154 C CA . PRO B 1 124 ? -3.143 -8.227 0.011 1 94.19 124 PRO B CA 1
ATOM 3155 C C . PRO B 1 124 ? -3.504 -9.695 -0.207 1 94.19 124 PRO B C 1
ATOM 3157 O O . PRO B 1 124 ? -4.629 -10 -0.607 1 94.19 124 PRO B O 1
ATOM 3160 N N . VAL B 1 125 ? -2.598 -10.586 0.059 1 94.62 125 VAL B N 1
ATOM 3161 C CA . VAL B 1 125 ? -2.879 -12.008 -0.129 1 94.62 125 VAL B CA 1
ATOM 3162 C C . VAL B 1 125 ? -3.957 -12.453 0.854 1 94.62 125 VAL B C 1
ATOM 3164 O O . VAL B 1 125 ? -4.824 -13.258 0.51 1 94.62 125 VAL B O 1
ATOM 3167 N N . VAL B 1 126 ? -3.898 -11.961 2.051 1 94.62 126 VAL B N 1
ATOM 3168 C CA . VAL B 1 126 ? -4.91 -12.266 3.057 1 94.62 126 VAL B CA 1
ATOM 3169 C C . VAL B 1 126 ? -6.258 -11.703 2.625 1 94.62 126 VAL B C 1
ATOM 3171 O O . VAL B 1 126 ? -7.297 -12.336 2.824 1 94.62 126 VAL B O 1
ATOM 3174 N N . THR B 1 127 ? -6.207 -10.516 2.049 1 95.81 127 THR B N 1
ATOM 3175 C CA . THR B 1 127 ? -7.426 -9.914 1.524 1 95.81 127 THR B CA 1
ATOM 3176 C C . THR B 1 127 ? -8.086 -10.836 0.502 1 95.81 127 THR B C 1
ATOM 3178 O O . THR B 1 127 ? -9.297 -11.07 0.56 1 95.81 127 THR B O 1
ATOM 3181 N N . GLY B 1 128 ? -7.293 -11.328 -0.391 1 94.94 128 GLY B N 1
ATOM 3182 C CA . GLY B 1 128 ? -7.832 -12.281 -1.35 1 94.94 128 GLY B CA 1
ATOM 3183 C C . GLY B 1 128 ? -8.453 -13.5 -0.696 1 94.94 128 GLY B C 1
ATOM 3184 O O . GLY B 1 128 ? -9.555 -13.906 -1.06 1 94.94 128 GLY B O 1
ATOM 3185 N N . MET B 1 129 ? -7.812 -13.984 0.268 1 92.5 129 MET B N 1
ATOM 3186 C CA . MET B 1 129 ? -8.273 -15.18 0.962 1 92.5 129 MET B CA 1
ATOM 3187 C C . MET B 1 129 ? -9.57 -14.906 1.715 1 92.5 129 MET B C 1
ATOM 3189 O O . MET B 1 129 ? -10.461 -15.758 1.761 1 92.5 129 MET B O 1
ATOM 3193 N N . MET B 1 130 ? -9.625 -13.805 2.303 1 93.19 130 MET B N 1
ATOM 3194 C CA . MET B 1 130 ? -10.812 -13.422 3.059 1 93.19 130 MET B CA 1
ATOM 3195 C C . MET B 1 130 ? -12.062 -13.469 2.176 1 93.19 130 MET B C 1
ATOM 3197 O O . MET B 1 130 ? -13.094 -14.016 2.58 1 93.19 130 MET B O 1
ATOM 3201 N N . PHE B 1 131 ? -11.945 -12.977 1.023 1 94.25 131 PHE B N 1
ATOM 3202 C CA . PHE B 1 131 ? -13.102 -12.914 0.141 1 94.25 131 PHE B CA 1
ATOM 3203 C C . PHE B 1 131 ? -13.391 -14.281 -0.466 1 94.25 131 PHE B C 1
ATOM 3205 O O . PHE B 1 131 ? -14.555 -14.625 -0.708 1 94.25 131 PHE B O 1
ATOM 3212 N N . VAL B 1 132 ? -12.352 -15.055 -0.703 1 92.19 132 VAL B N 1
ATOM 3213 C CA . VAL B 1 132 ? -12.57 -16.422 -1.175 1 92.19 132 VAL B CA 1
ATOM 3214 C C . VAL B 1 132 ? -13.328 -17.219 -0.121 1 92.19 132 VAL B C 1
ATOM 3216 O O . VAL B 1 132 ? -14.266 -17.953 -0.448 1 92.19 132 VAL B O 1
ATOM 3219 N N . LEU B 1 133 ? -12.984 -17.031 1.096 1 89.12 133 LEU B N 1
ATOM 3220 C CA . LEU B 1 133 ? -13.609 -17.781 2.188 1 89.12 133 LEU B CA 1
ATOM 3221 C C . LEU B 1 133 ? -15.055 -17.328 2.391 1 89.12 133 LEU B C 1
ATOM 3223 O O . LEU B 1 133 ? -15.914 -18.141 2.754 1 89.12 133 LEU B O 1
ATOM 3227 N N . LEU B 1 134 ? -15.266 -16.125 2.145 1 91.62 134 LEU B N 1
ATOM 3228 C CA . LEU B 1 134 ? -16.578 -15.57 2.406 1 91.62 134 LEU B CA 1
ATOM 3229 C C . LEU B 1 134 ? -17.547 -15.898 1.268 1 91.62 134 LEU B C 1
ATOM 3231 O O . LEU B 1 134 ? -18.719 -16.203 1.508 1 91.62 134 LEU B O 1
ATOM 3235 N N . TYR B 1 135 ? -17.078 -15.867 0.08 1 91.75 135 TYR B N 1
ATOM 3236 C CA . TYR B 1 135 ? -17.969 -15.938 -1.066 1 91.75 135 TYR B CA 1
ATOM 3237 C C . TYR B 1 135 ? -17.766 -17.234 -1.844 1 91.75 135 TYR B C 1
ATOM 3239 O O . TYR B 1 135 ? -18.438 -17.484 -2.846 1 91.75 135 TYR B O 1
ATOM 3247 N N . GLY B 1 136 ? -16.844 -18.016 -1.425 1 87.19 136 GLY B N 1
ATOM 3248 C CA . GLY B 1 136 ? -16.609 -19.297 -2.066 1 87.19 136 GLY B CA 1
ATOM 3249 C C . GLY B 1 136 ? -17.672 -20.328 -1.761 1 87.19 136 GLY B C 1
ATOM 3250 O O . GLY B 1 136 ? -18.734 -19.984 -1.229 1 87.19 136 GLY B O 1
ATOM 3251 N N . ARG B 1 137 ? -17.422 -21.547 -2.131 1 82.06 137 ARG B N 1
ATOM 3252 C CA . ARG B 1 137 ? -18.406 -22.625 -2.068 1 82.06 137 ARG B CA 1
ATOM 3253 C C . ARG B 1 137 ? -18.797 -22.922 -0.626 1 82.06 137 ARG B C 1
ATOM 3255 O O . ARG B 1 137 ? -19.938 -23.312 -0.354 1 82.06 137 ARG B O 1
ATOM 3262 N N . SER B 1 138 ? -17.922 -22.75 0.292 1 78.62 138 SER B N 1
ATOM 3263 C CA . SER B 1 138 ? -18.203 -23.062 1.688 1 78.62 138 SER B CA 1
ATOM 3264 C C . SER B 1 138 ? -18.375 -21.797 2.514 1 78.62 138 SER B C 1
ATOM 3266 O O . SER B 1 138 ? -18.344 -21.828 3.746 1 78.62 138 SER B O 1
ATOM 3268 N N . GLY B 1 139 ? -18.562 -20.703 1.814 1 83.81 139 GLY B N 1
ATOM 3269 C CA . GLY B 1 139 ? -18.625 -19.422 2.518 1 83.81 139 GLY B CA 1
ATOM 3270 C C . GLY B 1 139 ? -20.031 -19.094 3.008 1 83.81 139 GLY B C 1
ATOM 3271 O O . GLY B 1 139 ? -21 -19.766 2.656 1 83.81 139 GLY B O 1
ATOM 3272 N N . LEU B 1 140 ? -20.094 -18.094 3.844 1 83.44 140 LEU B N 1
ATOM 3273 C CA . LEU B 1 140 ? -21.328 -17.641 4.484 1 83.44 140 LEU B CA 1
ATOM 3274 C C . LEU B 1 140 ? -22.375 -17.266 3.441 1 83.44 140 LEU B C 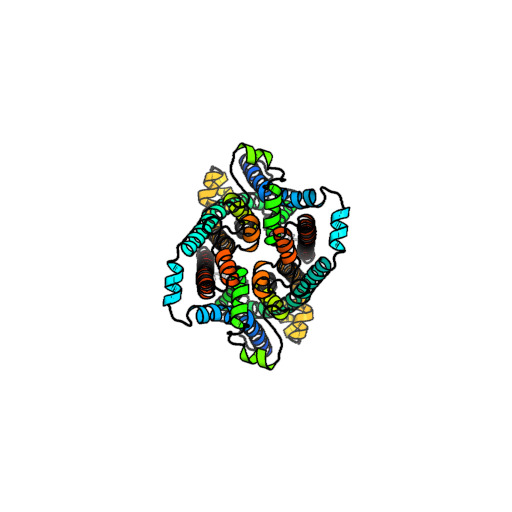1
ATOM 3276 O O . LEU B 1 140 ? -23.578 -17.469 3.664 1 83.44 140 LEU B O 1
ATOM 3280 N N . PHE B 1 141 ? -21.922 -16.828 2.258 1 87.94 141 PHE B N 1
ATOM 3281 C CA . PHE B 1 141 ? -22.875 -16.328 1.268 1 87.94 141 PHE B CA 1
ATOM 3282 C C . PHE B 1 141 ? -23.062 -17.344 0.141 1 87.94 141 PHE B C 1
ATOM 3284 O O . PHE B 1 141 ? -23.688 -17.031 -0.877 1 87.94 141 PHE B O 1
ATOM 3291 N N . ALA B 1 142 ? -22.531 -18.516 0.287 1 84.62 142 ALA B N 1
ATOM 3292 C CA . ALA B 1 142 ? -22.609 -19.547 -0.748 1 84.62 142 ALA B CA 1
ATOM 3293 C C . ALA B 1 142 ? -24.047 -19.828 -1.137 1 84.62 142 ALA B C 1
ATOM 3295 O O . ALA B 1 142 ? -24.391 -19.875 -2.322 1 84.62 142 ALA B O 1
ATOM 3296 N N . PRO B 1 143 ? -24.938 -19.938 -0.142 1 83.88 143 PRO B N 1
ATOM 3297 C CA . PRO B 1 143 ? -26.328 -20.234 -0.512 1 83.88 143 PRO B CA 1
ATOM 3298 C C . PRO B 1 143 ? -26.984 -19.109 -1.306 1 83.88 143 PRO B C 1
ATOM 3300 O O . PRO B 1 143 ? -27.719 -19.375 -2.26 1 83.88 143 PRO B O 1
ATOM 3303 N N . LEU B 1 144 ? -26.734 -17.906 -0.912 1 83.75 144 LEU B N 1
ATOM 3304 C CA . LEU B 1 144 ? -27.312 -16.766 -1.606 1 83.75 144 LEU B CA 1
ATOM 3305 C C . LEU B 1 144 ? -26.766 -16.656 -3.027 1 83.75 144 LEU B C 1
ATOM 3307 O O . LEU B 1 144 ? -27.5 -16.328 -3.959 1 83.75 144 LEU B O 1
ATOM 3311 N N . ILE B 1 145 ? -25.562 -16.938 -3.184 1 85.12 145 ILE B N 1
ATOM 3312 C CA . ILE B 1 145 ? -24.906 -16.844 -4.48 1 85.12 145 ILE B CA 1
ATOM 3313 C C 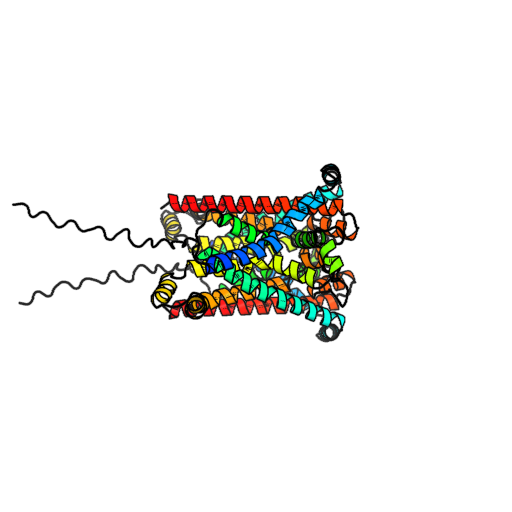. ILE B 1 145 ? -25.438 -17.953 -5.402 1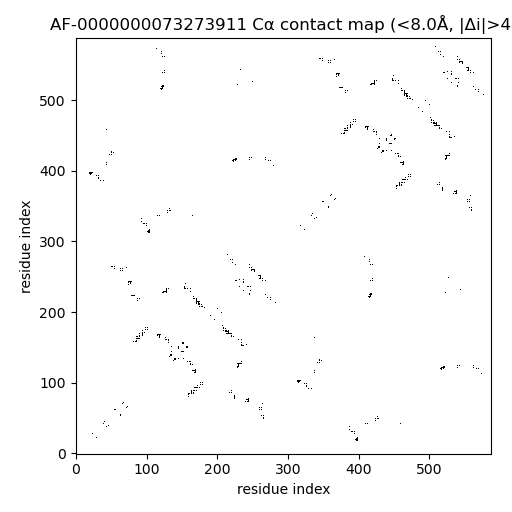 85.12 145 ILE B C 1
ATOM 3315 O O . ILE B 1 145 ? -25.656 -17.719 -6.594 1 85.12 145 ILE B O 1
ATOM 3319 N N . SER B 1 146 ? -25.531 -19.078 -4.887 1 83.44 146 SER B N 1
ATOM 3320 C CA . SER B 1 146 ? -26.078 -20.188 -5.656 1 83.44 146 SER B CA 1
ATOM 3321 C C . SER B 1 146 ? -27.484 -19.891 -6.152 1 83.44 146 SER B C 1
ATOM 3323 O O . SER B 1 146 ? -27.844 -20.281 -7.262 1 83.44 146 SER B O 1
ATOM 3325 N N . ARG B 1 147 ? -28.219 -19.219 -5.406 1 85.94 147 ARG B N 1
ATOM 3326 C CA . ARG B 1 147 ? -29.594 -18.891 -5.754 1 85.94 147 ARG B CA 1
ATOM 3327 C C . ARG B 1 147 ? -29.656 -17.922 -6.922 1 85.94 147 ARG B C 1
ATOM 3329 O O . ARG B 1 147 ? -30.516 -18.031 -7.797 1 85.94 147 ARG B O 1
ATOM 3336 N N . PHE B 1 148 ? -28.75 -17.031 -7.012 1 86.25 148 PHE B N 1
ATOM 3337 C CA . PHE B 1 148 ? -28.797 -16 -8.031 1 86.25 148 PHE B CA 1
ATOM 3338 C C . PHE B 1 148 ? -27.938 -16.375 -9.234 1 86.25 148 PHE B C 1
ATOM 3340 O O . PHE B 1 148 ? -28.078 -15.797 -10.312 1 86.25 148 PHE B O 1
ATOM 3347 N N . GLY B 1 149 ? -27.047 -17.344 -9.07 1 81.5 149 GLY B N 1
ATOM 3348 C CA . GLY B 1 149 ? -26.297 -17.938 -10.172 1 81.5 149 GLY B CA 1
ATOM 3349 C C . GLY B 1 149 ? -25.094 -17.109 -10.578 1 81.5 149 GLY B C 1
ATOM 3350 O O . GLY B 1 149 ? -24.594 -17.234 -11.695 1 81.5 149 GLY B O 1
ATOM 3351 N N . PHE B 1 150 ? -24.797 -16.125 -9.867 1 84.88 150 PHE B N 1
ATOM 3352 C CA . PHE B 1 150 ? -23.625 -15.367 -10.289 1 84.88 150 PHE B CA 1
ATOM 3353 C C . PHE B 1 150 ? -22.422 -15.727 -9.422 1 84.88 150 PHE B C 1
ATOM 3355 O O . PHE B 1 150 ? -22.562 -16.016 -8.234 1 84.88 150 PHE B O 1
ATOM 3362 N N . ASN B 1 151 ? -21.281 -15.82 -10.133 1 88.06 151 ASN B N 1
ATOM 3363 C CA . ASN B 1 151 ? -20.047 -16.172 -9.43 1 88.06 151 ASN B CA 1
ATOM 3364 C C . ASN B 1 151 ? -19.328 -14.93 -8.906 1 88.06 151 ASN B C 1
ATOM 3366 O O . ASN B 1 151 ? -19.281 -13.906 -9.586 1 88.06 151 ASN B O 1
ATOM 3370 N N . ILE B 1 152 ? -18.906 -15.055 -7.723 1 92.25 152 ILE B N 1
ATOM 3371 C CA . ILE B 1 152 ? -18.125 -13.977 -7.133 1 92.25 152 ILE B CA 1
ATOM 3372 C C . ILE B 1 152 ? -16.641 -14.352 -7.133 1 92.25 152 ILE B C 1
ATOM 3374 O O . ILE B 1 152 ? -15.805 -13.586 -7.605 1 92.25 152 ILE B O 1
ATOM 3378 N N . VAL B 1 153 ? -16.359 -15.562 -6.688 1 92.69 153 VAL B N 1
ATOM 3379 C CA . VAL B 1 153 ? -14.992 -16.047 -6.723 1 92.69 153 VAL B CA 1
ATOM 3380 C C . VAL B 1 153 ? -14.617 -16.453 -8.148 1 92.69 153 VAL B C 1
ATOM 3382 O O . VAL B 1 153 ? -15.43 -17.047 -8.859 1 92.69 153 VAL B O 1
ATOM 3385 N N . PHE B 1 154 ? -13.398 -16.047 -8.602 1 94.19 154 PHE B N 1
ATOM 3386 C CA . PHE B 1 154 ? -12.883 -16.312 -9.938 1 94.19 154 PHE B CA 1
ATOM 3387 C C . PHE B 1 154 ? -13.688 -15.562 -10.992 1 94.19 154 PHE B C 1
ATOM 3389 O O . PHE B 1 154 ? -13.906 -16.062 -12.094 1 94.19 154 PHE B O 1
ATOM 3396 N N . ALA B 1 155 ? -14.227 -14.5 -10.539 1 95.5 155 ALA B N 1
ATOM 3397 C CA . ALA B 1 155 ? -15.016 -13.648 -11.422 1 95.5 155 ALA B CA 1
ATOM 3398 C C . ALA B 1 155 ? -14.797 -12.172 -11.102 1 95.5 155 ALA B C 1
ATOM 3400 O O . ALA B 1 155 ? -14.203 -11.836 -10.07 1 95.5 155 ALA B O 1
ATOM 3401 N N . PHE B 1 156 ? -15.32 -11.328 -11.969 1 96.56 156 PHE B N 1
ATOM 3402 C CA . PHE B 1 156 ? -15.117 -9.883 -11.898 1 96.56 156 PHE B CA 1
ATOM 3403 C C . PHE B 1 156 ? -15.625 -9.336 -10.57 1 96.56 156 PHE B C 1
ATOM 3405 O O . PHE B 1 156 ? -14.953 -8.523 -9.93 1 96.56 156 PHE B O 1
ATOM 3412 N N . PRO B 1 157 ? -16.75 -9.766 -10.008 1 95.94 157 PRO B N 1
ATOM 3413 C CA . PRO B 1 157 ? -17.266 -9.172 -8.773 1 95.94 157 PRO B CA 1
ATOM 3414 C C . PRO B 1 157 ? -16.344 -9.391 -7.582 1 95.94 157 PRO B C 1
ATOM 3416 O O . PRO B 1 157 ? -16.172 -8.5 -6.742 1 95.94 157 PRO B O 1
ATOM 3419 N N . GLY B 1 158 ? -15.805 -10.617 -7.516 1 96.19 158 GLY B N 1
ATOM 3420 C CA . GLY B 1 158 ? -14.852 -10.867 -6.449 1 96.19 158 GLY B CA 1
ATOM 3421 C C . GLY B 1 158 ? -13.625 -9.984 -6.527 1 96.19 158 GLY B C 1
ATOM 3422 O O . GLY B 1 158 ? -13.156 -9.477 -5.508 1 96.19 158 GLY B O 1
ATOM 3423 N N . MET B 1 159 ? -13.125 -9.789 -7.773 1 97.69 159 MET B N 1
ATOM 3424 C CA . MET B 1 159 ? -11.977 -8.922 -7.992 1 97.69 159 MET B CA 1
ATOM 3425 C C . MET B 1 159 ? -12.297 -7.48 -7.609 1 97.69 159 MET B C 1
ATOM 3427 O O . MET B 1 159 ? -11.477 -6.793 -7 1 97.69 159 MET B O 1
ATOM 3431 N N . ALA B 1 160 ? -13.461 -7.082 -7.941 1 97.75 160 ALA B N 1
ATOM 3432 C CA . ALA B 1 160 ? -13.898 -5.727 -7.633 1 97.75 160 ALA B CA 1
ATOM 3433 C C . ALA B 1 160 ? -13.992 -5.508 -6.125 1 97.75 160 ALA B C 1
ATOM 3435 O O . ALA B 1 160 ? -13.523 -4.492 -5.609 1 97.75 160 ALA B O 1
ATOM 3436 N N . LEU B 1 161 ? -14.547 -6.465 -5.43 1 96.81 161 LEU B N 1
ATOM 3437 C CA . LEU B 1 161 ? -14.68 -6.367 -3.98 1 96.81 161 LEU B CA 1
ATOM 3438 C C . LEU B 1 161 ? -13.312 -6.281 -3.312 1 96.81 161 LEU B C 1
ATOM 3440 O O . LEU B 1 161 ? -13.109 -5.469 -2.408 1 96.81 161 LEU B O 1
ATOM 3444 N N . ALA B 1 162 ? -12.414 -7.125 -3.766 1 97 162 ALA B N 1
ATOM 3445 C CA . ALA B 1 162 ? -11.062 -7.121 -3.213 1 97 162 ALA B CA 1
ATOM 3446 C C . ALA B 1 162 ? -10.367 -5.785 -3.463 1 97 162 ALA B C 1
ATOM 3448 O O . ALA B 1 162 ? -9.727 -5.234 -2.566 1 97 162 ALA B O 1
ATOM 3449 N N . THR B 1 163 ? -10.531 -5.258 -4.664 1 97.56 163 THR B N 1
ATOM 3450 C CA . THR B 1 163 ? -9.922 -3.982 -5.031 1 97.56 163 THR B CA 1
ATOM 3451 C C . THR B 1 163 ? -10.539 -2.844 -4.219 1 97.56 163 THR B C 1
ATOM 3453 O O . THR B 1 163 ? -9.828 -1.939 -3.775 1 97.56 163 THR B O 1
ATOM 3456 N N . MET B 1 164 ? -11.828 -2.904 -4.016 1 97.56 164 MET B N 1
ATOM 3457 C CA . MET B 1 164 ? -12.508 -1.908 -3.193 1 97.56 164 MET B CA 1
ATOM 3458 C C . MET B 1 164 ? -11.992 -1.938 -1.759 1 97.56 164 MET B C 1
ATOM 3460 O O . MET B 1 164 ? -11.781 -0.89 -1.147 1 97.56 164 MET B O 1
ATOM 3464 N N . PHE B 1 165 ? -11.805 -3.076 -1.255 1 97.25 165 PHE B N 1
ATOM 3465 C CA . PHE B 1 165 ? -11.297 -3.232 0.104 1 97.25 165 PHE B CA 1
ATOM 3466 C C . PHE B 1 165 ? -9.938 -2.562 0.255 1 97.25 165 PHE B C 1
ATOM 3468 O O . PHE B 1 165 ? -9.742 -1.741 1.152 1 97.25 165 PHE B O 1
ATOM 3475 N N . VAL B 1 166 ? -9.016 -2.85 -0.67 1 95.62 166 VAL B N 1
ATOM 3476 C CA . VAL B 1 166 ? -7.629 -2.412 -0.534 1 95.62 166 VAL B CA 1
ATOM 3477 C C . VAL B 1 166 ? -7.543 -0.902 -0.738 1 95.62 166 VAL B C 1
ATOM 3479 O O . VAL B 1 166 ? -6.66 -0.245 -0.183 1 95.62 166 VAL B O 1
ATOM 3482 N N . THR B 1 167 ? -8.453 -0.269 -1.42 1 95.88 167 THR B N 1
ATOM 3483 C CA . THR B 1 167 ? -8.344 1.14 -1.785 1 95.88 167 THR B CA 1
ATOM 3484 C C . THR B 1 167 ? -9.281 1.991 -0.94 1 95.88 167 THR B C 1
ATOM 3486 O O . THR B 1 167 ? -9.281 3.219 -1.048 1 95.88 167 THR B O 1
ATOM 3489 N N . MET B 1 168 ? -9.961 1.448 -0.056 1 95 168 MET B N 1
ATOM 3490 C CA . MET B 1 168 ? -11.062 2.072 0.677 1 95 168 MET B CA 1
ATOM 3491 C C . MET B 1 168 ? -10.57 3.279 1.47 1 95 168 MET B C 1
ATOM 3493 O O . MET B 1 168 ? -11.227 4.32 1.495 1 95 168 MET B O 1
ATOM 3497 N N . PRO B 1 169 ? -9.43 3.225 2.045 1 94 169 PRO B N 1
ATOM 3498 C CA . PRO B 1 169 ? -9.078 4.289 2.986 1 94 169 PRO B CA 1
ATOM 3499 C C . PRO B 1 169 ? -8.562 5.547 2.289 1 94 169 PRO B C 1
ATOM 3501 O O . PRO B 1 169 ? -8.508 6.617 2.9 1 94 169 PRO B O 1
ATOM 3504 N N . PHE B 1 170 ? -8.188 5.504 1.072 1 94.5 170 PHE B N 1
ATOM 3505 C CA . PHE B 1 170 ? -7.383 6.547 0.449 1 94.5 170 PHE B CA 1
ATOM 3506 C C . PHE B 1 170 ? -8.156 7.855 0.369 1 94.5 170 PHE B C 1
ATOM 3508 O O . PHE B 1 170 ? -7.656 8.906 0.777 1 94.5 170 PHE B O 1
ATOM 3515 N N . VAL B 1 171 ? -9.383 7.836 -0.05 1 96.25 171 VAL B N 1
ATOM 3516 C CA . VAL B 1 171 ? -10.156 9.07 -0.179 1 96.25 171 VAL B CA 1
ATOM 3517 C C . VAL B 1 171 ? -10.469 9.633 1.205 1 96.25 171 VAL B C 1
ATOM 3519 O O . VAL B 1 171 ? -10.336 10.836 1.436 1 96.25 171 VAL B O 1
ATOM 3522 N N . VAL B 1 172 ? -10.82 8.789 2.135 1 95.06 172 VAL B N 1
ATOM 3523 C CA . VAL B 1 172 ? -11.164 9.234 3.482 1 95.06 172 VAL B CA 1
ATOM 3524 C C . VAL B 1 172 ? -9.945 9.883 4.137 1 95.06 172 VAL B C 1
ATOM 3526 O O . VAL B 1 172 ? -10.055 10.969 4.719 1 95.06 172 VAL B O 1
ATOM 3529 N N . ARG B 1 173 ? -8.82 9.281 3.967 1 91.88 173 ARG B N 1
ATOM 3530 C CA . ARG B 1 173 ? -7.609 9.75 4.629 1 91.88 173 ARG B CA 1
ATOM 3531 C C . ARG B 1 173 ? -7.133 11.07 4.035 1 91.88 173 ARG B C 1
ATOM 3533 O O . ARG B 1 173 ? -6.551 11.898 4.738 1 91.88 173 ARG B O 1
ATOM 3540 N N . GLU B 1 174 ? -7.402 11.266 2.803 1 91.81 174 GLU B N 1
ATOM 3541 C CA . GLU B 1 174 ? -7.016 12.523 2.164 1 91.81 174 GLU B CA 1
ATOM 3542 C C . GLU B 1 174 ? -7.988 13.641 2.521 1 91.81 174 GLU B C 1
ATOM 3544 O O . GLU B 1 174 ? -7.574 14.789 2.705 1 91.81 174 GLU B O 1
ATOM 3549 N N . LEU B 1 175 ? -9.242 13.32 2.729 1 95.5 175 LEU B N 1
ATOM 3550 C CA . LEU B 1 175 ? -10.273 14.344 2.877 1 95.5 175 LEU B CA 1
ATOM 3551 C C . LEU B 1 175 ? -10.422 14.75 4.34 1 95.5 175 LEU B C 1
ATOM 3553 O O . LEU B 1 175 ? -10.742 15.906 4.633 1 95.5 175 LEU B O 1
ATOM 3557 N N . MET B 1 176 ? -10.227 13.859 5.215 1 93 176 MET B N 1
ATOM 3558 C CA . MET B 1 176 ? -10.5 14.117 6.625 1 93 176 MET B CA 1
ATOM 3559 C C . MET B 1 176 ? -9.695 15.32 7.121 1 93 176 MET B C 1
ATOM 3561 O O . MET B 1 176 ? -10.258 16.266 7.684 1 93 176 MET B O 1
ATOM 3565 N N . PRO B 1 177 ? -8.375 15.352 6.883 1 87.56 177 PRO B N 1
ATOM 3566 C CA . PRO B 1 177 ? -7.625 16.516 7.34 1 87.56 177 PRO B CA 1
ATOM 3567 C C . PRO B 1 177 ? -8.078 17.812 6.668 1 87.56 177 PRO B C 1
ATOM 3569 O O . PRO B 1 177 ? -8.086 18.875 7.301 1 87.56 177 PRO B O 1
ATOM 3572 N N . VAL B 1 178 ? -8.438 17.75 5.43 1 90.31 178 VAL B N 1
ATOM 3573 C CA . VAL B 1 178 ? -8.891 18.922 4.684 1 90.31 178 VAL B CA 1
ATOM 3574 C C . VAL B 1 178 ? -10.203 19.438 5.273 1 90.31 178 VAL B C 1
ATOM 3576 O O . VAL B 1 178 ? -10.375 20.641 5.473 1 90.31 178 VAL B O 1
ATOM 3579 N N . LEU B 1 179 ? -11.094 18.562 5.609 1 92.31 179 LEU B N 1
ATOM 3580 C CA . LEU B 1 179 ? -12.391 18.906 6.176 1 92.31 179 LEU B CA 1
ATOM 3581 C C . LEU B 1 179 ? -12.227 19.469 7.59 1 92.31 179 LEU B C 1
ATOM 3583 O O . LEU B 1 179 ? -12.938 20.391 7.98 1 92.31 179 LEU B O 1
ATOM 3587 N N . GLU B 1 180 ? -11.328 18.938 8.266 1 87.56 180 GLU B N 1
ATOM 3588 C CA . GLU B 1 180 ? -11.086 19.391 9.633 1 87.56 180 GLU B CA 1
ATOM 3589 C C . GLU B 1 180 ? -10.445 20.766 9.656 1 87.56 180 GLU B C 1
ATOM 3591 O O . GLU B 1 180 ? -10.664 21.547 10.586 1 87.56 180 GLU B O 1
ATOM 3596 N N . GLU B 1 181 ? -9.695 21.031 8.68 1 84.56 181 GLU B N 1
ATOM 3597 C CA . GLU B 1 181 ? -9.039 22.328 8.586 1 84.56 181 GLU B CA 1
ATOM 3598 C C . GLU B 1 181 ? -9.984 23.406 8.047 1 84.56 181 GLU B C 1
ATOM 3600 O O . GLU B 1 181 ? -9.789 24.594 8.281 1 84.56 181 GLU B O 1
ATOM 3605 N N . MET B 1 182 ? -10.922 22.953 7.352 1 84.75 182 MET B N 1
ATOM 3606 C CA . MET B 1 182 ? -11.891 23.859 6.758 1 84.75 182 MET B CA 1
ATOM 3607 C C . MET B 1 182 ? -12.711 24.562 7.84 1 84.75 182 MET B C 1
ATOM 3609 O O . MET B 1 182 ? -13.086 23.953 8.836 1 84.75 182 MET B O 1
ATOM 3613 N N . ASP B 1 183 ? -12.891 25.828 7.672 1 78 183 ASP B N 1
ATOM 3614 C CA . ASP B 1 183 ? -13.703 26.609 8.594 1 78 183 ASP B CA 1
ATOM 3615 C C . ASP B 1 183 ? -15.172 26.188 8.523 1 78 183 ASP B C 1
ATOM 3617 O O . ASP B 1 183 ? -15.836 26.406 7.512 1 78 183 ASP B O 1
ATOM 3621 N N . ILE B 1 184 ? -15.633 25.688 9.5 1 81.31 184 ILE B N 1
ATOM 3622 C CA . ILE B 1 184 ? -17.016 25.203 9.594 1 81.31 184 ILE B CA 1
ATOM 3623 C C . ILE B 1 184 ? -17.969 26.391 9.484 1 81.31 184 ILE B C 1
ATOM 3625 O O . ILE B 1 184 ? -19.141 26.203 9.156 1 81.31 184 ILE B O 1
ATOM 3629 N N . GLN B 1 185 ? -17.406 27.547 9.688 1 84.38 185 GLN B N 1
ATOM 3630 C CA . GLN B 1 185 ? -18.234 28.734 9.68 1 84.38 185 GLN B CA 1
ATOM 3631 C C . GLN B 1 185 ? -18.859 28.969 8.312 1 84.38 185 GLN B C 1
ATOM 3633 O O . GLN B 1 185 ? -19.969 29.5 8.211 1 84.38 185 GLN B O 1
ATOM 3638 N N . GLU B 1 186 ? -18.156 28.531 7.266 1 86.69 186 GLU B N 1
ATOM 3639 C CA . GLU B 1 186 ? -18.703 28.672 5.922 1 86.69 186 GLU B CA 1
ATOM 3640 C C . GLU B 1 186 ? -19.938 27.797 5.73 1 86.69 186 GLU B C 1
ATOM 3642 O O . GLU B 1 186 ? -20.938 28.234 5.141 1 86.69 186 GLU B O 1
ATOM 3647 N N . GLU B 1 187 ? -19.875 26.656 6.234 1 87.69 187 GLU B N 1
ATOM 3648 C CA . GLU B 1 187 ? -21.016 25.734 6.145 1 87.69 187 GLU B CA 1
ATOM 3649 C C . GLU B 1 187 ? -22.172 26.203 7.027 1 87.69 187 GLU B C 1
ATOM 3651 O O . GLU B 1 187 ? -23.328 26.109 6.637 1 87.69 187 GLU B O 1
ATOM 3656 N N . GLU B 1 188 ? -21.812 26.719 8.141 1 86.69 188 GLU B N 1
ATOM 3657 C CA . GLU B 1 188 ? -22.812 27.234 9.07 1 86.69 188 GLU B CA 1
ATOM 3658 C C . GLU B 1 188 ? -23.516 28.453 8.5 1 86.69 188 GLU B C 1
ATOM 3660 O O . GLU B 1 188 ? -24.719 28.625 8.672 1 86.69 188 GLU B O 1
ATOM 3665 N N . ALA B 1 189 ? -22.734 29.266 7.918 1 89.75 189 ALA B N 1
ATOM 3666 C CA . ALA B 1 189 ? -23.297 30.453 7.281 1 89.75 189 ALA B CA 1
ATOM 3667 C C . ALA B 1 189 ? -24.281 30.078 6.191 1 89.75 189 ALA B C 1
ATOM 3669 O O . ALA B 1 189 ? -25.359 30.688 6.082 1 89.75 189 ALA B O 1
ATOM 3670 N N . ALA B 1 190 ? -23.969 29.109 5.457 1 89.81 190 ALA B N 1
ATOM 3671 C CA . ALA B 1 190 ? -24.859 28.641 4.402 1 89.81 190 ALA B CA 1
ATOM 3672 C C . ALA B 1 190 ? -26.156 28.109 4.988 1 89.81 190 ALA B C 1
ATOM 3674 O O . ALA B 1 190 ? -27.25 28.406 4.48 1 89.81 190 ALA B O 1
ATOM 3675 N N . THR B 1 191 ? -26.047 27.391 6.051 1 86.06 191 THR B N 1
ATOM 3676 C CA . THR B 1 191 ? -27.234 26.844 6.711 1 86.06 191 THR B CA 1
ATOM 3677 C C . THR B 1 191 ? -28.078 27.953 7.32 1 86.06 191 THR B C 1
ATOM 3679 O O . THR B 1 191 ? -29.312 27.891 7.285 1 86.06 191 THR B O 1
ATOM 3682 N N . SER B 1 192 ? -27.406 28.891 7.82 1 90.56 192 SER B N 1
ATOM 3683 C CA . SER B 1 192 ? -28.109 30.031 8.406 1 90.56 192 SER B CA 1
ATOM 3684 C C . SER B 1 192 ? -28.891 30.812 7.348 1 90.56 192 SER B C 1
ATOM 3686 O O . SER B 1 192 ? -29.922 31.406 7.641 1 90.56 192 SER B O 1
ATOM 3688 N N . LEU B 1 193 ? -28.422 30.766 6.176 1 92.81 193 LEU B N 1
ATOM 3689 C CA . LEU B 1 193 ? -29.062 31.453 5.055 1 92.81 193 LEU B CA 1
ATOM 3690 C C . LEU B 1 193 ? -30.156 30.578 4.445 1 92.81 193 LEU B C 1
ATOM 3692 O O . LEU B 1 193 ? -30.812 30.969 3.479 1 92.81 193 LEU B O 1
ATOM 3696 N N . GLY B 1 194 ? -30.344 29.422 5.008 1 90.31 194 GLY B N 1
ATOM 3697 C CA . GLY B 1 194 ? -31.453 28.578 4.613 1 90.31 194 GLY B CA 1
ATOM 3698 C C . GLY B 1 194 ? -31.047 27.469 3.656 1 90.31 194 GLY B C 1
ATOM 3699 O O . GLY B 1 194 ? -31.906 26.75 3.133 1 90.31 194 GLY B O 1
ATOM 3700 N N . ALA B 1 195 ? -29.812 27.406 3.443 1 90.5 195 ALA B N 1
ATOM 3701 C CA . ALA B 1 195 ? -29.359 26.359 2.531 1 90.5 195 ALA B CA 1
ATOM 3702 C C . ALA B 1 195 ? -29.562 24.969 3.141 1 90.5 195 ALA B C 1
ATOM 3704 O O . ALA B 1 195 ? -29.359 24.781 4.34 1 90.5 195 ALA B O 1
ATOM 3705 N N . SER B 1 196 ? -30 24.031 2.258 1 89.5 196 SER B N 1
ATOM 3706 C CA . SER B 1 196 ? -30.109 22.641 2.689 1 89.5 196 SER B CA 1
ATOM 3707 C C . SER B 1 196 ? -28.734 21.984 2.791 1 89.5 196 SER B C 1
ATOM 3709 O O . SER B 1 196 ? -27.734 22.547 2.344 1 89.5 196 SER B O 1
ATOM 3711 N N . GLY B 1 197 ? -28.734 20.828 3.35 1 84.75 197 GLY B N 1
ATOM 3712 C CA . GLY B 1 197 ? -27.484 20.078 3.441 1 84.75 197 GLY B CA 1
ATOM 3713 C C . GLY B 1 197 ? -26.875 19.75 2.088 1 84.75 197 GLY B C 1
ATOM 3714 O O . GLY B 1 197 ? -25.656 19.828 1.912 1 84.75 197 GLY B O 1
ATOM 3715 N N . TRP B 1 198 ? -27.734 19.438 1.251 1 88.31 198 TRP B N 1
ATOM 3716 C CA . TRP B 1 198 ? -27.297 19.094 -0.104 1 88.31 198 TRP B CA 1
ATOM 3717 C C . TRP B 1 198 ? -26.75 20.328 -0.824 1 88.31 198 TRP B C 1
ATOM 3719 O O . TRP B 1 198 ? -25.734 20.234 -1.515 1 88.31 198 TRP B O 1
ATOM 3729 N N . GLN B 1 199 ? -27.422 21.469 -0.627 1 91.44 199 GLN B N 1
ATOM 3730 C CA . GLN B 1 199 ? -26.969 22.734 -1.221 1 91.44 199 GLN B CA 1
ATOM 3731 C C . GLN B 1 199 ? -25.625 23.156 -0.625 1 91.44 199 GLN B C 1
ATOM 3733 O O . GLN B 1 199 ? -24.734 23.594 -1.35 1 91.44 199 GLN B O 1
ATOM 3738 N N . THR B 1 200 ? -25.562 22.984 0.66 1 91.12 200 THR B N 1
ATOM 3739 C CA . THR B 1 200 ? -24.328 23.344 1.354 1 91.12 200 THR B CA 1
ATOM 3740 C C . THR B 1 200 ? -23.172 22.469 0.883 1 91.12 200 THR B C 1
ATOM 3742 O O . THR B 1 200 ? -22.062 22.969 0.688 1 91.12 200 THR B O 1
ATOM 3745 N N . PHE B 1 201 ? -23.453 21.219 0.636 1 91.81 201 PHE B N 1
ATOM 3746 C CA . PHE B 1 201 ? -22.422 20.312 0.18 1 91.81 201 PHE B CA 1
ATOM 3747 C C . PHE B 1 201 ? -21.906 20.703 -1.201 1 91.81 201 PHE B C 1
ATOM 3749 O O . PHE B 1 201 ? -20.703 20.828 -1.415 1 91.81 201 PHE B O 1
ATOM 3756 N N . TRP B 1 202 ? -22.734 20.969 -2.139 1 93.38 202 TRP B N 1
ATOM 3757 C CA . TRP B 1 202 ? -22.359 21.203 -3.531 1 93.38 202 TRP B CA 1
ATOM 3758 C C . TRP B 1 202 ? -21.797 22.594 -3.727 1 93.38 202 TRP B C 1
ATOM 3760 O O . TRP B 1 202 ? -20.922 22.797 -4.574 1 93.38 202 TRP B O 1
ATOM 3770 N N . LYS B 1 203 ? -22.172 23.562 -2.893 1 93.62 203 LYS B N 1
ATOM 3771 C CA . LYS B 1 203 ? -21.812 24.953 -3.143 1 93.62 203 LYS B CA 1
ATOM 3772 C C . LYS B 1 203 ? -20.672 25.391 -2.223 1 93.62 203 LYS B C 1
ATOM 3774 O O . LYS B 1 203 ? -19.922 26.312 -2.551 1 93.62 203 LYS B O 1
ATOM 3779 N N . VAL B 1 204 ? -20.562 24.75 -1.102 1 93.06 204 VAL B N 1
ATOM 3780 C CA . VAL B 1 204 ? -19.578 25.219 -0.125 1 93.06 204 VAL B CA 1
ATOM 3781 C C . VAL B 1 204 ? -18.547 24.141 0.15 1 93.06 204 VAL B C 1
ATOM 3783 O O . VAL B 1 204 ? -17.359 24.312 -0.115 1 93.06 204 VAL B O 1
ATOM 3786 N N . THR B 1 205 ? -19 22.969 0.54 1 93.31 205 THR B N 1
ATOM 3787 C CA . THR B 1 205 ? -18.094 21.922 1.007 1 93.31 205 THR B CA 1
ATOM 3788 C C . THR B 1 205 ? -17.266 21.375 -0.148 1 93.31 205 THR B C 1
ATOM 3790 O O . THR B 1 205 ? -16.031 21.359 -0.085 1 93.31 205 THR B O 1
ATOM 3793 N N . LEU B 1 206 ? -17.922 20.969 -1.228 1 94.5 206 LEU B N 1
ATOM 3794 C CA . LEU B 1 206 ? -17.25 20.297 -2.334 1 94.5 206 LEU B CA 1
ATOM 3795 C C . LEU B 1 206 ? -16.219 21.203 -2.977 1 94.5 206 LEU B C 1
ATOM 3797 O O . LEU B 1 206 ? -15.078 20.781 -3.211 1 94.5 206 LEU B O 1
ATOM 3801 N N . PRO B 1 207 ? -16.547 22.422 -3.227 1 93.56 207 PRO B N 1
ATOM 3802 C CA . PRO B 1 207 ? -15.547 23.328 -3.812 1 93.56 207 PRO B CA 1
ATOM 3803 C C . PRO B 1 207 ? -14.336 23.516 -2.908 1 93.56 207 PRO B C 1
ATOM 3805 O O . PRO B 1 207 ? -13.219 23.703 -3.4 1 93.56 207 PRO B O 1
ATOM 3808 N N . ASN B 1 208 ? -14.539 23.5 -1.612 1 92.44 208 ASN B N 1
ATOM 3809 C CA . ASN B 1 208 ? -13.445 23.719 -0.678 1 92.44 208 ASN B CA 1
ATOM 3810 C C . ASN B 1 208 ? -12.555 22.484 -0.54 1 92.44 208 ASN B C 1
ATOM 3812 O O . ASN B 1 208 ? -11.375 22.609 -0.202 1 92.44 208 ASN B O 1
ATOM 3816 N N . ILE B 1 209 ? -13.125 21.328 -0.853 1 94.5 209 ILE B N 1
ATOM 3817 C CA . ILE B 1 209 ? -12.336 20.125 -0.637 1 94.5 209 ILE B CA 1
ATOM 3818 C C . ILE B 1 209 ? -11.945 19.516 -1.982 1 94.5 209 ILE B C 1
ATOM 3820 O O . ILE B 1 209 ? -11.438 18.391 -2.039 1 94.5 209 ILE B O 1
ATOM 3824 N N . ARG B 1 210 ? -12.141 20.172 -3.033 1 94.88 210 ARG B N 1
ATOM 3825 C CA . ARG B 1 210 ? -12.016 19.625 -4.379 1 94.88 210 ARG B CA 1
ATOM 3826 C C . ARG B 1 210 ? -10.594 19.125 -4.629 1 94.88 210 ARG B C 1
ATOM 3828 O O . ARG B 1 210 ? -10.398 18.078 -5.246 1 94.88 210 ARG B O 1
ATOM 3835 N N . TRP B 1 211 ? -9.594 19.844 -4.246 1 92.69 211 TRP B N 1
ATOM 3836 C CA . TRP B 1 211 ? -8.219 19.438 -4.488 1 92.69 211 TRP B CA 1
ATOM 3837 C C . TRP B 1 211 ? -7.867 18.188 -3.68 1 92.69 211 TRP B C 1
ATOM 3839 O O . TRP B 1 211 ? -7.219 17.281 -4.191 1 92.69 211 TRP B O 1
ATOM 3849 N N . GLY B 1 212 ? -8.336 18.203 -2.402 1 93.75 212 GLY B N 1
ATOM 3850 C CA . GLY B 1 212 ? -8.148 17 -1.601 1 93.75 212 GLY B CA 1
ATOM 3851 C C . GLY B 1 212 ? -8.852 15.781 -2.174 1 93.75 212 GLY B C 1
ATOM 3852 O O . GLY B 1 212 ? -8.305 14.672 -2.152 1 93.75 212 GLY B O 1
ATOM 3853 N N . LEU B 1 213 ? -10.016 16.031 -2.682 1 96.75 213 LEU B N 1
ATOM 3854 C CA . LEU B 1 213 ? -10.789 14.961 -3.285 1 96.75 213 LEU B CA 1
ATOM 3855 C C . LEU B 1 213 ? -10.086 14.406 -4.523 1 96.75 213 LEU B C 1
ATOM 3857 O O . LEU B 1 213 ? -9.945 13.195 -4.672 1 96.75 213 LEU B O 1
ATOM 3861 N N . LEU B 1 214 ? -9.633 15.305 -5.363 1 95.75 214 LEU B N 1
ATOM 3862 C CA . LEU B 1 214 ? -8.938 14.883 -6.57 1 95.75 214 LEU B CA 1
ATOM 3863 C C . LEU B 1 214 ? -7.668 14.109 -6.227 1 95.75 214 LEU B C 1
ATOM 3865 O O . LEU B 1 214 ? -7.348 13.109 -6.875 1 95.75 214 LEU B O 1
ATOM 3869 N N . TYR B 1 215 ? -7.016 14.57 -5.215 1 92.75 215 TYR B N 1
ATOM 3870 C CA . TYR B 1 215 ? -5.82 13.867 -4.754 1 92.75 215 TYR B CA 1
ATOM 3871 C C . TYR B 1 215 ? -6.168 12.461 -4.277 1 92.75 215 TYR B C 1
ATOM 3873 O O . TYR B 1 215 ? -5.492 11.492 -4.633 1 92.75 215 TYR B O 1
ATOM 3881 N N . GLY B 1 216 ? -7.211 12.359 -3.486 1 94.88 216 GLY B N 1
ATOM 3882 C CA . GLY B 1 216 ? -7.668 11.062 -3.023 1 94.88 216 GLY B CA 1
ATOM 3883 C C . GLY B 1 216 ? -8.047 10.125 -4.156 1 94.88 216 GLY B C 1
ATOM 3884 O O . GLY B 1 216 ? -7.715 8.938 -4.121 1 94.88 216 GLY B O 1
ATOM 3885 N N . ILE B 1 217 ? -8.664 10.656 -5.18 1 96.56 217 ILE B N 1
ATOM 3886 C CA . ILE B 1 217 ? -9.094 9.875 -6.328 1 96.56 217 ILE B CA 1
ATOM 3887 C C . ILE B 1 217 ? -7.879 9.359 -7.094 1 96.56 217 ILE B C 1
ATOM 3889 O O . ILE B 1 217 ? -7.832 8.195 -7.492 1 96.56 217 ILE B O 1
ATOM 3893 N N . ILE B 1 218 ? -6.902 10.188 -7.266 1 93.62 218 ILE B N 1
ATOM 3894 C CA . ILE B 1 218 ? -5.691 9.828 -7.992 1 93.62 218 ILE B CA 1
ATOM 3895 C C . ILE B 1 218 ? -4.957 8.711 -7.25 1 93.62 218 ILE B C 1
ATOM 3897 O O . ILE B 1 218 ? -4.527 7.73 -7.859 1 93.62 218 ILE B O 1
ATOM 3901 N N . LEU B 1 219 ? -4.879 8.852 -5.984 1 91.5 219 LEU B N 1
ATOM 3902 C CA . LEU B 1 219 ? -4.203 7.84 -5.184 1 91.5 219 LEU B CA 1
ATOM 3903 C C . LEU B 1 219 ? -4.977 6.527 -5.207 1 91.5 219 LEU B C 1
ATOM 3905 O O . LEU B 1 219 ? -4.375 5.449 -5.285 1 91.5 219 LEU B O 1
ATOM 3909 N N . THR B 1 220 ? -6.285 6.633 -5.113 1 95.88 220 THR B N 1
ATOM 3910 C CA . THR B 1 220 ? -7.133 5.445 -5.168 1 95.88 220 THR B CA 1
ATOM 3911 C C . THR B 1 220 ? -6.953 4.719 -6.5 1 95.88 220 THR B C 1
ATOM 3913 O O . THR B 1 220 ? -6.844 3.492 -6.535 1 95.88 220 THR B O 1
ATOM 3916 N N . ASN B 1 221 ? -6.93 5.469 -7.52 1 94.31 221 ASN B N 1
ATOM 3917 C CA . ASN B 1 221 ? -6.758 4.883 -8.844 1 94.31 221 ASN B CA 1
ATOM 3918 C C . ASN B 1 221 ? -5.398 4.211 -8.992 1 94.31 221 ASN B C 1
ATOM 3920 O O . ASN B 1 221 ? -5.297 3.119 -9.555 1 94.31 221 ASN B O 1
ATOM 3924 N N . ALA B 1 222 ? -4.387 4.883 -8.57 1 91.75 222 ALA B N 1
ATOM 3925 C CA . ALA B 1 222 ? -3.043 4.316 -8.625 1 91.75 222 ALA B CA 1
ATOM 3926 C C . ALA B 1 222 ? -2.98 2.986 -7.875 1 91.75 222 ALA B C 1
ATOM 3928 O O . ALA B 1 222 ? -2.422 2.01 -8.375 1 91.75 222 ALA B O 1
ATOM 3929 N N . ARG B 1 223 ? -3.561 2.965 -6.734 1 93.19 223 ARG B N 1
ATOM 3930 C CA . ARG B 1 223 ? -3.559 1.758 -5.918 1 93.19 223 ARG B CA 1
ATOM 3931 C C . ARG B 1 223 ? -4.379 0.65 -6.57 1 93.19 223 ARG B C 1
ATOM 3933 O O . ARG B 1 223 ? -4 -0.522 -6.516 1 93.19 223 ARG B O 1
ATOM 3940 N N . ALA B 1 224 ? -5.473 1.036 -7.16 1 96.31 224 ALA B N 1
ATOM 3941 C CA . ALA B 1 224 ? -6.332 0.063 -7.824 1 96.31 224 ALA B CA 1
ATOM 3942 C C . ALA B 1 224 ? -5.625 -0.573 -9.016 1 96.31 224 ALA B C 1
ATOM 3944 O O . ALA B 1 224 ? -5.637 -1.797 -9.172 1 96.31 224 ALA B O 1
ATOM 3945 N N . MET B 1 225 ? -5.016 0.206 -9.75 1 94.69 225 MET B N 1
ATOM 3946 C CA . MET B 1 225 ? -4.352 -0.276 -10.953 1 94.69 225 MET B CA 1
ATOM 3947 C C . MET B 1 225 ? -3.145 -1.141 -10.602 1 94.69 225 MET B C 1
ATOM 3949 O O . MET B 1 225 ? -2.773 -2.035 -11.367 1 94.69 225 MET B O 1
ATOM 3953 N N . GLY B 1 226 ? -2.586 -0.897 -9.508 1 94.94 226 GLY B N 1
ATOM 3954 C CA . GLY B 1 226 ? -1.39 -1.626 -9.117 1 94.94 226 GLY B CA 1
ATOM 3955 C C . GLY B 1 226 ? -1.683 -2.828 -8.242 1 94.94 226 GLY B C 1
ATOM 3956 O O . GLY B 1 226 ? -0.763 -3.521 -7.801 1 94.94 226 GLY B O 1
ATOM 3957 N N . GLU B 1 227 ? -2.924 -3.059 -7.969 1 95.56 227 GLU B N 1
ATOM 3958 C CA . GLU B 1 227 ? -3.281 -4.168 -7.094 1 95.56 227 GLU B CA 1
ATOM 3959 C C . GLU B 1 227 ? -2.891 -5.508 -7.711 1 95.56 227 GLU B C 1
ATOM 3961 O O . GLU B 1 227 ? -3.164 -5.758 -8.891 1 95.56 227 GLU B O 1
ATOM 3966 N N . PHE B 1 228 ? -2.213 -6.402 -7.008 1 96.31 228 PHE B N 1
ATOM 3967 C CA . PHE B 1 228 ? -1.759 -7.703 -7.477 1 96.31 228 PHE B CA 1
ATOM 3968 C C . PHE B 1 228 ? -2.137 -8.797 -6.484 1 96.31 228 PHE B C 1
ATOM 3970 O O . PHE B 1 228 ? -2.779 -9.781 -6.855 1 96.31 228 PHE B O 1
ATOM 3977 N N . GLY B 1 229 ? -1.838 -8.602 -5.273 1 94.75 229 GLY B N 1
ATOM 3978 C CA . GLY B 1 229 ? -1.914 -9.68 -4.293 1 94.75 229 GLY B CA 1
ATOM 3979 C C . GLY B 1 229 ? -3.322 -10.203 -4.09 1 94.75 229 GLY B C 1
ATOM 3980 O O . GLY B 1 229 ? -3.557 -11.406 -4.148 1 94.75 229 GLY B O 1
ATOM 3981 N N . ALA B 1 230 ? -4.227 -9.336 -3.861 1 96.75 230 ALA B N 1
ATOM 3982 C CA . ALA B 1 230 ? -5.605 -9.75 -3.598 1 96.75 230 ALA B CA 1
ATOM 3983 C C . ALA B 1 230 ? -6.23 -10.391 -4.832 1 96.75 230 ALA B C 1
ATOM 3985 O O . ALA B 1 230 ? -6.887 -11.43 -4.738 1 96.75 230 ALA B O 1
ATOM 3986 N N . VAL B 1 231 ? -5.957 -9.781 -5.953 1 96.44 231 VAL B N 1
ATOM 3987 C CA . VAL B 1 231 ? -6.57 -10.266 -7.184 1 96.44 231 VAL B CA 1
ATOM 3988 C C . VAL B 1 231 ? -5.91 -11.578 -7.609 1 96.44 231 VAL B C 1
ATOM 3990 O O . VAL B 1 231 ? -6.551 -12.43 -8.227 1 96.44 231 VAL B O 1
ATOM 3993 N N . SER B 1 232 ? -4.688 -11.758 -7.25 1 94.75 232 SER B N 1
ATOM 3994 C CA . SER B 1 232 ? -4 -13 -7.594 1 94.75 232 SER B CA 1
ATOM 3995 C C . SER B 1 232 ? -4.664 -14.203 -6.926 1 94.75 232 SER B C 1
ATOM 3997 O O . SER B 1 232 ? -4.648 -15.305 -7.469 1 94.75 232 SER B O 1
ATOM 3999 N N . VAL B 1 233 ? -5.25 -13.992 -5.801 1 92.62 233 VAL B N 1
ATOM 4000 C CA . VAL B 1 233 ? -5.844 -15.078 -5.039 1 92.62 233 VAL B CA 1
ATOM 4001 C C . VAL B 1 233 ? -7.301 -15.273 -5.461 1 92.62 233 VAL B C 1
ATOM 4003 O O . VAL B 1 233 ? -7.719 -16.391 -5.77 1 92.62 233 VAL B O 1
ATOM 4006 N N . ILE B 1 234 ? -8.008 -14.219 -5.645 1 94.5 234 ILE B N 1
ATOM 4007 C CA . ILE B 1 234 ? -9.461 -14.32 -5.781 1 94.5 234 ILE B CA 1
ATOM 4008 C C . ILE B 1 234 ? -9.828 -14.531 -7.25 1 94.5 234 ILE B C 1
ATOM 4010 O O . ILE B 1 234 ? -10.906 -15.039 -7.559 1 94.5 234 ILE B O 1
ATOM 4014 N N . SER B 1 235 ? -9.047 -14.125 -8.172 1 95.12 235 SER B N 1
ATOM 4015 C CA . SER B 1 235 ? -9.406 -14.109 -9.586 1 95.12 235 SER B CA 1
ATOM 4016 C C . SER B 1 235 ? -9.234 -15.484 -10.219 1 95.12 235 SER B C 1
ATOM 4018 O O . SER B 1 235 ? -9.836 -15.773 -11.25 1 95.12 235 SER B O 1
ATOM 4020 N N . GLY B 1 236 ? -8.383 -16.328 -9.727 1 91.25 236 GLY B N 1
ATOM 4021 C CA . GLY B 1 236 ? -8.008 -17.578 -10.391 1 91.25 236 GLY B CA 1
ATOM 4022 C C . GLY B 1 236 ? -7.137 -17.359 -11.609 1 91.25 236 GLY B C 1
ATOM 4023 O O . GLY B 1 236 ? -6.688 -18.328 -12.234 1 91.25 236 GLY B O 1
ATOM 4024 N N . ASN B 1 237 ? -6.875 -16.094 -11.922 1 93.88 237 ASN B N 1
ATOM 4025 C CA . ASN B 1 237 ? -5.988 -15.703 -13.016 1 93.88 237 ASN B CA 1
ATOM 4026 C C . ASN B 1 237 ? -6.352 -16.422 -14.312 1 93.88 237 ASN B C 1
ATOM 4028 O O . ASN B 1 237 ? -5.496 -17.047 -14.945 1 93.88 237 ASN B O 1
ATOM 4032 N N . ILE B 1 238 ? -7.605 -16.406 -14.656 1 91.44 238 ILE B N 1
ATOM 4033 C CA . ILE B 1 238 ? -8.086 -17.047 -15.867 1 91.44 238 ILE B CA 1
ATOM 4034 C C . ILE B 1 238 ? -7.832 -16.141 -17.078 1 91.44 238 ILE B C 1
ATOM 4036 O O . ILE B 1 238 ? -8.391 -15.047 -17.172 1 91.44 238 ILE B O 1
ATOM 4040 N N . ILE B 1 239 ? -7.043 -16.688 -17.969 1 89.94 239 ILE B N 1
ATOM 4041 C CA . ILE B 1 239 ? -6.637 -15.922 -19.141 1 89.94 239 ILE B CA 1
ATOM 4042 C C . ILE B 1 239 ? -7.871 -15.477 -19.922 1 89.94 239 ILE B C 1
ATOM 4044 O O . ILE B 1 239 ? -8.781 -16.281 -20.172 1 89.94 239 ILE B O 1
ATOM 4048 N N . GLY B 1 240 ? -7.938 -14.219 -20.219 1 89.06 240 GLY B N 1
ATOM 4049 C CA . GLY B 1 240 ? -9.023 -13.688 -21.031 1 89.06 240 GLY B CA 1
ATOM 4050 C C . GLY B 1 240 ? -10.266 -13.375 -20.219 1 89.06 240 GLY B C 1
ATOM 4051 O O . GLY B 1 240 ? -11.227 -12.805 -20.75 1 89.06 240 GLY B O 1
ATOM 4052 N N . GLN B 1 241 ? -10.242 -13.695 -18.953 1 92.44 241 GLN B N 1
ATOM 4053 C CA . GLN B 1 241 ? -11.461 -13.5 -18.156 1 92.44 241 GLN B CA 1
ATOM 4054 C C . GLN B 1 241 ? -11.172 -12.719 -16.875 1 92.44 241 GLN B C 1
ATOM 4056 O O . GLN B 1 241 ? -11.844 -11.734 -16.578 1 92.44 241 GLN B O 1
ATOM 4061 N N . THR B 1 242 ? -10.227 -13.188 -16.141 1 96.56 242 THR B N 1
ATOM 4062 C CA . THR B 1 242 ? -9.984 -12.555 -14.852 1 96.56 242 THR B CA 1
ATOM 4063 C C . THR B 1 242 ? -8.508 -12.219 -14.688 1 96.56 242 THR B C 1
ATOM 4065 O O . THR B 1 242 ? -7.953 -12.344 -13.594 1 96.56 242 THR B O 1
ATOM 4068 N N . GLN B 1 243 ? -7.902 -11.883 -15.781 1 97.75 243 GLN B N 1
ATOM 4069 C CA . GLN B 1 243 ? -6.484 -11.531 -15.719 1 97.75 243 GLN B CA 1
ATOM 4070 C C . GLN B 1 243 ? -6.281 -10.031 -15.867 1 97.75 243 GLN B C 1
ATOM 4072 O O . GLN B 1 243 ? -6.637 -9.445 -16.891 1 97.75 243 GLN B O 1
ATOM 4077 N N . THR B 1 244 ? -5.73 -9.453 -14.82 1 97.81 244 THR B N 1
ATOM 4078 C CA . THR B 1 244 ? -5.348 -8.047 -14.867 1 97.81 244 THR B CA 1
ATOM 4079 C C . THR B 1 244 ? -3.936 -7.891 -15.422 1 97.81 244 THR B C 1
ATOM 4081 O O . THR B 1 244 ? -3.236 -8.883 -15.641 1 97.81 244 THR B O 1
ATOM 4084 N N . LEU B 1 245 ? -3.572 -6.68 -15.719 1 97.25 245 LEU B N 1
ATOM 4085 C CA . LEU B 1 245 ? -2.242 -6.395 -16.25 1 97.25 245 LEU B CA 1
ATOM 4086 C C . LEU B 1 245 ? -1.161 -6.859 -15.273 1 97.25 245 LEU B C 1
ATOM 4088 O O . LEU B 1 245 ? -0.116 -7.359 -15.695 1 97.25 245 LEU B O 1
ATOM 4092 N N . THR B 1 246 ? -1.376 -6.699 -13.953 1 97.5 246 THR B N 1
ATOM 4093 C CA . THR B 1 246 ? -0.407 -7.133 -12.953 1 97.5 246 THR B CA 1
ATOM 4094 C C . THR B 1 246 ? -0.274 -8.656 -12.953 1 97.5 246 THR B C 1
ATOM 4096 O O . THR B 1 246 ? 0.833 -9.188 -12.844 1 97.5 246 THR B O 1
ATOM 4099 N N . LEU B 1 247 ? -1.372 -9.336 -13.086 1 97.31 247 LEU B N 1
ATOM 4100 C CA . LEU B 1 247 ? -1.347 -10.789 -13.188 1 97.31 247 LEU B CA 1
ATOM 4101 C C . LEU B 1 247 ? -0.673 -11.227 -14.484 1 97.31 247 LEU B C 1
ATOM 4103 O O . LEU B 1 247 ? 0.029 -12.242 -14.508 1 97.31 247 LEU B O 1
ATOM 4107 N N . PHE B 1 248 ? -0.936 -10.477 -15.516 1 97.38 248 PHE B N 1
ATOM 4108 C CA . PHE B 1 248 ? -0.318 -10.75 -16.812 1 97.38 248 PHE B CA 1
ATOM 4109 C C . PHE B 1 248 ? 1.2 -10.664 -16.719 1 97.38 248 PHE B C 1
ATOM 4111 O O . PHE B 1 248 ? 1.913 -11.492 -17.281 1 97.38 248 PHE B O 1
ATOM 4118 N N . VAL B 1 249 ? 1.729 -9.711 -16.016 1 95.06 249 VAL B N 1
ATOM 4119 C CA . VAL B 1 249 ? 3.164 -9.562 -15.805 1 95.06 249 VAL B CA 1
ATOM 4120 C C . VAL B 1 249 ? 3.719 -10.82 -15.133 1 95.06 249 VAL B C 1
ATOM 4122 O O . VAL B 1 249 ? 4.684 -11.414 -15.625 1 95.06 249 VAL B O 1
ATOM 4125 N N . GLU B 1 250 ? 3.105 -11.148 -14.039 1 93.56 250 GLU B N 1
ATOM 4126 C CA . GLU B 1 250 ? 3.582 -12.289 -13.258 1 93.56 250 GLU B CA 1
ATOM 4127 C C . GLU B 1 250 ? 3.502 -13.586 -14.062 1 93.56 250 GLU B C 1
ATOM 4129 O O . GLU B 1 250 ? 4.453 -14.367 -14.078 1 93.56 250 GLU B O 1
ATOM 4134 N N . SER B 1 251 ? 2.379 -13.812 -14.719 1 94.5 251 SER B N 1
ATOM 4135 C CA . SER B 1 251 ? 2.184 -15.031 -15.5 1 94.5 251 SER B CA 1
ATOM 4136 C C . SER B 1 251 ? 3.174 -15.102 -16.656 1 94.5 251 SER B C 1
ATOM 4138 O O . SER B 1 251 ? 3.752 -16.156 -16.922 1 94.5 251 SER B O 1
ATOM 4140 N N . SER B 1 252 ? 3.342 -14 -17.375 1 94.25 252 SER B N 1
ATOM 4141 C CA . SER B 1 252 ? 4.27 -13.961 -18.5 1 94.25 252 SER B CA 1
ATOM 4142 C C . SER B 1 252 ? 5.699 -14.234 -18.047 1 94.25 252 SER B C 1
ATOM 4144 O O . SER B 1 252 ? 6.449 -14.945 -18.719 1 94.25 252 SER B O 1
ATOM 4146 N N . TYR B 1 253 ? 6.027 -13.727 -16.922 1 90 253 TYR B N 1
ATOM 4147 C CA . TYR B 1 253 ? 7.359 -13.961 -16.375 1 90 253 TYR B CA 1
ATOM 4148 C C . TYR B 1 253 ? 7.547 -15.43 -16 1 90 253 TYR B C 1
ATOM 4150 O O . TYR B 1 253 ? 8.586 -16.031 -16.312 1 90 253 TYR B O 1
ATOM 4158 N N . LYS B 1 254 ? 6.59 -16 -15.367 1 88.19 254 LYS B N 1
ATOM 4159 C CA . LYS B 1 254 ? 6.664 -17.406 -14.938 1 88.19 254 LYS B CA 1
ATOM 4160 C C . LYS B 1 254 ? 6.707 -18.344 -16.125 1 88.19 254 LYS B C 1
ATOM 4162 O O . LYS B 1 254 ? 7.309 -19.422 -16.062 1 88.19 254 LYS B O 1
ATOM 4167 N N . GLU B 1 255 ? 6.133 -17.891 -17.203 1 91.56 255 GLU B N 1
ATOM 4168 C CA . GLU B 1 255 ? 6.113 -18.703 -18.422 1 91.56 255 GLU B CA 1
ATOM 4169 C C . GLU B 1 255 ? 7.316 -18.391 -19.312 1 91.56 255 GLU B C 1
ATOM 4171 O O . GLU B 1 255 ? 7.363 -18.797 -20.469 1 91.56 255 GLU B O 1
ATOM 4176 N N . TYR B 1 256 ? 8.164 -17.547 -18.875 1 88.81 256 TYR B N 1
ATOM 4177 C CA . TYR B 1 256 ? 9.422 -17.219 -19.516 1 88.81 256 TYR B CA 1
ATOM 4178 C C . TYR B 1 256 ? 9.188 -16.391 -20.781 1 88.81 256 TYR B C 1
ATOM 4180 O O . TYR B 1 256 ? 9.961 -16.484 -21.734 1 88.81 256 TYR B O 1
ATOM 4188 N N . ASN B 1 257 ? 8.094 -15.82 -20.828 1 91.81 257 ASN B N 1
ATOM 4189 C CA . ASN B 1 257 ? 7.844 -14.812 -21.859 1 91.81 257 ASN B CA 1
ATOM 4190 C C . ASN B 1 257 ? 8.25 -13.422 -21.375 1 91.81 257 ASN B C 1
ATOM 4192 O O . ASN B 1 257 ? 7.398 -12.602 -21.016 1 91.81 257 ASN B O 1
ATOM 4196 N N . SER B 1 258 ? 9.516 -13.188 -21.5 1 87.56 258 SER B N 1
ATOM 4197 C CA . SER B 1 258 ? 10.094 -11.992 -20.906 1 87.56 258 SER B CA 1
ATOM 4198 C C . SER B 1 258 ? 9.617 -10.734 -21.625 1 87.56 258 SER B C 1
ATOM 4200 O O . SER B 1 258 ? 9.367 -9.703 -20.984 1 87.56 258 SER B O 1
ATOM 4202 N N . GLU B 1 259 ? 9.492 -10.828 -22.891 1 90 259 GLU B N 1
ATOM 4203 C CA . GLU B 1 259 ? 9.07 -9.664 -23.656 1 90 259 GLU B CA 1
ATOM 4204 C C . GLU B 1 259 ? 7.688 -9.188 -23.234 1 90 259 GLU B C 1
ATOM 4206 O O . GLU B 1 259 ? 7.469 -7.984 -23.047 1 90 259 GLU B O 1
ATOM 4211 N N . ALA B 1 260 ? 6.812 -10.164 -23.078 1 93.31 260 ALA B N 1
ATOM 4212 C CA . ALA B 1 260 ? 5.457 -9.828 -22.656 1 93.31 260 ALA B CA 1
ATOM 4213 C C . ALA B 1 260 ? 5.453 -9.266 -21.234 1 93.31 260 ALA B C 1
ATOM 4215 O O . ALA B 1 260 ? 4.758 -8.281 -20.953 1 93.31 260 ALA B O 1
ATOM 4216 N N . ALA B 1 261 ? 6.219 -9.859 -20.391 1 93.56 261 ALA B N 1
ATOM 4217 C CA . ALA B 1 261 ? 6.312 -9.391 -19 1 93.56 261 ALA B CA 1
ATOM 4218 C C . ALA B 1 261 ? 6.855 -7.969 -18.938 1 93.56 261 ALA B C 1
ATOM 4220 O O . ALA B 1 261 ? 6.324 -7.129 -18.203 1 93.56 261 ALA B O 1
ATOM 4221 N N . PHE B 1 262 ? 7.824 -7.723 -19.766 1 90.38 262 PHE B N 1
ATOM 4222 C CA . PHE B 1 262 ? 8.461 -6.41 -19.766 1 90.38 262 PHE B CA 1
ATOM 4223 C C . PHE B 1 262 ? 7.512 -5.355 -20.328 1 90.38 262 PHE B C 1
ATOM 4225 O O . PHE B 1 262 ? 7.43 -4.242 -19.797 1 90.38 262 PHE B O 1
ATOM 4232 N N . ALA B 1 263 ? 6.883 -5.707 -21.344 1 93.06 263 ALA B N 1
ATOM 4233 C CA . ALA B 1 263 ? 5.945 -4.77 -21.953 1 93.06 263 ALA B CA 1
ATOM 4234 C C . ALA B 1 263 ? 4.859 -4.355 -20.969 1 93.06 263 ALA B C 1
ATOM 4236 O O . ALA B 1 263 ? 4.547 -3.172 -20.828 1 93.06 263 ALA B O 1
ATOM 4237 N N . ALA B 1 264 ? 4.309 -5.352 -20.297 1 95.06 264 ALA B N 1
ATOM 4238 C CA . ALA B 1 264 ? 3.27 -5.066 -19.312 1 95.06 264 ALA B CA 1
ATOM 4239 C C . ALA B 1 264 ? 3.824 -4.242 -18.156 1 95.06 264 ALA B C 1
ATOM 4241 O O . ALA B 1 264 ? 3.162 -3.322 -17.656 1 95.06 264 ALA B O 1
ATOM 4242 N N . ALA B 1 265 ? 5.004 -4.562 -17.734 1 94.56 265 ALA B N 1
ATOM 4243 C CA . ALA B 1 265 ? 5.656 -3.82 -16.656 1 94.56 265 ALA B CA 1
ATOM 4244 C C . ALA B 1 265 ? 5.887 -2.367 -17.062 1 94.56 265 ALA B C 1
ATOM 4246 O O . ALA B 1 265 ? 5.719 -1.456 -16.25 1 94.56 265 ALA B O 1
ATOM 4247 N N . VAL B 1 266 ? 6.27 -2.162 -18.266 1 94.31 266 VAL B N 1
ATOM 4248 C CA . VAL B 1 266 ? 6.5 -0.815 -18.781 1 94.31 266 VAL B CA 1
ATOM 4249 C C . VAL B 1 266 ? 5.191 -0.03 -18.781 1 94.31 266 VAL B C 1
ATOM 4251 O O . VAL B 1 266 ? 5.152 1.121 -18.328 1 94.31 266 VAL B O 1
ATOM 4254 N N . LEU B 1 267 ? 4.164 -0.65 -19.266 1 95 267 LEU B N 1
ATOM 4255 C CA . LEU B 1 267 ? 2.879 0.04 -19.297 1 95 267 LEU B CA 1
ATOM 4256 C C . LEU B 1 267 ? 2.424 0.414 -17.891 1 95 267 LEU B C 1
ATOM 4258 O O . LEU B 1 267 ? 1.981 1.541 -17.656 1 95 267 LEU B O 1
ATOM 4262 N N . LEU B 1 268 ? 2.531 -0.499 -17 1 94.81 268 LEU B N 1
ATOM 4263 C CA . LEU B 1 268 ? 2.18 -0.225 -15.609 1 94.81 268 LEU B CA 1
ATOM 4264 C C . LEU B 1 268 ? 3.057 0.881 -15.031 1 94.81 268 LEU B C 1
ATOM 4266 O O . LEU B 1 268 ? 2.58 1.724 -14.273 1 94.81 268 LEU B O 1
ATOM 4270 N N . SER B 1 269 ? 4.328 0.864 -15.406 1 92.94 269 SER B N 1
ATOM 4271 C CA . SER B 1 269 ? 5.258 1.893 -14.953 1 92.94 269 SER B CA 1
ATOM 4272 C C . SER B 1 269 ? 4.875 3.266 -15.492 1 92.94 269 SER B C 1
ATOM 4274 O O . SER B 1 269 ? 4.926 4.262 -14.773 1 92.94 269 SER B O 1
ATOM 4276 N N . ILE B 1 270 ? 4.52 3.291 -16.719 1 93.25 270 ILE B N 1
ATOM 4277 C CA . ILE B 1 270 ? 4.086 4.539 -17.328 1 93.25 270 ILE B CA 1
ATOM 4278 C C . ILE B 1 270 ? 2.842 5.062 -16.609 1 93.25 270 ILE B C 1
ATOM 4280 O O . ILE B 1 270 ? 2.748 6.25 -16.297 1 93.25 270 ILE B O 1
ATOM 4284 N N . LEU B 1 271 ? 1.935 4.16 -16.328 1 90.69 271 LEU B N 1
ATOM 4285 C CA . LEU B 1 271 ? 0.724 4.547 -15.602 1 90.69 271 LEU B CA 1
ATOM 4286 C C . LEU B 1 271 ? 1.06 5.082 -14.219 1 90.69 271 LEU B C 1
ATOM 4288 O O . LEU B 1 271 ? 0.449 6.051 -13.758 1 90.69 271 LEU B O 1
ATOM 4292 N N . ALA B 1 272 ? 2.043 4.484 -13.602 1 88.62 272 ALA B N 1
ATOM 4293 C CA . ALA B 1 272 ? 2.498 4.945 -12.289 1 88.62 272 ALA B CA 1
ATOM 4294 C C . ALA B 1 272 ? 3.094 6.348 -12.383 1 88.62 272 ALA B C 1
ATOM 4296 O O . ALA B 1 272 ? 2.77 7.219 -11.57 1 88.62 272 ALA B O 1
ATOM 4297 N N . VAL B 1 273 ? 3.902 6.598 -13.344 1 89.81 273 VAL B N 1
ATOM 4298 C CA . VAL B 1 273 ? 4.57 7.883 -13.516 1 89.81 273 VAL B CA 1
ATOM 4299 C C . VAL B 1 273 ? 3.541 8.961 -13.844 1 89.81 273 VAL B C 1
ATOM 4301 O O . VAL B 1 273 ? 3.615 10.078 -13.32 1 89.81 273 VAL B O 1
ATOM 4304 N N . VAL B 1 274 ? 2.627 8.633 -14.672 1 91.69 274 VAL B N 1
ATOM 4305 C CA . VAL B 1 274 ? 1.565 9.57 -15.023 1 91.69 274 VAL B CA 1
ATOM 4306 C C . VAL B 1 274 ? 0.76 9.93 -13.773 1 91.69 274 VAL B C 1
ATOM 4308 O O . VAL B 1 274 ? 0.422 11.094 -13.562 1 91.69 274 VAL B O 1
ATOM 4311 N N . THR B 1 275 ? 0.483 8.938 -13.023 1 87.19 275 THR B N 1
ATOM 4312 C CA . THR B 1 275 ? -0.257 9.164 -11.789 1 87.19 275 THR B CA 1
ATOM 4313 C C . THR B 1 275 ? 0.518 10.102 -10.859 1 87.19 275 THR B C 1
ATOM 4315 O O . THR B 1 275 ? -0.054 11.031 -10.289 1 87.19 275 THR B O 1
ATOM 4318 N N . LEU B 1 276 ? 1.788 9.867 -10.703 1 84.44 276 LEU B N 1
ATOM 4319 C CA . LEU B 1 276 ? 2.623 10.719 -9.859 1 84.44 276 LEU B CA 1
ATOM 4320 C C . LEU B 1 276 ? 2.668 12.148 -10.406 1 84.44 276 LEU B C 1
ATOM 4322 O O . LEU B 1 276 ? 2.648 13.109 -9.633 1 84.44 276 LEU B O 1
ATOM 4326 N N . PHE B 1 277 ? 2.76 12.242 -11.68 1 89.56 277 PHE B N 1
ATOM 4327 C CA . PHE B 1 277 ? 2.791 13.547 -12.328 1 89.56 277 PHE B CA 1
ATOM 4328 C C . PHE B 1 277 ? 1.497 14.312 -12.07 1 89.56 277 PHE B C 1
ATOM 4330 O O . PHE B 1 277 ? 1.523 15.5 -11.758 1 89.56 277 PHE B O 1
ATOM 4337 N N . LEU B 1 278 ? 0.441 13.641 -12.203 1 90.19 278 LEU B N 1
ATOM 4338 C CA . LEU B 1 278 ? -0.856 14.258 -11.945 1 90.19 278 LEU B CA 1
ATOM 4339 C C . LEU B 1 278 ? -0.985 14.664 -10.484 1 90.19 278 LEU B C 1
ATOM 4341 O O . LEU B 1 278 ? -1.498 15.742 -10.18 1 90.19 278 LEU B O 1
ATOM 4345 N N . LYS B 1 279 ? -0.579 13.812 -9.648 1 86 279 LYS B N 1
ATOM 4346 C CA . LYS B 1 279 ? -0.593 14.109 -8.219 1 86 279 LYS B CA 1
ATOM 4347 C C . LYS B 1 279 ? 0.212 15.367 -7.914 1 86 279 LYS B C 1
ATOM 4349 O O . LYS B 1 279 ? -0.25 16.234 -7.176 1 86 279 LYS B O 1
ATOM 4354 N N . ASP B 1 280 ? 1.385 15.5 -8.484 1 86.31 280 ASP B N 1
ATOM 4355 C CA . ASP B 1 280 ? 2.264 16.641 -8.258 1 86.31 280 ASP B CA 1
ATOM 4356 C C . ASP B 1 280 ? 1.638 17.938 -8.781 1 86.31 280 ASP B C 1
ATOM 4358 O O . ASP B 1 280 ? 1.694 18.969 -8.125 1 86.31 280 ASP B O 1
ATOM 4362 N N . ARG B 1 281 ? 1.074 17.859 -9.93 1 88.12 281 ARG B N 1
ATOM 4363 C CA . ARG B 1 281 ? 0.428 19.016 -10.523 1 88.12 281 ARG B CA 1
ATOM 4364 C C . ARG B 1 281 ? -0.748 19.484 -9.672 1 88.12 281 ARG B C 1
ATOM 4366 O O . ARG B 1 281 ? -0.969 20.688 -9.516 1 88.12 281 ARG B O 1
ATOM 4373 N N . LEU B 1 282 ? -1.428 18.562 -9.164 1 87.69 282 LEU B N 1
ATOM 4374 C CA . LEU B 1 282 ? -2.58 18.891 -8.328 1 87.69 282 LEU B CA 1
ATOM 4375 C C . LEU B 1 282 ? -2.139 19.531 -7.016 1 87.69 282 LEU B C 1
ATOM 4377 O O . LEU B 1 282 ? -2.779 20.469 -6.531 1 87.69 282 LEU B O 1
ATOM 4381 N N . GLU B 1 283 ? -1.126 19 -6.461 1 83.19 283 GLU B N 1
ATOM 4382 C CA . GLU B 1 283 ? -0.593 19.578 -5.227 1 83.19 283 GLU B CA 1
ATOM 4383 C C . GLU B 1 283 ? -0.138 21.016 -5.434 1 83.19 283 GLU B C 1
ATOM 4385 O O . GLU B 1 283 ? -0.356 21.875 -4.57 1 83.19 283 GLU B O 1
ATOM 4390 N N . ARG B 1 284 ? 0.442 21.281 -6.543 1 83.88 284 ARG B N 1
ATOM 4391 C CA . ARG B 1 284 ? 0.889 22.641 -6.867 1 83.88 284 ARG B CA 1
ATOM 4392 C C . ARG B 1 284 ? -0.299 23.578 -7.066 1 83.88 284 ARG B C 1
ATOM 4394 O O . ARG B 1 284 ? -0.265 24.734 -6.637 1 83.88 284 ARG B O 1
ATOM 4401 N N . ALA B 1 285 ? -1.238 23.047 -7.707 1 85.75 285 ALA B N 1
ATOM 4402 C CA . ALA B 1 285 ? -2.439 23.844 -7.93 1 85.75 285 ALA B CA 1
ATOM 4403 C C . ALA B 1 285 ? -3.125 24.188 -6.605 1 85.75 285 ALA B C 1
ATOM 4405 O O . ALA B 1 285 ? -3.586 25.312 -6.41 1 85.75 285 ALA B O 1
ATOM 4406 N N . ALA B 1 286 ? -3.213 23.25 -5.758 1 85.06 286 ALA B N 1
ATOM 4407 C CA . ALA B 1 286 ? -3.811 23.453 -4.441 1 85.06 286 ALA B CA 1
ATOM 4408 C C . ALA B 1 286 ? -3.02 24.484 -3.639 1 85.06 286 ALA B C 1
ATOM 4410 O O . ALA B 1 286 ? -3.604 25.328 -2.959 1 85.06 286 ALA B O 1
ATOM 4411 N N . ALA B 1 287 ? -1.753 24.453 -3.746 1 81 287 ALA B N 1
ATOM 4412 C CA . ALA B 1 287 ? -0.885 25.391 -3.029 1 81 287 ALA B CA 1
ATOM 4413 C C . ALA B 1 287 ? -1.044 26.812 -3.568 1 81 287 ALA B C 1
ATOM 4415 O O . ALA B 1 287 ? -1.039 27.781 -2.801 1 81 287 ALA B O 1
ATOM 4416 N N . LYS B 1 288 ? -1.171 26.922 -4.797 1 83.31 288 LYS B N 1
ATOM 4417 C CA . LYS B 1 288 ? -1.352 28.219 -5.422 1 83.31 288 LYS B CA 1
ATOM 4418 C C . LYS B 1 288 ? -2.672 28.859 -4.996 1 83.31 288 LYS B C 1
ATOM 4420 O O . LYS B 1 288 ? -2.736 30.062 -4.758 1 83.31 288 LYS B O 1
ATOM 4425 N N . GLU B 1 289 ? -3.666 28.094 -4.961 1 81.38 289 GLU B N 1
ATOM 4426 C CA . GLU B 1 289 ? -4.977 28.594 -4.555 1 81.38 289 GLU B CA 1
ATOM 4427 C C . GLU B 1 289 ? -4.973 29.031 -3.094 1 81.38 289 GLU B C 1
ATOM 4429 O O . GLU B 1 289 ? -5.621 30.016 -2.734 1 81.38 289 GLU B O 1
ATOM 4434 N N . LYS B 1 290 ? -4.277 28.281 -2.32 1 74.44 290 LYS B N 1
ATOM 4435 C CA . LYS B 1 290 ? -4.172 28.641 -0.907 1 74.44 290 LYS B CA 1
ATOM 4436 C C . LYS B 1 290 ? -3.42 29.953 -0.726 1 74.44 290 LYS B C 1
ATOM 4438 O O . LYS B 1 290 ? -3.76 30.75 0.149 1 74.44 290 LYS B O 1
ATOM 4443 N N . ASN B 1 291 ? -2.471 30.109 -1.535 1 70.94 291 ASN B N 1
ATOM 4444 C CA . ASN B 1 291 ? -1.688 31.328 -1.473 1 70.94 291 ASN B CA 1
ATOM 4445 C C . ASN B 1 291 ? -2.461 32.531 -2.043 1 70.94 291 ASN B C 1
ATOM 4447 O O . ASN B 1 291 ? -2.303 33.656 -1.578 1 70.94 291 ASN B O 1
ATOM 4451 N N . GLU B 1 292 ? -3.232 32.25 -3.082 1 67 292 GLU B N 1
ATOM 4452 C CA . GLU B 1 292 ? -3.996 33.312 -3.699 1 67 292 GLU B CA 1
ATOM 4453 C C . GLU B 1 292 ? -5.242 33.656 -2.883 1 67 292 GLU B C 1
ATOM 4455 O O . GLU B 1 292 ? -5.738 34.781 -2.926 1 67 292 GLU B O 1
ATOM 4460 N N . GLY B 1 293 ? -5.973 32.656 -2.426 1 53.06 293 GLY B N 1
ATOM 4461 C CA . GLY B 1 293 ? -7.168 32.938 -1.643 1 53.06 293 GLY B CA 1
ATOM 4462 C C . GLY B 1 293 ? -6.867 33.594 -0.306 1 53.06 293 GLY B C 1
ATOM 4463 O O . GLY B 1 293 ? -7.781 33.844 0.481 1 53.06 293 GLY B O 1
ATOM 4464 N N . LYS B 1 294 ? -5.613 33.656 0.265 1 45.41 294 LYS B N 1
ATOM 4465 C CA . LYS B 1 294 ? -5.262 34.594 1.33 1 45.41 294 LYS B CA 1
ATOM 4466 C C . LYS B 1 294 ? -4.945 35.969 0.765 1 45.41 294 LYS B C 1
ATOM 4468 O O . LYS B 1 294 ? -4.398 36.094 -0.332 1 45.41 294 LYS B O 1
#

Radius of gyration: 26.64 Å; Cα contacts (8 Å, |Δi|>4): 808; chains: 2; bounding box: 64×103×78 Å

Nearest PDB structures (foldseek):
  3d31-assembly1_C  TM=9.432E-01  e=2.936E-11  unclassified
  2onk-assembly2_I  TM=8.919E-01  e=6.942E-11  Archaeoglobus fulgidus
  7cad-assembly1_A  TM=8.810E-01  e=6.097E-09  Mycolicibacterium smegmatis MC2 155
  8ja7-assembly1_A  TM=8.770E-01  e=1.267E-08  Mycobacterium tuberculosis H37Rv
  7cad-assembly1_B  TM=7.599E-01  e=6.093E-07  Mycolicibacterium smegmatis MC2 155

Foldseek 3Di:
DDPPPDDPPCPPDPPPPPPPPDDQDDPVSVVVCCVVVVVCCVPPVVVLVVLVCVLQVVHCVLLVVLCPDPLLVLQAVLLVVLLVQQLVVLLVVLVVLLCDLQVDDDPCSVVVLVVLCVLVVDDLQVLLVVLCQQQPCPHPCNVVCVVVVDHLFLASNVLSVSLNSNLNNQLNVLQNVQSNPDDCVQLVVCVVVVDDPVRSCVPPVCVSRVLSSVLSSLSSSLSSSQRDNNLVRRNVCDRSGRHHLNNQLVVCVVVVVNNSNSSSVVVNSVSNVVSVVVNVVSVVVVVVCVVVVD/DDPPPDDPPCPPDPPPPPPPPDDQDDPVSVVVCCVVVVVCCVPPVVVLVVLVCVLQVVHCVLLVVLCPDPLLVLQAVLLVVLLVQQLVVLLVVLVVLLCDLQVDDDPCSVVVLVVLCVLVVDDLQVLLVVLCQQQPCPHPCNVVCVVVVDHLFLASNVLSVSLNSNLNNQLNVLQNVQSNPDDCVQLVVCVVVPHDPVRSCVPPVCVSRVLSSVLSSLSSSLSSSQRDNNLVRRNVCDRSGSRHLNNQLVVCVVVVVNNSNSSSVVVNSVSNVVSVVVSVVSVVVVVVCVVVVD

Organism: Auxenochlorella protothecoides (NCBI:txid3075)

Sequence (588 aa):
MGAGGPKGKGIGSKLANKSTGRKIDTPGAFLLAFVGIGYMALIVILPFANVFVQAFSKGIGPFLAVLAEPEFRQAVKMTLLLSAVAVPINTVFGVLAALFLSRNRFRGKELLISFMDLPFAISPVVTGMMFVLLYGRSGLFAPLISRFGFNIVFAFPGMALATMFVTMPFVVRELMPVLEEMDIQEEEAATSLGASGWQTFWKVTLPNIRWGLLYGIILTNARAMGEFGAVSVISGNIIGQTQTLTLFVESSYKEYNSEAAFAAAVLLSILAVVTLFLKDRLERAAAKEKNEGKMGAGGPKGKGIGSKLANKSTGRKIDTPGAFLLAFVGIGYMALIVILPFANVFVQAFSKGIGPFLAVLAEPEFRQAVKMTLLLSAVAVPINTVFGVLAALFLSRNRFRGKELLISFMDLPFAISPVVTGMMFVLLYGRSGLFAPLISRFGFNIVFAFPGMALATMFVTMPFVVRELMPVLEEMDIQEEEAATSLGASGWQTFWKVTLPNIRWGLLYGIILTNARAMGEFGAVSVISGNIIGQTQTLTLFVESSYKEYNSEAAFAAAVLLSILAVVTLFLKDRLERAAAKEKNEGK

Secondary structure (DSSP, 8-state):
-----------GGGG------B-S-SHHHHHHHHHHHHHHIIIIIHHHHHHHHHHTTT-SHHHHHHHH-HHHHHHHHHHHHHHHHHHHHHHHHHHHHHHHHHHB--TTHHHHHHHHHHHHHS-HHHHHHHHHHHHSTTSTTHHHHHHHT---TTSHHHHHHHHHHHHHHHHHHHHHHHHHHS-HHHHHHHHHTT--HHHHIIIIIHHHHHHHHHHHHHHHHHHHHT--HHHHHHSTT-TTTS--HHHHHHHHHHTT-HHHHHHHHHHHHHHHHHHHHHHHHHHHHHHHHHHH--/-----------GGGG------B-S-SHHHHHHHHHHHHHHIIIIIHHHHHHHHHHTTT-SHHHHHHHH-HHHHHHHHHHHHHHHHHHHHHHHHHHHHHHHHHHB--TTHHHHHHHHHHHHHS-HHHHHHHHHHHHSTTSTTHHHHHHHT---TTSHHHHHHHHHHHHHHHHHHHHHHHHHHS-HHHHHHHHHTT--HHHHIIIIIHHHHHHHHHHHHHHHHHHHHT--HHHHHHSTT-TTTS--HHHHHHHHHHTT-HHHHHHHHHHHHHHHHHHHHHHHHHHHHHHHHHHH--